Protein 3LPM (pdb70)

Structure (mmCIF, N/CA/C/O backbone):
data_3LPM
#
_entry.id   3LPM
#
_cell.length_a   71.250
_cell.length_b   76.277
_cell.length_c   143.409
_cell.angle_alpha   90.000
_cell.angle_beta   90.000
_cell.angle_gamma   90.000
#
_symmetry.space_group_name_H-M   'P 21 21 21'
#
loop_
_entity.id
_entity.type
_entity.pdbx_description
1 polymer 'Putative methyltransferase'
2 water water
#
loop_
_atom_site.group_PDB
_atom_site.id
_atom_site.type_symbol
_atom_site.label_atom_id
_atom_site.label_alt_id
_atom_site.label_comp_id
_atom_site.label_asym_id
_atom_site.label_entity_id
_atom_site.label_seq_id
_atom_site.pdbx_PDB_ins_code
_atom_site.Cartn_x
_atom_site.Cartn_y
_atom_site.Cartn_z
_atom_site.occupancy
_atom_site.B_iso_or_equiv
_atom_site.auth_seq_id
_atom_site.auth_comp_id
_atom_site.auth_asym_id
_atom_site.auth_atom_id
_atom_site.pdbx_PDB_model_num
ATOM 1 N N . LYS A 1 5 ? 52.237 16.003 117.851 1.00 72.12 5 LYS A N 1
ATOM 2 C CA . LYS A 1 5 ? 53.269 17.072 117.687 1.00 72.31 5 LYS A CA 1
ATOM 3 C C . LYS A 1 5 ? 52.877 18.073 116.570 1.00 71.81 5 LYS A C 1
ATOM 4 O O . LYS A 1 5 ? 53.057 19.287 116.723 1.00 71.73 5 LYS A O 1
ATOM 10 N N . LEU A 1 6 ? 52.341 17.553 115.464 1.00 71.23 6 LEU A N 1
ATOM 11 C CA . LEU A 1 6 ? 51.697 18.370 114.423 1.00 70.25 6 LEU A CA 1
ATOM 12 C C . LEU A 1 6 ? 50.175 18.307 114.582 1.00 69.55 6 LEU A C 1
ATOM 13 O O . LEU A 1 6 ? 49.614 17.238 114.843 1.00 69.56 6 LEU A O 1
ATOM 18 N N . LYS A 1 7 ? 49.498 19.418 114.363 1.00 68.73 7 LYS A N 1
ATOM 19 C CA . LYS A 1 7 ? 48.059 19.416 114.488 1.00 67.87 7 LYS A CA 1
ATOM 20 C C . LYS A 1 7 ? 47.354 19.734 113.202 1.00 66.30 7 LYS A C 1
ATOM 21 O O . LYS A 1 7 ? 47.316 20.872 112.788 1.00 66.49 7 LYS A O 1
ATOM 27 N N . LEU A 1 8 ? 46.772 18.725 112.580 1.00 64.43 8 LEU A N 1
ATOM 28 C CA . LEU A 1 8 ? 45.931 18.966 111.435 1.00 62.53 8 LEU A CA 1
ATOM 29 C C . LEU A 1 8 ? 44.643 19.529 111.952 1.00 61.30 8 LEU A C 1
ATOM 30 O O . LEU A 1 8 ? 44.323 19.352 113.108 1.00 61.35 8 LEU A O 1
ATOM 35 N N . ILE A 1 9 ? 43.903 20.227 111.112 1.00 59.89 9 ILE A N 1
ATOM 36 C CA . ILE A 1 9 ? 42.677 20.843 111.568 1.00 58.39 9 ILE A CA 1
ATOM 37 C C . ILE A 1 9 ? 41.543 20.711 110.589 1.00 56.73 9 ILE A C 1
ATOM 38 O O . ILE A 1 9 ? 41.602 21.216 109.497 1.00 56.55 9 ILE A O 1
ATOM 43 N N . GLY A 1 10 ? 40.482 20.054 111.014 1.00 55.23 10 GLY A N 1
ATOM 44 C CA . GLY A 1 10 ? 39.285 19.996 110.224 1.00 53.65 10 GLY A CA 1
ATOM 45 C C . GLY A 1 10 ? 39.383 18.969 109.150 1.00 52.14 10 GLY A C 1
ATOM 46 O O . GLY A 1 10 ? 39.859 17.885 109.353 1.00 51.67 10 GLY A O 1
ATOM 47 N N . ASP A 1 11 ? 38.913 19.353 107.993 1.00 51.45 11 ASP A N 1
ATOM 48 C CA . ASP A 1 11 ? 38.979 18.553 106.774 1.00 51.29 11 ASP A CA 1
ATOM 49 C C . ASP A 1 11 ? 40.412 18.144 106.426 1.00 50.41 11 ASP A C 1
ATOM 50 O O . ASP A 1 11 ? 40.663 17.004 106.037 1.00 50.63 11 ASP A O 1
ATOM 55 N N . GLU A 1 12 ? 41.351 19.072 106.558 1.00 49.01 12 GLU A N 1
ATOM 56 C CA . GLU A 1 12 ? 42.772 18.858 106.227 1.00 47.60 12 GLU A CA 1
ATOM 57 C C . GLU A 1 12 ? 43.312 17.442 106.247 1.00 46.80 12 GLU A C 1
ATOM 58 O O . GLU A 1 12 ? 42.913 16.645 107.057 1.00 47.28 12 GLU A O 1
ATOM 64 N N . ARG A 1 13 ? 44.258 17.156 105.362 1.00 45.58 13 ARG A N 1
ATOM 65 C CA . ARG A 1 13 ? 44.933 15.866 105.333 1.00 44.62 13 ARG A CA 1
ATOM 66 C C . ARG A 1 13 ? 46.408 15.991 104.941 1.00 42.77 13 ARG A C 1
ATOM 67 O O . ARG A 1 13 ? 46.772 16.889 104.225 1.00 42.87 13 ARG A O 1
ATOM 75 N N . LEU A 1 14 ? 47.251 15.094 105.427 1.00 40.64 14 LEU A N 1
ATOM 76 C CA . LEU A 1 14 ? 48.677 15.174 105.180 1.00 38.42 14 LEU A CA 1
ATOM 77 C C . LEU A 1 14 ? 49.135 14.289 104.046 1.00 37.76 14 LEU A C 1
ATOM 78 O O . LEU A 1 14 ? 49.264 13.100 104.193 1.00 37.29 14 LEU A O 1
ATOM 83 N N . ASP A 1 15 ? 49.415 14.913 102.920 1.00 37.69 15 ASP A N 1
ATOM 84 C CA . ASP A 1 15 ? 49.701 14.231 101.672 1.00 38.07 15 ASP A CA 1
ATOM 85 C C . ASP A 1 15 ? 51.185 13.957 101.429 1.00 37.74 15 ASP A C 1
ATOM 86 O O . ASP A 1 15 ? 52.059 14.591 102.040 1.00 37.83 15 ASP A O 1
ATOM 91 N N . TYR A 1 16 ? 51.447 13.009 100.526 1.00 36.83 16 TYR A N 1
ATOM 92 C CA . TYR A 1 16 ? 52.800 12.644 100.125 1.00 35.92 16 TYR A CA 1
ATOM 93 C C . TYR A 1 16 ? 53.201 13.331 98.822 1.00 35.82 16 TYR A C 1
ATOM 94 O O . TYR A 1 16 ? 52.454 13.311 97.834 1.00 35.41 16 TYR A O 1
ATOM 103 N N . LEU A 1 17 ? 54.366 13.975 98.848 1.00 35.78 17 LEU A N 1
ATOM 104 C CA . LEU A 1 17 ? 55.066 14.344 97.638 1.00 35.58 17 LEU A CA 1
ATOM 105 C C . LEU A 1 17 ? 56.087 13.231 97.394 1.00 36.03 17 LEU A C 1
ATOM 106 O O . LEU A 1 17 ? 57.180 13.244 97.967 1.00 36.36 17 LEU A O 1
ATOM 111 N N . LEU A 1 18 ? 55.720 12.248 96.573 1.00 35.89 18 LEU A N 1
ATOM 112 C CA . LEU A 1 18 ? 56.498 11.006 96.501 1.00 35.95 18 LEU A CA 1
ATOM 113 C C . LEU A 1 18 ? 57.929 11.152 95.961 1.00 35.90 18 LEU A C 1
ATOM 114 O O . LEU A 1 18 ? 58.866 10.620 96.567 1.00 36.16 18 LEU A O 1
ATOM 119 N N . ALA A 1 19 ? 58.109 11.856 94.839 1.00 35.38 19 ALA A N 1
ATOM 120 C CA . ALA A 1 19 ? 59.449 12.017 94.255 1.00 34.74 19 ALA A CA 1
ATOM 121 C C . ALA A 1 19 ? 60.376 12.747 95.220 1.00 35.12 19 ALA A C 1
ATOM 122 O O . ALA A 1 19 ? 61.571 12.431 95.309 1.00 35.63 19 ALA A O 1
ATOM 124 N N . GLU A 1 20 ? 59.816 13.684 95.978 1.00 34.67 20 GLU A N 1
ATOM 125 C CA . GLU A 1 20 ? 60.636 14.559 96.799 1.00 35.08 20 GLU A CA 1
ATOM 126 C C . GLU A 1 20 ? 60.782 14.123 98.238 1.00 35.20 20 GLU A C 1
ATOM 127 O O . GLU A 1 20 ? 61.453 14.794 99.037 1.00 35.47 20 GLU A O 1
ATOM 133 N N . ASN A 1 21 ? 60.171 12.994 98.574 1.00 34.72 21 ASN A N 1
ATOM 134 C CA . ASN A 1 21 ? 60.187 12.533 99.953 1.00 34.47 21 ASN A CA 1
ATOM 135 C C . ASN A 1 21 ? 59.772 13.547 101.007 1.00 33.91 21 ASN A C 1
ATOM 136 O O . ASN A 1 21 ? 60.452 13.725 102.029 1.00 34.53 21 ASN A O 1
ATOM 141 N N . LEU A 1 22 ? 58.658 14.215 100.750 1.00 32.54 22 LEU A N 1
ATOM 142 C CA . LEU A 1 22 ? 58.177 15.222 101.657 1.00 32.02 22 LEU A CA 1
ATOM 143 C C . LEU A 1 22 ? 56.707 15.020 101.882 1.00 31.44 22 LEU A C 1
ATOM 144 O O . LEU A 1 22 ? 56.059 14.216 101.201 1.00 31.73 22 LEU A O 1
ATOM 149 N N . ARG A 1 23 ? 56.184 15.791 102.821 1.00 30.47 23 ARG A N 1
ATOM 150 C CA . ARG A 1 23 ? 54.779 15.782 103.123 1.00 30.69 23 ARG A CA 1
ATOM 151 C C . ARG A 1 23 ? 54.224 17.165 102.864 1.00 32.07 23 ARG A C 1
ATOM 152 O O . ARG A 1 23 ? 54.961 18.171 102.944 1.00 32.45 23 ARG A O 1
ATOM 160 N N . ILE A 1 24 ? 52.943 17.225 102.517 1.00 32.18 24 ILE A N 1
ATOM 161 C CA . ILE A 1 24 ? 52.281 18.511 102.351 1.00 32.61 24 ILE A CA 1
ATOM 162 C C . ILE A 1 24 ? 50.871 18.474 102.933 1.00 33.72 24 ILE A C 1
ATOM 163 O O . ILE A 1 24 ? 50.098 17.554 102.649 1.00 33.90 24 ILE A O 1
ATOM 168 N N . ILE A 1 25 ? 50.568 19.454 103.791 1.00 34.50 25 ILE A N 1
ATOM 169 C CA . ILE A 1 25 ? 49.231 19.608 104.400 1.00 34.37 25 ILE A CA 1
ATOM 170 C C . ILE A 1 25 ? 48.262 20.080 103.318 1.00 34.89 25 ILE A C 1
ATOM 171 O O . ILE A 1 25 ? 48.586 20.962 102.513 1.00 35.07 25 ILE A O 1
ATOM 176 N N . GLN A 1 26 ? 47.108 19.459 103.227 1.00 35.32 26 GLN A N 1
ATOM 177 C CA . GLN A 1 26 ? 46.229 19.783 102.144 1.00 35.87 26 GLN A CA 1
ATOM 178 C C . GLN A 1 26 ? 44.769 19.631 102.493 1.00 37.25 26 GLN A C 1
ATOM 179 O O . GLN A 1 26 ? 44.442 18.907 103.391 1.00 37.87 26 GLN A O 1
ATOM 185 N N . SER A 1 27 ? 43.895 20.329 101.787 1.00 37.87 27 SER A N 1
ATOM 186 C CA . SER A 1 27 ? 42.456 20.190 101.967 1.00 38.02 27 SER A CA 1
ATOM 187 C C . SER A 1 27 ? 41.667 20.082 100.674 1.00 38.20 27 SER A C 1
ATOM 188 O O . SER A 1 27 ? 41.700 20.974 99.856 1.00 38.06 27 SER A O 1
ATOM 191 N N . PRO A 1 28 ? 40.878 19.035 100.541 1.00 38.38 28 PRO A N 1
ATOM 192 C CA . PRO A 1 28 ? 40.032 18.831 99.375 1.00 38.52 28 PRO A CA 1
ATOM 193 C C . PRO A 1 28 ? 39.086 19.966 99.291 1.00 38.90 28 PRO A C 1
ATOM 194 O O . PRO A 1 28 ? 38.688 20.398 98.242 1.00 38.89 28 PRO A O 1
ATOM 198 N N . SER A 1 29 ? 38.656 20.407 100.443 1.00 39.34 29 SER A N 1
ATOM 199 C CA . SER A 1 29 ? 37.826 21.556 100.491 1.00 40.28 29 SER A CA 1
ATOM 200 C C . SER A 1 29 ? 38.474 22.884 100.084 1.00 41.03 29 SER A C 1
ATOM 201 O O . SER A 1 29 ? 37.953 23.575 99.243 1.00 41.05 29 SER A O 1
ATOM 204 N N . VAL A 1 30 ? 39.644 23.202 100.627 1.00 41.72 30 VAL A N 1
ATOM 205 C CA . VAL A 1 30 ? 40.253 24.531 100.449 1.00 42.06 30 VAL A CA 1
ATOM 206 C C . VAL A 1 30 ? 41.340 24.703 99.407 1.00 41.91 30 VAL A C 1
ATOM 207 O O . VAL A 1 30 ? 41.295 25.580 98.576 1.00 42.18 30 VAL A O 1
ATOM 211 N N . PHE A 1 31 ? 42.328 23.849 99.474 1.00 41.20 31 PHE A N 1
ATOM 212 C CA . PHE A 1 31 ? 43.406 23.842 98.494 1.00 40.63 31 PHE A CA 1
ATOM 213 C C . PHE A 1 31 ? 44.055 22.474 98.344 1.00 40.47 31 PHE A C 1
ATOM 214 O O . PHE A 1 31 ? 44.433 21.850 99.337 1.00 40.03 31 PHE A O 1
ATOM 222 N N . SER A 1 32 ? 44.151 22.023 97.092 1.00 40.51 32 SER A N 1
ATOM 223 C CA . SER A 1 32 ? 45.002 20.900 96.697 1.00 40.33 32 SER A CA 1
ATOM 224 C C . SER A 1 32 ? 45.831 21.331 95.506 1.00 40.22 32 SER A C 1
ATOM 225 O O . SER A 1 32 ? 45.331 22.023 94.605 1.00 40.58 32 SER A O 1
ATOM 228 N N . PHE A 1 33 ? 47.097 20.930 95.497 1.00 39.25 33 PHE A N 1
ATOM 229 C CA . PHE A 1 33 ? 47.940 21.217 94.353 1.00 38.25 33 PHE A CA 1
ATOM 230 C C . PHE A 1 33 ? 47.512 20.421 93.105 1.00 38.49 33 PHE A C 1
ATOM 231 O O . PHE A 1 33 ? 47.025 19.278 93.194 1.00 38.36 33 PHE A O 1
ATOM 239 N N . SER A 1 34 ? 47.708 21.062 91.956 1.00 38.69 34 SER A N 1
ATOM 240 C CA . SER A 1 34 ? 47.419 20.526 90.643 1.00 39.05 34 SER A C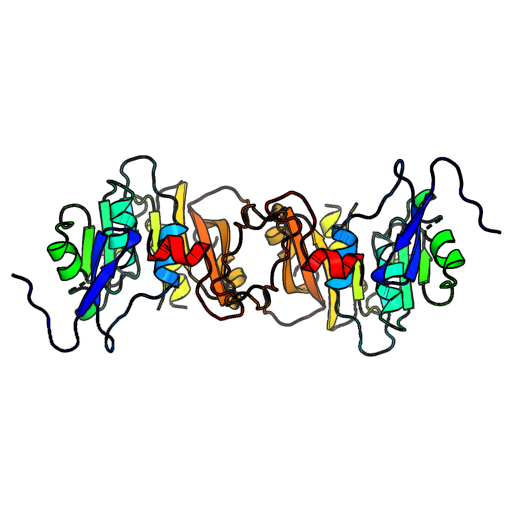A 1
ATOM 241 C C . SER A 1 34 ? 48.695 20.076 89.920 1.00 39.53 34 SER A C 1
ATOM 242 O O . SER A 1 34 ? 49.813 20.451 90.310 1.00 39.57 34 SER A O 1
ATOM 245 N N . ILE A 1 35 ? 48.519 19.292 88.853 1.00 39.77 35 ILE A N 1
ATOM 246 C CA . ILE A 1 35 ? 49.615 18.905 87.957 1.00 39.93 35 ILE A CA 1
ATOM 247 C C . ILE A 1 35 ? 50.340 20.145 87.409 1.00 39.02 35 ILE A C 1
ATOM 248 O O . ILE A 1 35 ? 51.553 20.144 87.247 1.00 38.68 35 ILE A O 1
ATOM 253 N N . ASP A 1 36 ? 49.595 21.210 87.145 1.00 38.89 36 ASP A N 1
ATOM 254 C CA . ASP A 1 36 ? 50.187 22.472 86.701 1.00 38.73 36 ASP A CA 1
ATOM 255 C C . ASP A 1 36 ? 51.367 22.917 87.576 1.00 36.79 36 ASP A C 1
ATOM 256 O O . ASP A 1 36 ? 52.437 23.245 87.059 1.00 37.03 36 ASP A O 1
ATOM 261 N N . ALA A 1 37 ? 51.161 22.912 88.892 1.00 34.64 37 ALA A N 1
ATOM 262 C CA . ALA A 1 37 ? 52.196 23.241 89.875 1.00 32.88 37 ALA A CA 1
ATOM 263 C C . ALA A 1 37 ? 53.429 22.350 89.762 1.00 31.41 37 ALA A C 1
ATOM 264 O O . ALA A 1 37 ? 54.568 22.839 89.719 1.00 30.95 37 ALA A O 1
ATOM 266 N N . VAL A 1 38 ? 53.194 21.038 89.721 1.00 30.55 38 VAL A N 1
ATOM 267 C CA . VAL A 1 38 ? 54.261 20.066 89.630 1.00 29.23 38 VAL A CA 1
ATOM 268 C C . VAL A 1 38 ? 55.027 20.263 88.335 1.00 29.41 38 VAL A C 1
ATOM 269 O O . VAL A 1 38 ? 56.260 20.154 88.321 1.00 29.98 38 VAL A O 1
ATOM 273 N N . LEU A 1 39 ? 54.311 20.576 87.257 1.00 29.16 39 LEU A N 1
ATOM 274 C CA . LEU A 1 39 ? 54.953 20.759 85.966 1.00 29.37 39 LEU A CA 1
ATOM 275 C C . LEU A 1 39 ? 55.740 22.041 85.949 1.00 31.11 39 LEU A C 1
ATOM 276 O O . LEU A 1 39 ? 56.833 22.069 85.392 1.00 31.74 39 LEU A O 1
ATOM 281 N N . LEU A 1 40 ? 55.201 23.096 86.558 1.00 31.88 40 LEU A N 1
ATOM 282 C CA . LEU A 1 40 ? 55.908 24.370 86.603 1.00 33.61 40 LEU A CA 1
ATOM 283 C C . LEU A 1 40 ? 57.225 24.169 87.341 1.00 36.03 40 LEU A C 1
ATOM 284 O O . LEU A 1 40 ? 58.270 24.637 86.884 1.00 37.10 40 LEU A O 1
ATOM 289 N N . ALA A 1 41 ? 57.195 23.413 88.440 1.00 36.56 41 ALA A N 1
ATOM 290 C CA . ALA A 1 41 ? 58.406 23.221 89.226 1.00 37.03 41 ALA A CA 1
ATOM 291 C C . ALA A 1 41 ? 59.449 22.554 88.358 1.00 36.92 41 ALA A C 1
ATOM 292 O O . ALA A 1 41 ? 60.573 23.062 88.218 1.00 36.76 41 ALA A O 1
ATOM 294 N N . LYS A 1 42 ? 59.048 21.432 87.763 1.00 36.95 42 LYS A N 1
ATOM 295 C CA . LYS A 1 42 ? 59.900 20.623 86.894 1.00 37.19 42 LYS A CA 1
ATOM 296 C C . LYS A 1 42 ? 60.446 21.448 85.733 1.00 36.34 42 LYS A C 1
ATOM 297 O O . LYS A 1 42 ? 61.624 21.401 85.446 1.00 36.90 42 LYS A O 1
ATOM 303 N N . PHE A 1 43 ? 59.576 22.195 85.076 1.00 35.72 43 PHE A N 1
ATOM 304 C CA . PHE A 1 43 ? 59.945 23.137 84.018 1.00 35.49 43 PHE A CA 1
ATOM 305 C C . PHE A 1 43 ? 61.099 24.072 84.374 1.00 35.84 43 PHE A C 1
ATOM 306 O O . PHE A 1 43 ? 61.907 24.408 83.512 1.00 36.14 43 PHE A O 1
ATOM 314 N N . SER A 1 44 ? 61.167 24.503 85.628 1.00 35.98 44 SER A N 1
ATOM 315 C CA . SER A 1 44 ? 62.052 25.603 86.007 1.00 36.43 44 SER A CA 1
ATOM 316 C C . SER A 1 44 ? 63.499 25.156 86.180 1.00 38.61 44 SER A C 1
ATOM 317 O O . SER A 1 44 ? 63.784 24.230 86.962 1.00 38.81 44 SER A O 1
ATOM 320 N N . TYR A 1 45 ? 64.396 25.805 85.430 1.00 40.61 45 TYR A N 1
ATOM 321 C CA . TYR A 1 45 ? 65.850 25.647 85.569 1.00 43.14 45 TYR A CA 1
ATOM 322 C C . TYR A 1 45 ? 66.319 26.495 86.741 1.00 43.05 45 TYR A C 1
ATOM 323 O O . TYR A 1 45 ? 66.015 27.681 86.799 1.00 44.86 45 TYR A O 1
ATOM 332 N N . LEU A 1 46 ? 67.052 25.896 87.668 1.00 41.24 46 LEU A N 1
ATOM 333 C CA . LEU A 1 46 ? 67.482 26.589 88.891 1.00 39.89 46 LEU A CA 1
ATOM 334 C C . LEU A 1 46 ? 68.983 26.889 88.864 1.00 39.43 46 LEU A C 1
ATOM 335 O O . LEU A 1 46 ? 69.752 26.146 88.237 1.00 39.13 46 LEU A O 1
ATOM 340 N N . PRO A 1 47 ? 69.411 27.963 89.562 1.00 39.47 47 PRO A N 1
ATOM 341 C CA . PRO A 1 47 ? 70.820 28.356 89.564 1.00 39.58 47 PRO A CA 1
ATOM 342 C C . PRO A 1 47 ? 71.742 27.212 90.005 1.00 39.97 47 PRO A C 1
ATOM 343 O O . PRO A 1 47 ? 71.346 26.410 90.861 1.00 39.40 47 PRO A O 1
ATOM 347 N N . ILE A 1 48 ? 72.950 27.159 89.429 1.00 40.63 48 ILE A N 1
ATOM 348 C CA . ILE A 1 48 ? 73.931 26.090 89.718 1.00 41.31 48 ILE A CA 1
ATOM 349 C C . ILE A 1 48 ? 74.228 25.919 91.220 1.00 41.37 48 ILE A C 1
ATOM 350 O O . ILE A 1 48 ? 74.415 24.798 91.716 1.00 41.32 48 ILE A O 1
ATOM 355 N N . ARG A 1 49 ? 74.249 27.031 91.939 1.00 41.38 49 ARG A N 1
ATOM 356 C CA . ARG A 1 49 ? 74.409 26.994 93.376 1.00 42.03 49 ARG A CA 1
ATOM 357 C C . ARG A 1 49 ? 73.814 28.254 93.931 1.00 43.92 49 ARG A C 1
ATOM 358 O O . ARG A 1 49 ? 73.907 29.310 93.292 1.00 44.34 49 ARG A O 1
ATOM 366 N N . LYS A 1 50 ? 73.197 28.152 95.110 1.00 45.09 50 LYS A N 1
ATOM 367 C CA . LYS A 1 50 ? 72.803 29.352 95.864 1.00 46.13 50 LYS A CA 1
ATOM 368 C C . LYS A 1 50 ? 71.658 30.011 95.087 1.00 45.56 50 LYS A C 1
ATOM 369 O O . LYS A 1 50 ? 70.940 29.317 94.355 1.00 46.27 50 LYS A O 1
ATOM 375 N N . GLY A 1 51 ? 71.508 31.330 95.213 1.00 43.40 51 GLY A N 1
ATOM 376 C CA . GLY A 1 51 ? 70.463 32.050 94.508 1.00 41.44 51 GLY A CA 1
ATOM 377 C C . GLY A 1 51 ? 69.198 32.240 95.332 1.00 40.06 51 GLY A C 1
ATOM 378 O O . GLY A 1 51 ? 69.050 31.666 96.410 1.00 39.99 51 GLY A O 1
ATOM 379 N N . LYS A 1 52 ? 68.289 33.049 94.793 1.00 38.67 52 LYS A N 1
ATOM 380 C CA . LYS A 1 52 ? 67.105 33.521 95.468 1.00 37.57 52 LYS A CA 1
ATOM 381 C C . LYS A 1 52 ? 65.909 33.233 94.586 1.00 36.85 52 LYS A C 1
ATOM 382 O O . LYS A 1 52 ? 65.851 33.729 93.453 1.00 36.93 52 LYS A O 1
ATOM 388 N N . ILE A 1 53 ? 64.969 32.434 95.096 1.00 35.71 53 ILE A N 1
ATOM 389 C CA . ILE A 1 53 ? 63.762 32.042 94.380 1.00 34.25 53 ILE A CA 1
ATOM 390 C C . ILE A 1 53 ? 62.551 32.659 95.051 1.00 34.42 53 ILE A C 1
ATOM 391 O O . ILE A 1 53 ? 62.438 32.599 96.282 1.00 35.56 53 ILE A O 1
ATOM 396 N N . ILE A 1 54 ? 61.664 33.274 94.261 1.00 33.18 54 ILE A N 1
ATOM 397 C CA . ILE A 1 54 ? 60.402 33.805 94.780 1.00 32.43 54 ILE A CA 1
ATOM 398 C C . ILE A 1 54 ? 59.234 33.137 94.064 1.00 32.83 54 ILE A C 1
ATOM 399 O O . ILE A 1 54 ? 59.147 33.158 92.837 1.00 31.81 54 ILE A O 1
ATOM 404 N N . ASP A 1 55 ? 58.375 32.493 94.849 1.00 34.55 55 ASP A N 1
ATOM 405 C CA . ASP A 1 55 ? 57.108 31.935 94.365 1.00 35.39 55 ASP A CA 1
ATOM 406 C C . ASP A 1 55 ? 55.996 32.915 94.688 1.00 35.97 55 ASP A C 1
ATOM 407 O O . ASP A 1 55 ? 55.594 33.057 95.848 1.00 35.73 55 ASP A O 1
ATOM 412 N N . LEU A 1 56 ? 55.520 33.584 93.641 1.00 37.03 56 LEU A N 1
ATOM 413 C CA . LEU A 1 56 ? 54.596 34.704 93.744 1.00 37.94 56 LEU A CA 1
ATOM 414 C C . LEU A 1 56 ? 53.172 34.395 94.188 1.00 38.48 56 LEU A C 1
ATOM 415 O O . LEU A 1 56 ? 52.566 35.208 94.889 1.00 39.18 56 LEU A O 1
ATOM 420 N N . CYS A 1 57 ? 52.607 33.258 93.796 1.00 37.97 57 CYS A N 1
ATOM 421 C CA . CYS A 1 57 ? 51.259 32.965 94.284 1.00 37.91 57 CYS A CA 1
ATOM 422 C C . CYS A 1 57 ? 51.293 31.611 94.915 1.00 37.02 57 CYS A C 1
ATOM 423 O O . CYS A 1 57 ? 50.864 30.622 94.311 1.00 37.46 57 CYS A O 1
ATOM 426 N N . SER A 1 58 ? 51.795 31.566 96.139 1.00 35.52 58 SER A N 1
ATOM 427 C CA . SER A 1 58 ? 52.335 30.322 96.674 1.00 34.27 58 SER A CA 1
ATOM 428 C C . SER A 1 58 ? 51.324 29.252 97.071 1.00 32.79 58 SER A C 1
ATOM 429 O O . SER A 1 58 ? 51.640 28.064 97.058 1.00 33.03 58 SER A O 1
ATOM 432 N N . GLY A 1 59 ? 50.119 29.674 97.427 1.00 31.68 59 GLY A N 1
ATOM 433 C CA . GLY A 1 59 ? 49.094 28.746 97.857 1.00 31.57 59 GLY A CA 1
ATOM 434 C C . GLY A 1 59 ? 49.514 28.008 99.111 1.00 31.40 59 GLY A C 1
ATOM 435 O O . GLY A 1 59 ? 49.905 28.637 100.092 1.00 31.53 59 GLY A O 1
ATOM 436 N N . ASN A 1 60 ? 49.428 26.680 99.086 1.00 30.72 60 ASN A N 1
ATOM 437 C CA . ASN A 1 60 ? 49.773 25.872 100.243 1.00 30.51 60 ASN A CA 1
ATOM 438 C C . ASN A 1 60 ? 51.245 25.444 100.211 1.00 31.48 60 ASN A C 1
ATOM 439 O O . ASN A 1 60 ? 51.630 24.422 100.808 1.00 31.89 60 ASN A O 1
ATOM 444 N N . GLY A 1 61 ? 52.052 26.206 99.475 1.00 31.40 61 GLY A N 1
ATOM 445 C CA . GLY A 1 61 ? 53.501 26.061 99.503 1.00 31.37 61 GLY A CA 1
ATOM 446 C C . GLY A 1 61 ? 54.039 24.966 98.610 1.00 31.61 61 GLY A C 1
ATOM 447 O O . GLY A 1 61 ? 55.185 24.571 98.751 1.00 32.61 61 GLY A O 1
ATOM 448 N N . ILE A 1 62 ? 53.234 24.485 97.672 1.00 30.99 62 ILE A N 1
ATOM 449 C CA . ILE A 1 62 ? 53.635 23.344 96.859 1.00 30.08 62 ILE A CA 1
ATOM 450 C C . ILE A 1 62 ? 54.936 23.565 96.068 1.00 29.96 62 ILE A C 1
ATOM 451 O O . ILE A 1 62 ? 55.855 22.757 96.145 1.00 29.85 62 ILE A O 1
ATOM 456 N N . ILE A 1 63 ? 55.024 24.639 95.301 1.00 30.46 63 ILE A N 1
ATOM 457 C CA . ILE A 1 63 ? 56.213 24.833 94.476 1.00 31.55 63 ILE A CA 1
ATOM 458 C C . ILE A 1 63 ? 57.497 24.964 95.328 1.00 31.85 63 ILE A C 1
ATOM 459 O O . ILE A 1 63 ? 58.477 24.254 95.069 1.00 32.71 63 ILE A O 1
ATOM 464 N N . PRO A 1 64 ? 57.478 25.822 96.368 1.00 31.30 64 PRO A N 1
ATOM 465 C CA . PRO A 1 64 ? 58.634 25.975 97.244 1.00 31.32 64 PRO A CA 1
ATOM 466 C C . PRO A 1 64 ? 59.067 24.653 97.842 1.00 30.66 64 PRO A C 1
ATOM 467 O O . PRO A 1 64 ? 60.261 24.350 97.899 1.00 29.98 64 PRO A O 1
ATOM 471 N N . LEU A 1 65 ? 58.111 23.841 98.260 1.00 30.48 65 LEU A N 1
ATOM 472 C CA . LEU A 1 65 ? 58.482 22.517 98.740 1.00 29.18 65 LEU A CA 1
ATOM 473 C C . LEU A 1 65 ? 59.163 21.694 97.645 1.00 29.35 65 LEU A C 1
ATOM 474 O O . LEU A 1 65 ? 60.179 21.043 97.908 1.00 29.85 65 LEU A O 1
ATOM 479 N N . LEU A 1 66 ? 58.654 21.766 96.413 1.00 29.09 66 LEU A N 1
ATOM 480 C CA . LEU A 1 66 ? 59.195 20.944 95.311 1.00 28.71 66 LEU A CA 1
ATOM 481 C C . LEU A 1 66 ? 60.594 21.410 94.900 1.00 28.68 66 LEU A C 1
ATOM 482 O O . LEU A 1 66 ? 61.492 20.594 94.680 1.00 28.79 66 LEU A O 1
ATOM 487 N N . LEU A 1 67 ? 60.775 22.727 94.816 1.00 27.67 67 LEU A N 1
ATOM 488 C CA . LEU A 1 67 ? 62.028 23.293 94.352 1.00 26.27 67 LEU A CA 1
ATOM 489 C C . LEU A 1 67 ? 63.116 23.036 95.394 1.00 25.62 67 LEU A C 1
ATOM 490 O O . LEU A 1 67 ? 64.291 22.824 95.055 1.00 25.03 67 LEU A O 1
ATOM 495 N N . SER A 1 68 ? 62.708 22.993 96.663 1.00 25.53 68 SER A N 1
ATOM 496 C CA . SER A 1 68 ? 63.656 22.901 97.767 1.00 25.81 68 SER A CA 1
ATOM 497 C C . SER A 1 68 ? 64.543 21.663 97.703 1.00 27.40 68 SER A C 1
ATOM 498 O O . SER A 1 68 ? 65.688 21.693 98.185 1.00 27.93 68 SER A O 1
ATOM 501 N N . THR A 1 69 ? 64.041 20.582 97.111 1.00 27.88 69 THR A N 1
ATOM 502 C CA . THR A 1 69 ? 64.748 19.315 97.213 1.00 29.17 69 THR A CA 1
ATOM 503 C C . THR A 1 69 ? 65.884 19.283 96.202 1.00 31.59 69 THR A C 1
ATOM 504 O O . THR A 1 69 ? 66.798 18.429 96.280 1.00 31.88 69 THR A O 1
ATOM 508 N N . ARG A 1 70 ? 65.826 20.226 95.258 1.00 33.01 70 ARG A N 1
ATOM 509 C CA . ARG A 1 70 ? 66.707 20.229 94.087 1.00 33.82 70 ARG A CA 1
ATOM 510 C C . ARG A 1 70 ? 67.873 21.206 94.170 1.00 34.93 70 ARG A C 1
ATOM 511 O O . ARG A 1 70 ? 68.914 20.994 93.527 1.00 35.75 70 ARG A O 1
ATOM 519 N N . THR A 1 71 ? 67.693 22.261 94.967 1.00 34.32 71 THR A N 1
ATOM 520 C CA . THR A 1 71 ? 68.644 23.345 95.095 1.00 33.38 71 THR A CA 1
ATOM 521 C C . THR A 1 71 ? 68.961 23.612 96.560 1.00 33.42 71 THR A C 1
ATOM 522 O O . THR A 1 71 ? 68.225 23.219 97.468 1.00 33.97 71 THR A O 1
ATOM 526 N N . LYS A 1 72 ? 70.052 24.313 96.801 1.00 32.71 72 LYS A N 1
ATOM 527 C CA . LYS A 1 72 ? 70.324 24.780 98.136 1.00 31.60 72 LYS A CA 1
ATOM 528 C C . LYS A 1 72 ? 69.870 26.228 98.239 1.00 30.26 72 LYS A C 1
ATOM 529 O O . LYS A 1 72 ? 70.001 26.819 99.294 1.00 30.65 72 LYS A O 1
ATOM 535 N N . ALA A 1 73 ? 69.339 26.791 97.151 1.00 29.02 73 ALA A N 1
ATOM 536 C CA . ALA A 1 73 ? 68.848 28.198 97.136 1.00 29.14 73 ALA A CA 1
ATOM 537 C C . ALA A 1 73 ? 67.706 28.546 98.106 1.00 28.82 73 ALA A C 1
ATOM 538 O O . ALA A 1 73 ? 66.871 27.706 98.428 1.00 28.74 73 ALA A O 1
ATOM 540 N N . LYS A 1 74 ? 67.661 29.813 98.516 1.00 29.01 74 LYS A N 1
ATOM 541 C CA . LYS A 1 74 ? 66.656 30.333 99.455 1.00 29.10 74 LYS A CA 1
ATOM 542 C C . LYS A 1 74 ? 65.391 30.681 98.713 1.00 28.94 74 LYS A C 1
ATOM 543 O O . LYS A 1 74 ? 65.439 31.171 97.578 1.00 29.00 74 LYS A O 1
ATOM 549 N N . ILE A 1 75 ? 64.259 30.423 99.350 1.00 28.89 75 ILE A N 1
ATOM 550 C CA . ILE A 1 75 ? 62.962 30.488 98.678 1.00 29.01 75 ILE A CA 1
ATOM 551 C C . ILE A 1 75 ? 61.966 31.313 99.492 1.00 30.18 75 ILE A C 1
ATOM 552 O O . ILE A 1 75 ? 61.777 31.058 100.673 1.00 30.74 75 ILE A O 1
ATOM 557 N N . VAL A 1 76 ? 61.346 32.307 98.863 1.00 30.84 76 VAL A N 1
ATOM 558 C CA . VAL A 1 76 ? 60.295 33.096 99.498 1.00 30.95 76 VAL A CA 1
ATOM 559 C C . VAL A 1 76 ? 58.968 32.770 98.871 1.00 31.39 76 VAL A C 1
ATOM 560 O O . VAL A 1 76 ? 58.800 32.873 97.654 1.00 32.39 76 VAL A O 1
ATOM 564 N N . GLY A 1 77 ? 58.023 32.347 99.696 1.00 31.23 77 GLY A N 1
ATOM 565 C CA . GLY A 1 77 ? 56.707 31.963 99.203 1.00 31.33 77 GLY A CA 1
ATOM 566 C C . GLY A 1 77 ? 55.729 33.020 99.626 1.00 30.96 77 GLY A C 1
ATOM 567 O O . GLY A 1 77 ? 55.526 33.212 100.826 1.00 31.85 77 GLY A O 1
ATOM 568 N N . VAL A 1 78 ? 55.136 33.716 98.662 1.00 30.20 78 VAL A N 1
ATOM 569 C CA . VAL A 1 78 ? 54.190 34.799 98.972 1.00 30.01 78 VAL A CA 1
ATOM 570 C C . VAL A 1 78 ? 52.751 34.329 98.841 1.00 30.46 78 VAL A C 1
ATOM 571 O O . VAL A 1 78 ? 52.320 33.959 97.753 1.00 30.43 78 VAL A O 1
ATOM 575 N N . GLU A 1 79 ? 51.993 34.385 99.928 1.00 31.01 79 GLU A N 1
ATOM 576 C CA . GLU A 1 79 ? 50.583 34.008 99.866 1.00 32.26 79 GLU A CA 1
ATOM 577 C C . GLU A 1 79 ? 49.755 34.838 100.839 1.00 33.08 79 GLU A C 1
ATOM 578 O O . GLU A 1 79 ? 49.895 34.685 102.060 1.00 33.43 79 GLU A O 1
ATOM 584 N N . ILE A 1 80 ? 48.900 35.715 100.310 1.00 33.93 80 ILE A N 1
ATOM 585 C CA . ILE A 1 80 ? 48.146 36.639 101.170 1.00 34.83 80 ILE A CA 1
ATOM 586 C C . ILE A 1 80 ? 46.913 36.036 101.824 1.00 36.00 80 ILE A C 1
ATOM 587 O O . ILE A 1 80 ? 46.428 36.568 102.829 1.00 36.29 80 ILE A O 1
ATOM 592 N N . GLN A 1 81 ? 46.400 34.938 101.265 1.00 37.07 81 GLN A N 1
ATOM 593 C CA . GLN A 1 81 ? 45.254 34.258 101.871 1.00 37.95 81 GLN A CA 1
ATOM 594 C C . GLN A 1 81 ? 45.693 33.521 103.124 1.00 38.17 81 GLN A C 1
ATOM 595 O O . GLN A 1 81 ? 46.460 32.558 103.057 1.00 38.46 81 GLN A O 1
ATOM 601 N N . GLU A 1 82 ? 45.191 34.007 104.257 1.00 38.18 82 GLU A N 1
ATOM 602 C CA . GLU A 1 82 ? 45.579 33.584 105.596 1.00 38.65 82 GLU A CA 1
ATOM 603 C C . GLU A 1 82 ? 45.652 32.059 105.796 1.00 39.05 82 GLU A C 1
ATOM 604 O O . GLU A 1 82 ? 46.592 31.553 106.412 1.00 38.91 82 GLU A O 1
ATOM 610 N N . ARG A 1 83 ? 44.661 31.336 105.278 1.00 39.72 83 ARG A N 1
ATOM 611 C CA . ARG A 1 83 ? 44.530 29.913 105.550 1.00 40.03 83 ARG A CA 1
ATOM 612 C C . ARG A 1 83 ? 45.510 29.094 104.736 1.00 39.11 83 ARG A C 1
ATOM 613 O O . ARG A 1 83 ? 46.001 28.071 105.204 1.00 39.40 83 ARG A O 1
ATOM 621 N N . LEU A 1 84 ? 45.793 29.542 103.521 1.00 37.92 84 LEU A N 1
ATOM 622 C CA . LEU A 1 84 ? 46.712 28.826 102.659 1.00 37.48 84 LEU A CA 1
ATOM 623 C C . LEU A 1 84 ? 48.149 28.983 103.181 1.00 37.44 84 LEU A C 1
ATOM 624 O O . LEU A 1 84 ? 48.892 28.001 103.297 1.00 37.15 84 LEU A O 1
ATOM 629 N N . ALA A 1 85 ? 48.511 30.215 103.541 1.00 37.08 85 ALA A N 1
ATOM 630 C CA . ALA A 1 85 ? 49.832 30.518 104.086 1.00 35.91 85 ALA A CA 1
ATOM 631 C C . ALA A 1 85 ? 50.075 29.687 105.332 1.00 35.83 85 ALA A C 1
ATOM 632 O O . ALA A 1 85 ? 51.161 29.114 105.502 1.00 36.30 85 ALA A O 1
ATOM 634 N N . ASP A 1 86 ? 49.054 29.523 106.152 1.00 34.96 86 ASP A N 1
ATOM 635 C CA . ASP A 1 86 ? 49.174 28.728 107.352 1.00 34.30 86 ASP A CA 1
ATOM 636 C C . ASP A 1 86 ? 49.485 27.304 107.042 1.00 33.06 86 ASP A C 1
ATOM 637 O O . ASP A 1 86 ? 50.262 26.702 107.702 1.00 32.93 86 ASP A O 1
ATOM 650 N N . ALA A 1 88 ? 50.973 26.254 104.388 1.00 32.81 88 ALA A N 1
ATOM 651 C CA . ALA A 1 88 ? 52.328 26.243 103.905 1.00 33.07 88 ALA A CA 1
ATOM 652 C C . ALA A 1 88 ? 53.287 26.295 105.053 1.00 33.36 88 ALA A C 1
ATOM 653 O O . ALA A 1 88 ? 54.147 25.469 105.178 1.00 33.13 88 ALA A O 1
ATOM 655 N N . LYS A 1 89 ? 53.116 27.287 105.899 1.00 33.49 89 LYS A N 1
ATOM 656 C CA . LYS A 1 89 ? 54.020 27.463 107.039 1.00 33.09 89 LYS A CA 1
ATOM 657 C C . LYS A 1 89 ? 54.158 26.203 107.843 1.00 34.44 89 LYS A C 1
ATOM 658 O O . LYS A 1 89 ? 55.273 25.869 108.282 1.00 36.05 89 LYS A O 1
ATOM 664 N N . ARG A 1 90 ? 53.042 25.500 108.035 1.00 33.56 90 ARG A N 1
ATOM 665 C CA . ARG A 1 90 ? 53.047 24.293 108.859 1.00 32.85 90 ARG A CA 1
ATOM 666 C C . ARG A 1 90 ? 53.660 23.145 108.099 1.00 31.92 90 ARG A C 1
ATOM 667 O O . ARG A 1 90 ? 54.361 22.338 108.682 1.00 32.42 90 ARG A O 1
ATOM 675 N N . SER A 1 91 ? 53.409 23.083 106.794 1.00 31.18 91 SER A N 1
ATOM 676 C CA . SER A 1 91 ? 54.059 22.094 105.926 1.00 30.46 91 SER A CA 1
ATOM 677 C C . SER A 1 91 ? 55.588 22.268 105.857 1.00 30.02 91 SER A C 1
ATOM 678 O O . SER A 1 91 ? 56.324 21.265 105.816 1.00 29.70 91 SER A O 1
ATOM 681 N N . VAL A 1 92 ? 56.047 23.528 105.809 1.00 29.75 92 VAL A N 1
ATOM 682 C CA . VAL A 1 92 ? 57.476 23.853 105.847 1.00 30.51 92 VAL A CA 1
ATOM 683 C C . VAL A 1 92 ? 58.095 23.400 107.188 1.00 31.63 92 VAL A C 1
ATOM 684 O O . VAL A 1 92 ? 59.213 22.871 107.224 1.00 32.14 92 VAL A O 1
ATOM 688 N N . ALA A 1 93 ? 57.360 23.593 108.286 1.00 31.66 93 ALA A N 1
ATOM 689 C CA . ALA A 1 93 ? 57.855 23.209 109.596 1.00 31.70 93 ALA A CA 1
ATOM 690 C C . ALA A 1 93 ? 57.867 21.707 109.771 1.00 32.88 93 ALA A C 1
ATOM 691 O O . ALA A 1 93 ? 58.812 21.177 110.326 1.00 33.50 93 ALA A O 1
ATOM 693 N N . TYR A 1 94 ? 56.881 21.022 109.257 1.00 33.69 94 TYR A N 1
ATOM 694 C CA . TYR A 1 94 ? 56.857 19.600 109.394 1.00 35.25 94 TYR A CA 1
ATOM 695 C C . TYR A 1 94 ? 58.036 18.984 108.701 1.00 36.30 94 TYR A C 1
ATOM 696 O O . TYR A 1 94 ? 58.620 18.050 109.183 1.00 36.32 94 TYR A O 1
ATOM 705 N N . ASN A 1 95 ? 58.379 19.532 107.555 1.00 36.93 95 ASN A N 1
ATOM 706 C CA . ASN A 1 95 ? 59.440 19.026 106.739 1.00 36.95 95 ASN A CA 1
ATOM 707 C C . ASN A 1 95 ? 60.769 19.564 107.161 1.00 36.88 95 ASN A C 1
ATOM 708 O O . ASN A 1 95 ? 61.761 19.214 106.609 1.00 36.86 95 ASN A O 1
ATOM 713 N N . GLN A 1 96 ? 60.769 20.407 108.168 1.00 36.45 96 GLN A N 1
ATOM 714 C CA . GLN A 1 96 ? 61.983 20.974 108.694 1.00 35.57 96 GLN A CA 1
ATOM 715 C C . GLN A 1 96 ? 62.770 21.783 107.727 1.00 33.72 96 GLN A C 1
ATOM 716 O O . GLN A 1 96 ? 63.961 21.654 107.629 1.00 32.85 96 GLN A O 1
ATOM 722 N N . LEU A 1 97 ? 62.062 22.601 106.988 1.00 33.00 97 LEU A N 1
ATOM 723 C CA . LEU A 1 97 ? 62.647 23.442 105.986 1.00 32.62 97 LEU A CA 1
ATOM 724 C C . LEU A 1 97 ? 62.628 24.926 106.273 1.00 34.13 97 LEU A C 1
ATOM 725 O O . LEU A 1 97 ? 62.872 25.682 105.393 1.00 34.91 97 LEU A O 1
ATOM 730 N N . GLU A 1 98 ? 62.342 25.338 107.495 1.00 35.18 98 GLU A N 1
ATOM 731 C CA . GLU A 1 98 ? 62.217 26.763 107.838 1.00 36.53 98 GLU A CA 1
ATOM 732 C C . GLU A 1 98 ? 63.463 27.586 107.517 1.00 35.86 98 GLU A C 1
ATOM 733 O O . GLU A 1 98 ? 63.354 28.771 107.229 1.00 34.72 98 GLU A O 1
ATOM 739 N N . ASP A 1 99 ? 64.641 26.966 107.562 1.00 36.82 99 ASP A N 1
ATOM 740 C CA . ASP A 1 99 ? 65.874 27.703 107.255 1.00 37.87 99 ASP A CA 1
ATOM 741 C C . ASP A 1 99 ? 66.094 27.954 105.757 1.00 36.19 99 ASP A C 1
ATOM 742 O O . ASP A 1 99 ? 67.024 28.674 105.375 1.00 35.54 99 ASP A O 1
ATOM 747 N N . GLN A 1 100 ? 65.237 27.364 104.920 1.00 34.87 100 GLN A N 1
ATOM 748 C CA . GLN A 1 100 ? 65.335 27.540 103.476 1.00 33.68 100 GLN A CA 1
ATOM 749 C C . GLN A 1 100 ? 64.134 28.242 102.837 1.00 33.05 100 GLN A C 1
ATOM 750 O O . GLN A 1 100 ? 64.284 28.938 101.821 1.00 33.05 100 GLN A O 1
ATOM 756 N N . ILE A 1 101 ? 62.944 28.032 103.402 1.00 32.15 101 ILE A N 1
ATOM 757 C CA . ILE A 1 101 ? 61.702 28.531 102.797 1.00 30.60 101 ILE A CA 1
ATOM 758 C C . ILE A 1 101 ? 61.001 29.496 103.729 1.00 30.88 101 ILE A C 1
ATOM 759 O O . ILE A 1 101 ? 60.619 29.130 104.841 1.00 31.29 101 ILE A O 1
ATOM 764 N N . GLU A 1 102 ? 60.814 30.724 103.270 1.00 30.66 102 GLU A N 1
ATOM 765 C CA . GLU A 1 102 ? 60.081 31.720 104.040 1.00 30.22 102 GLU A CA 1
ATOM 766 C C . GLU A 1 102 ? 58.700 31.968 103.415 1.00 29.92 102 GLU A C 1
ATOM 767 O O . GLU A 1 102 ? 58.618 32.410 102.269 1.00 30.51 102 GLU A O 1
ATOM 773 N N . ILE A 1 103 ? 57.623 31.692 104.152 1.00 28.92 103 ILE A N 1
ATOM 774 C CA . ILE A 1 103 ? 56.291 32.038 103.682 1.00 28.55 103 ILE A CA 1
ATOM 775 C C . ILE A 1 103 ? 55.922 33.419 104.206 1.00 29.21 103 ILE A C 1
ATOM 776 O O . ILE A 1 103 ? 56.169 33.733 105.359 1.00 28.56 103 ILE A O 1
ATOM 781 N N . ILE A 1 104 ? 55.318 34.232 103.342 1.00 30.19 104 ILE A N 1
ATOM 782 C CA . ILE A 1 104 ? 55.088 35.639 103.597 1.00 30.69 104 ILE A CA 1
ATOM 783 C C . ILE A 1 104 ? 53.685 36.006 103.099 1.00 31.14 104 ILE A C 1
ATOM 784 O O . ILE A 1 104 ? 53.272 35.572 102.024 1.00 32.07 104 ILE A O 1
ATOM 789 N N . GLU A 1 105 ? 52.957 36.797 103.890 1.00 30.55 105 GLU A N 1
ATOM 790 C CA . GLU A 1 105 ? 51.563 37.141 103.626 1.00 29.91 105 GLU A CA 1
ATOM 791 C C . GLU A 1 105 ? 51.463 38.626 103.324 1.00 29.09 105 GLU A C 1
ATOM 792 O O . GLU A 1 105 ? 51.378 39.459 104.224 1.00 27.58 105 GLU A O 1
ATOM 798 N N . TYR A 1 106 ? 51.458 38.953 102.046 1.00 30.03 106 TYR A N 1
ATOM 799 C CA . TYR A 1 106 ? 51.446 40.332 101.643 1.00 31.78 106 TYR A CA 1
ATOM 800 C C . TYR A 1 106 ? 50.848 40.411 100.263 1.00 34.29 106 TYR A C 1
ATOM 801 O O . TYR A 1 106 ? 50.926 39.449 99.514 1.00 34.30 106 TYR A O 1
ATOM 810 N N . ASP A 1 107 ? 50.231 41.545 99.939 1.00 36.80 107 ASP A N 1
ATOM 811 C CA . ASP A 1 107 ? 49.747 41.827 98.580 1.00 39.56 107 ASP A CA 1
ATOM 812 C C . ASP A 1 107 ? 50.930 41.823 97.606 1.00 41.10 107 ASP A C 1
ATOM 813 O O . ASP A 1 107 ? 51.891 42.565 97.802 1.00 40.76 107 ASP A O 1
ATOM 818 N N . LEU A 1 108 ? 50.874 40.983 96.568 1.00 43.05 108 LEU A N 1
ATOM 819 C CA . LEU A 1 108 ? 51.978 40.929 95.590 1.00 44.55 108 LEU A CA 1
ATOM 820 C C . LEU A 1 108 ? 52.136 42.234 94.784 1.00 45.24 108 LEU A C 1
ATOM 821 O O . LEU A 1 108 ? 53.239 42.564 94.339 1.00 45.90 108 LEU A O 1
ATOM 826 N N . LYS A 1 109 ? 51.051 42.976 94.601 1.00 44.96 109 LYS A N 1
ATOM 827 C CA . LYS A 1 109 ? 51.153 44.250 93.902 1.00 45.46 109 LYS A CA 1
ATOM 828 C C . LYS A 1 109 ? 52.102 45.188 94.646 1.00 45.13 109 LYS A C 1
ATOM 829 O O . LYS A 1 109 ? 52.683 46.103 94.044 1.00 45.52 109 LYS A O 1
ATOM 835 N N . LYS A 1 110 ? 52.262 44.934 95.944 1.00 43.83 110 LYS A N 1
ATOM 836 C CA . LYS A 1 110 ? 53.037 45.796 96.828 1.00 42.54 110 LYS A CA 1
ATOM 837 C C . LYS A 1 110 ? 54.217 45.075 97.476 1.00 40.53 110 LYS A C 1
ATOM 838 O O . LYS A 1 110 ? 54.775 45.559 98.445 1.00 40.35 110 LYS A O 1
ATOM 844 N N . ILE A 1 111 ? 54.612 43.935 96.918 1.00 39.23 111 ILE A N 1
ATOM 845 C CA . ILE A 1 111 ? 55.609 43.068 97.544 1.00 38.13 111 ILE A CA 1
ATOM 846 C C . ILE A 1 111 ? 56.984 43.727 97.672 1.00 37.64 111 ILE A C 1
ATOM 847 O O . ILE A 1 111 ? 57.772 43.351 98.538 1.00 37.65 111 ILE A O 1
ATOM 852 N N . THR A 1 112 ? 57.267 44.726 96.842 1.00 37.01 112 THR A N 1
ATOM 853 C CA . THR A 1 112 ? 58.540 45.447 96.968 1.00 36.75 112 THR A CA 1
ATOM 854 C C . THR A 1 112 ? 58.608 46.295 98.239 1.00 36.21 112 THR A C 1
ATOM 855 O O . THR A 1 112 ? 59.607 46.972 98.499 1.00 35.84 112 THR A O 1
ATOM 859 N N . ASP A 1 113 ? 57.544 46.255 99.035 1.00 36.08 113 ASP A N 1
ATOM 860 C CA . ASP A 1 113 ? 57.570 46.889 100.350 1.00 35.74 113 ASP A CA 1
ATOM 861 C C . ASP A 1 113 ? 58.454 46.067 101.269 1.00 35.71 113 ASP A C 1
ATOM 862 O O . ASP A 1 113 ? 58.978 46.583 102.258 1.00 35.51 113 ASP A O 1
ATOM 867 N N . LEU A 1 114 ? 58.640 44.794 100.900 1.00 36.02 114 LEU A N 1
ATOM 868 C CA . LEU A 1 114 ? 59.246 43.779 101.758 1.00 35.47 114 LEU A CA 1
ATOM 869 C C . LEU A 1 114 ? 60.452 43.143 101.113 1.00 36.32 114 LEU A C 1
ATOM 870 O O . LEU A 1 114 ? 61.390 42.740 101.792 1.00 36.18 114 LEU A O 1
ATOM 875 N N . ILE A 1 115 ? 60.417 43.038 99.794 1.00 37.74 115 ILE A N 1
ATOM 876 C CA . ILE A 1 115 ? 61.521 42.469 99.031 1.00 38.72 115 ILE A CA 1
ATOM 877 C C . ILE A 1 115 ? 62.040 43.524 98.051 1.00 40.15 115 ILE A C 1
ATOM 878 O O . ILE A 1 115 ? 61.252 44.166 97.346 1.00 40.34 115 ILE A O 1
ATOM 883 N N . PRO A 1 116 ? 63.367 43.735 98.032 1.00 41.08 116 PRO A N 1
ATOM 884 C CA . PRO A 1 116 ? 63.942 44.742 97.139 1.00 40.92 116 PRO A CA 1
ATOM 885 C C . PRO A 1 116 ? 63.831 44.347 95.664 1.00 40.73 116 PRO A C 1
ATOM 886 O O . PRO A 1 116 ? 63.998 43.174 95.307 1.00 39.63 116 PRO A O 1
ATOM 890 N N . LYS A 1 117 ? 63.546 45.342 94.827 1.00 41.23 117 LYS A N 1
ATOM 891 C CA . LYS A 1 117 ? 63.459 45.149 93.389 1.00 41.87 117 LYS A CA 1
ATOM 892 C C . LYS A 1 117 ? 64.751 44.586 92.798 1.00 41.51 117 LYS A C 1
ATOM 893 O O . LYS A 1 117 ? 65.848 44.948 93.217 1.00 41.09 117 LYS A O 1
ATOM 899 N N . GLU A 1 118 ? 64.603 43.676 91.838 1.00 41.60 118 GLU A N 1
ATOM 900 C CA . GLU A 1 118 ? 65.696 43.305 90.940 1.00 41.45 118 GLU A CA 1
ATOM 901 C C . GLU A 1 118 ? 66.859 42.572 91.614 1.00 41.03 118 GLU A C 1
ATOM 902 O O . GLU A 1 118 ? 67.998 42.694 91.167 1.00 40.69 118 GLU A O 1
ATOM 908 N N . ARG A 1 119 ? 66.589 41.814 92.677 1.00 41.07 119 ARG A N 1
ATOM 909 C CA . ARG A 1 119 ? 67.648 41.005 93.300 1.00 41.22 119 ARG A CA 1
ATOM 910 C C . ARG A 1 119 ? 67.430 39.483 93.209 1.00 40.02 119 ARG A C 1
ATOM 911 O O . ARG A 1 119 ? 68.280 38.719 93.653 1.00 40.78 119 ARG A O 1
ATOM 919 N N . ALA A 1 120 ? 66.325 39.026 92.635 1.00 37.91 120 ALA A N 1
ATOM 920 C CA . ALA A 1 120 ? 66.059 37.590 92.616 1.00 36.53 120 ALA A CA 1
ATOM 921 C C . ALA A 1 120 ? 66.570 36.887 91.373 1.00 36.10 120 ALA A C 1
ATOM 922 O O . ALA A 1 120 ? 66.717 37.478 90.318 1.00 35.69 120 ALA A O 1
ATOM 924 N N . ASP A 1 121 ? 66.820 35.600 91.497 1.00 37.15 121 ASP A N 1
ATOM 925 C CA . ASP A 1 121 ? 67.278 34.823 90.367 1.00 38.57 121 ASP A CA 1
ATOM 926 C C . ASP A 1 121 ? 66.114 34.250 89.600 1.00 38.96 121 ASP A C 1
ATOM 927 O O . ASP A 1 121 ? 66.130 34.201 88.360 1.00 40.15 121 ASP A O 1
ATOM 932 N N . ILE A 1 122 ? 65.093 33.823 90.337 1.00 38.05 122 ILE A N 1
ATOM 933 C CA . ILE A 1 122 ? 64.006 33.053 89.764 1.00 37.00 122 ILE A CA 1
ATOM 934 C C . ILE A 1 122 ? 62.717 33.439 90.390 1.00 36.15 122 ILE A C 1
ATOM 935 O O . ILE A 1 122 ? 62.577 33.369 91.611 1.00 35.69 122 ILE A O 1
ATOM 940 N N . VAL A 1 123 ? 61.759 33.794 89.560 1.00 35.85 123 VAL A N 1
ATOM 941 C CA . VAL A 1 123 ? 60.407 34.064 89.979 1.00 35.96 123 VAL A CA 1
ATOM 942 C C . VAL A 1 123 ? 59.481 33.017 89.398 1.00 37.32 123 VAL A C 1
ATOM 943 O O . VAL A 1 123 ? 59.627 32.595 88.299 1.00 38.39 123 VAL A O 1
ATOM 947 N N . THR A 1 124 ? 58.553 32.573 90.205 1.00 36.88 124 THR A N 1
ATOM 948 C CA . THR A 1 124 ? 57.688 31.485 89.874 1.00 36.43 124 THR A CA 1
ATOM 949 C C . THR A 1 124 ? 56.251 31.862 90.096 1.00 35.98 124 THR A C 1
ATOM 950 O O . THR A 1 124 ? 55.927 32.462 91.067 1.00 35.48 124 THR A O 1
ATOM 954 N N . CYS A 1 125 ? 55.380 31.568 89.160 1.00 35.90 125 CYS A N 1
ATOM 955 C CA . CYS A 1 125 ? 53.991 31.826 89.413 1.00 36.09 125 CYS A CA 1
ATOM 956 C C . CYS A 1 125 ? 52.990 30.941 88.738 1.00 36.68 125 CYS A C 1
ATOM 957 O O . CYS A 1 125 ? 52.928 30.879 87.552 1.00 36.24 125 CYS A O 1
ATOM 960 N N . ASN A 1 126 ? 52.148 30.319 89.526 1.00 38.28 126 ASN A N 1
ATOM 961 C CA . ASN A 1 126 ? 51.052 29.544 89.011 1.00 40.38 126 ASN A CA 1
ATOM 962 C C . ASN A 1 126 ? 49.765 30.105 89.554 1.00 41.48 126 ASN A C 1
ATOM 963 O O . ASN A 1 126 ? 49.351 29.748 90.614 1.00 41.11 126 ASN A O 1
ATOM 968 N N . PRO A 1 127 ? 49.123 30.960 88.791 1.00 43.48 127 PRO A N 1
ATOM 969 C CA . PRO A 1 127 ? 47.932 31.674 89.248 1.00 46.05 127 PRO A CA 1
ATOM 970 C C . PRO A 1 127 ? 46.765 30.726 89.608 1.00 49.06 127 PRO A C 1
ATOM 971 O O . PRO A 1 127 ? 46.651 29.648 89.017 1.00 49.47 127 PRO A O 1
ATOM 975 N N . PRO A 1 128 ? 45.901 31.130 90.567 1.00 51.47 128 PRO A N 1
ATOM 976 C CA . PRO A 1 128 ? 44.978 30.171 91.215 1.00 52.60 128 PRO A CA 1
ATOM 977 C C . PRO A 1 128 ? 43.711 29.808 90.412 1.00 53.15 128 PRO A C 1
ATOM 978 O O . PRO A 1 128 ? 43.212 30.611 89.613 1.00 53.58 128 PRO A O 1
ATOM 990 N N . CYS A 1 153 ? 43.325 42.120 84.203 1.00 90.00 153 CYS A N 1
ATOM 991 C CA . CYS A 1 153 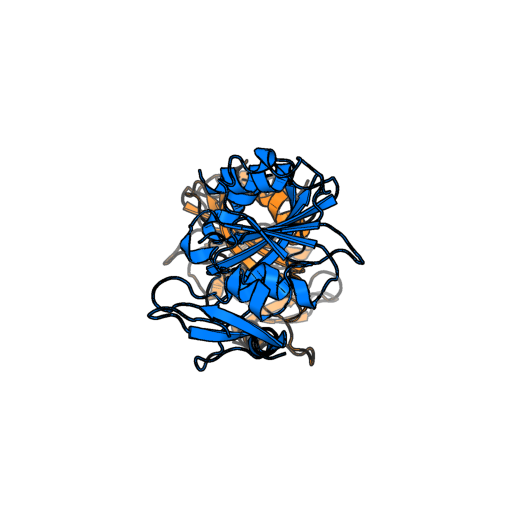? 44.451 43.023 84.518 1.00 85.92 153 CYS A CA 1
ATOM 992 C C . CYS A 1 153 ? 45.430 42.367 85.493 1.00 81.47 153 CYS A C 1
ATOM 993 O O . CYS A 1 153 ? 46.639 42.608 85.430 1.00 81.31 153 CYS A O 1
ATOM 996 N N . THR A 1 154 ? 44.892 41.544 86.392 1.00 77.09 154 THR A N 1
ATOM 997 C CA . THR A 1 154 ? 45.675 40.906 87.437 1.00 72.95 154 THR A CA 1
ATOM 998 C C . THR A 1 154 ? 46.864 40.118 86.869 1.00 69.01 154 THR A C 1
ATOM 999 O O . THR A 1 154 ? 47.897 40.003 87.524 1.00 69.11 154 THR A O 1
ATOM 1003 N N . LEU A 1 155 ? 46.733 39.612 85.645 1.00 65.02 155 LEU A N 1
ATOM 1004 C CA . LEU A 1 155 ? 47.850 38.934 84.996 1.00 61.40 155 LEU A CA 1
ATOM 1005 C C . LEU A 1 155 ? 48.989 39.903 84.663 1.00 57.91 155 LEU A C 1
ATOM 1006 O O . LEU A 1 155 ? 50.134 39.640 84.996 1.00 57.78 155 LEU A O 1
ATOM 1011 N N . GLU A 1 156 ? 48.678 41.032 84.035 1.00 55.03 156 GLU A N 1
ATOM 1012 C CA . GLU A 1 156 ? 49.692 42.065 83.800 1.00 52.07 156 GLU A CA 1
ATOM 1013 C C . GLU A 1 156 ? 50.370 42.470 85.110 1.00 49.24 156 GLU A C 1
ATOM 1014 O O . GLU A 1 156 ? 51.588 42.631 85.159 1.00 48.93 156 GLU A O 1
ATOM 1020 N N . ASP A 1 157 ? 49.572 42.614 86.163 1.00 46.93 157 ASP A N 1
ATOM 1021 C CA . ASP A 1 157 ? 50.085 42.902 87.488 1.00 45.23 157 ASP A CA 1
ATOM 1022 C C . ASP A 1 157 ? 51.192 41.940 87.871 1.00 43.81 157 ASP A C 1
ATOM 1023 O O . ASP A 1 157 ? 52.296 42.372 88.212 1.00 43.57 157 ASP A O 1
ATOM 1028 N N . THR A 1 158 ? 50.899 40.640 87.802 1.00 42.63 158 THR A N 1
ATOM 1029 C CA . THR A 1 158 ? 51.832 39.652 88.301 1.00 41.89 158 THR A CA 1
ATOM 1030 C C . THR A 1 158 ? 53.075 39.592 87.427 1.00 41.16 158 THR A C 1
ATOM 1031 O O . THR A 1 158 ? 54.151 39.266 87.924 1.00 41.59 158 THR A O 1
ATOM 1035 N N . ILE A 1 159 ? 52.933 39.914 86.139 1.00 40.21 159 ILE A N 1
ATOM 1036 C CA . ILE A 1 159 ? 54.062 39.800 85.209 1.00 39.72 159 ILE A CA 1
ATOM 1037 C C . ILE A 1 159 ? 54.994 40.990 85.391 1.00 39.30 159 ILE A C 1
ATOM 1038 O O . ILE A 1 159 ? 56.222 40.838 85.388 1.00 38.67 159 ILE A O 1
ATOM 1043 N N . ARG A 1 160 ? 54.391 42.159 85.588 1.00 39.23 160 ARG A N 1
ATOM 1044 C CA . ARG A 1 160 ? 55.128 43.355 85.963 1.00 39.19 160 ARG A CA 1
ATOM 1045 C C . ARG A 1 160 ? 55.907 43.134 87.278 1.00 38.76 160 ARG A C 1
ATOM 1046 O O . ARG A 1 160 ? 57.099 43.434 87.355 1.00 38.55 160 ARG A O 1
ATOM 1054 N N . VAL A 1 161 ? 55.244 42.568 88.281 1.00 38.16 161 VAL A N 1
ATOM 1055 C CA . VAL A 1 161 ? 55.859 42.403 89.584 1.00 37.51 161 VAL A CA 1
ATOM 1056 C C . VAL A 1 161 ? 56.983 41.389 89.483 1.00 37.46 161 VAL A C 1
ATOM 1057 O O . VAL A 1 161 ? 58.086 41.629 89.970 1.00 38.12 161 VAL A O 1
ATOM 1061 N N . ALA A 1 162 ? 56.709 40.267 88.833 1.00 36.54 162 ALA A N 1
ATOM 1062 C CA . ALA A 1 162 ? 57.719 39.260 88.623 1.00 35.94 162 ALA A CA 1
ATOM 1063 C C . ALA A 1 162 ? 58.931 39.893 87.959 1.00 36.27 162 ALA A C 1
ATOM 1064 O O . ALA A 1 162 ? 60.034 39.799 88.476 1.00 36.85 162 ALA A O 1
ATOM 1066 N N . ALA A 1 163 ? 58.727 40.558 86.828 1.00 36.67 163 ALA A N 1
ATOM 1067 C CA . ALA A 1 163 ? 59.821 41.269 86.148 1.00 37.04 163 ALA A CA 1
ATOM 1068 C C . ALA A 1 163 ? 60.618 42.187 87.088 1.00 36.90 163 ALA A C 1
ATOM 1069 O O . ALA A 1 163 ? 61.851 42.211 87.036 1.00 37.29 163 ALA A O 1
ATOM 1071 N N . SER A 1 164 ? 59.916 42.925 87.944 1.00 36.06 164 SER A N 1
ATOM 1072 C CA . SER A 1 164 ? 60.548 43.948 88.769 1.00 35.84 164 SER A CA 1
ATOM 1073 C C . SER A 1 164 ? 61.348 43.340 89.905 1.00 36.27 164 SER A C 1
ATOM 1074 O O . SER A 1 164 ? 62.108 44.055 90.569 1.00 36.82 164 SER A O 1
ATOM 1077 N N . LEU A 1 165 ? 61.180 42.038 90.138 1.00 35.52 165 LEU A N 1
ATOM 1078 C CA . LEU A 1 165 ? 61.896 41.369 91.228 1.00 34.69 165 LEU A CA 1
ATOM 1079 C C . LEU A 1 165 ? 63.137 40.666 90.719 1.00 34.97 165 LEU A C 1
ATOM 1080 O O . LEU A 1 165 ? 63.997 40.278 91.503 1.00 35.67 165 LEU A O 1
ATOM 1085 N N . LEU A 1 166 ? 63.220 40.475 89.409 1.00 34.44 166 LEU A N 1
ATOM 1086 C CA . LEU A 1 166 ? 64.311 39.708 88.836 1.00 34.25 166 LEU A CA 1
ATOM 1087 C C . LEU A 1 166 ? 65.506 40.616 88.495 1.00 35.53 166 LEU A C 1
ATOM 1088 O O . LEU A 1 166 ? 65.322 41.739 88.018 1.00 36.04 166 LEU A O 1
ATOM 1093 N N . LYS A 1 167 ? 66.722 40.136 88.740 1.00 35.80 167 LYS A N 1
ATOM 1094 C CA . LYS A 1 167 ? 67.911 40.818 88.218 1.00 36.30 167 LYS A CA 1
ATOM 1095 C C . LYS A 1 167 ? 68.165 40.469 86.743 1.00 36.23 167 LYS A C 1
ATOM 1096 O O . LYS A 1 167 ? 67.533 39.551 86.182 1.00 36.53 167 LYS A O 1
ATOM 1102 N N . GLN A 1 168 ? 69.089 41.194 86.119 1.00 35.23 168 GLN A N 1
ATOM 1103 C CA . GLN A 1 168 ? 69.468 40.925 84.741 1.00 34.60 168 GLN A CA 1
ATOM 1104 C C . GLN A 1 168 ? 69.766 39.438 84.593 1.00 33.47 168 GLN A C 1
ATOM 1105 O O . GLN A 1 168 ? 70.557 38.882 85.351 1.00 33.05 168 GLN A O 1
ATOM 1111 N N . GLY A 1 169 ? 69.114 38.791 83.632 1.00 33.10 169 GLY A N 1
ATOM 1112 C CA . GLY A 1 169 ? 69.349 37.369 83.375 1.00 33.12 169 GLY A CA 1
ATOM 1113 C C . GLY A 1 169 ? 68.571 36.434 84.282 1.00 32.78 169 GLY A C 1
ATOM 1114 O O . GLY A 1 169 ? 68.718 35.212 84.199 1.00 33.35 169 GLY A O 1
ATOM 1115 N N . GLY A 1 170 ? 67.734 37.011 85.140 1.00 31.91 170 GLY A N 1
ATOM 1116 C CA . GLY A 1 170 ? 66.871 36.231 86.011 1.00 32.19 170 GLY A CA 1
ATOM 1117 C C . GLY A 1 170 ? 65.725 35.637 85.215 1.00 32.35 170 GLY A C 1
ATOM 1118 O O . GLY A 1 170 ? 65.361 36.184 84.167 1.00 31.89 170 GLY A O 1
ATOM 1119 N N . LYS A 1 171 ? 65.176 34.516 85.697 1.00 32.11 171 LYS A N 1
ATOM 1120 C CA . LYS A 1 171 ? 64.107 33.808 84.987 1.00 32.04 171 LYS A CA 1
ATOM 1121 C C . LYS A 1 171 ? 62.733 33.931 85.668 1.00 30.35 171 LYS A C 1
ATOM 1122 O O . LYS A 1 171 ? 62.620 33.842 86.900 1.00 29.95 171 LYS A O 1
ATOM 1128 N N . ALA A 1 172 ? 61.701 34.167 84.866 1.00 29.52 172 ALA A N 1
ATOM 1129 C CA . ALA A 1 172 ? 60.304 34.121 85.331 1.00 29.37 172 ALA A CA 1
ATOM 1130 C C . ALA A 1 172 ? 59.619 32.870 84.762 1.00 30.58 172 ALA A C 1
ATOM 1131 O O . ALA A 1 172 ? 59.736 32.566 83.582 1.00 30.17 172 ALA A O 1
ATOM 1133 N N . ASN A 1 173 ? 58.929 32.129 85.605 1.00 32.22 173 ASN A N 1
ATOM 1134 C CA . ASN A 1 173 ? 58.259 30.930 85.128 1.00 34.47 173 ASN A CA 1
ATOM 1135 C C . ASN A 1 173 ? 56.777 30.991 85.416 1.00 37.11 173 ASN A C 1
ATOM 1136 O O . ASN A 1 173 ? 56.374 31.076 86.582 1.00 37.46 173 ASN A O 1
ATOM 1141 N N . PHE A 1 174 ? 55.981 30.958 84.344 1.00 38.24 174 PHE A N 1
ATOM 1142 C CA . PHE A 1 174 ? 54.528 31.060 84.447 1.00 38.99 174 PHE A CA 1
ATOM 1143 C C . PHE A 1 174 ? 53.825 29.858 83.852 1.00 40.12 174 PHE A C 1
ATOM 1144 O O . PHE A 1 174 ? 54.283 29.271 82.875 1.00 40.26 174 PHE A O 1
ATOM 1152 N N . VAL A 1 175 ? 52.678 29.576 84.428 1.00 41.29 175 VAL A N 1
ATOM 1153 C CA . VAL A 1 175 ? 51.751 28.611 83.943 1.00 42.50 175 VAL A CA 1
ATOM 1154 C C . VAL A 1 175 ? 50.561 29.404 83.514 1.00 43.23 175 VAL A C 1
ATOM 1155 O O . VAL A 1 175 ? 50.122 30.246 84.234 1.00 42.54 175 VAL A O 1
ATOM 1159 N N . HIS A 1 176 ? 50.048 29.148 82.330 1.00 44.90 176 HIS A N 1
ATOM 1160 C CA . HIS A 1 176 ? 48.804 29.761 81.901 1.00 46.52 176 HIS A CA 1
ATOM 1161 C C . HIS A 1 176 ? 48.043 29.062 80.812 1.00 45.22 176 HIS A C 1
ATOM 1162 O O . HIS A 1 176 ? 48.399 28.003 80.384 1.00 44.69 176 HIS A O 1
ATOM 1169 N N . ARG A 1 177 ? 46.932 29.662 80.439 1.00 45.15 177 ARG A N 1
ATOM 1170 C CA . ARG A 1 177 ? 46.115 29.173 79.363 1.00 45.16 177 ARG A CA 1
ATOM 1171 C C . ARG A 1 177 ? 46.632 29.652 78.046 1.00 43.42 177 ARG A C 1
ATOM 1172 O O . ARG A 1 177 ? 46.854 30.812 77.851 1.00 43.23 177 ARG A O 1
ATOM 1180 N N . PRO A 1 178 ? 46.773 28.717 77.140 1.00 42.36 178 PRO A N 1
ATOM 1181 C CA . PRO A 1 178 ? 47.261 28.891 75.767 1.00 42.20 178 PRO A CA 1
ATOM 1182 C C . PRO A 1 178 ? 46.586 29.985 74.961 1.00 42.70 178 PRO A C 1
ATOM 1183 O O . PRO A 1 178 ? 47.216 30.580 74.089 1.00 42.10 178 PRO A O 1
ATOM 1187 N N . GLU A 1 179 ? 45.313 30.223 75.253 1.00 44.58 179 GLU A N 1
ATOM 1188 C CA . GLU A 1 179 ? 44.499 31.219 74.567 1.00 46.81 179 GLU A CA 1
ATOM 1189 C C . GLU A 1 179 ? 45.061 32.600 74.886 1.00 47.56 179 GLU A C 1
ATOM 1190 O O . GLU A 1 179 ? 44.890 33.541 74.109 1.00 47.66 179 GLU A O 1
ATOM 1196 N N . ARG A 1 180 ? 45.719 32.702 76.041 1.00 47.95 180 ARG A N 1
ATOM 1197 C CA . ARG A 1 180 ? 46.285 33.969 76.520 1.00 48.89 180 ARG A CA 1
ATOM 1198 C C . ARG A 1 180 ? 47.724 34.202 76.037 1.00 47.89 180 ARG A C 1
ATOM 1199 O O . ARG A 1 180 ? 48.200 35.346 76.039 1.00 48.09 180 ARG A O 1
ATOM 1207 N N . LEU A 1 181 ? 48.389 33.127 75.607 1.00 46.28 181 LEU A N 1
ATOM 1208 C CA . LEU A 1 181 ? 49.828 33.137 75.338 1.00 45.23 181 LEU A CA 1
ATOM 1209 C C . LEU A 1 181 ? 50.333 34.364 74.573 1.00 45.56 181 LEU A C 1
ATOM 1210 O O . LEU A 1 181 ? 51.252 35.033 75.029 1.00 45.66 181 LEU A O 1
ATOM 1215 N N . LEU A 1 182 ? 49.732 34.675 73.433 1.00 45.74 182 LEU A N 1
ATOM 1216 C CA . LEU A 1 182 ? 50.264 35.744 72.597 1.00 46.42 182 LEU A CA 1
ATOM 1217 C C . LEU A 1 182 ? 50.191 37.096 73.283 1.00 47.65 182 LEU A C 1
ATOM 1218 O O . LEU A 1 182 ? 51.092 37.918 73.128 1.00 47.71 182 LEU A O 1
ATOM 1223 N N . ASP A 1 183 ? 49.107 37.306 74.030 1.00 48.59 183 ASP A N 1
ATOM 1224 C CA . ASP A 1 183 ? 48.887 38.522 74.803 1.00 49.16 183 ASP A CA 1
ATOM 1225 C C . ASP A 1 183 ? 49.873 38.579 75.971 1.00 48.71 183 ASP A C 1
ATOM 1226 O O . ASP A 1 183 ? 50.417 39.642 76.273 1.00 49.50 183 ASP A O 1
ATOM 1231 N N . ILE A 1 184 ? 50.104 37.436 76.612 1.00 47.21 184 ILE A N 1
ATOM 1232 C CA . ILE A 1 184 ? 51.132 37.310 77.639 1.00 46.12 184 ILE A CA 1
ATOM 1233 C C . ILE A 1 184 ? 52.498 37.795 77.143 1.00 45.41 184 ILE A C 1
ATOM 1234 O O . ILE A 1 184 ? 53.203 38.499 77.858 1.00 46.24 184 ILE A O 1
ATOM 1239 N N . ILE A 1 185 ? 52.877 37.405 75.930 1.00 44.04 185 ILE A N 1
ATOM 1240 C CA . ILE A 1 185 ? 54.197 37.733 75.406 1.00 42.77 185 ILE A CA 1
ATOM 1241 C C . ILE A 1 185 ? 54.327 39.248 75.231 1.00 42.72 185 ILE A C 1
ATOM 1242 O O . ILE A 1 185 ? 55.328 39.848 75.637 1.00 42.80 185 ILE A O 1
ATOM 1247 N N . ASP A 1 186 ? 53.300 39.871 74.670 1.00 42.56 186 ASP A N 1
ATOM 1248 C CA . ASP A 1 186 ? 53.293 41.311 74.548 1.00 43.21 186 ASP A CA 1
ATOM 1249 C C . ASP A 1 186 ? 53.609 41.914 75.921 1.00 43.17 186 ASP A C 1
ATOM 1250 O O . ASP A 1 186 ? 54.443 42.826 76.041 1.00 43.32 186 ASP A O 1
ATOM 1255 N N . ILE A 1 187 ? 52.989 41.356 76.943 1.00 42.25 187 ILE A N 1
ATOM 1256 C CA . ILE A 1 187 ? 53.126 41.838 78.290 1.00 40.88 187 ILE A CA 1
ATOM 1257 C C . ILE A 1 187 ? 54.503 41.640 78.858 1.00 39.52 187 ILE A C 1
ATOM 1258 O O . ILE A 1 187 ? 55.060 42.545 79.412 1.00 39.48 187 ILE A O 1
ATOM 1271 N N . ARG A 1 189 ? 57.194 41.537 77.426 1.00 37.70 189 ARG A N 1
ATOM 1272 C CA . ARG A 1 189 ? 58.129 42.360 76.719 1.00 37.46 189 ARG A CA 1
ATOM 1273 C C . ARG A 1 189 ? 57.955 43.789 77.135 1.00 38.15 189 ARG A C 1
ATOM 1274 O O . ARG A 1 189 ? 58.881 44.542 77.185 1.00 38.52 189 ARG A O 1
ATOM 1282 N N . LYS A 1 190 ? 56.736 44.155 77.426 1.00 38.17 190 LYS A N 1
ATOM 1283 C CA . LYS A 1 190 ? 56.444 45.492 77.933 1.00 38.32 190 LYS A CA 1
ATOM 1284 C C . LYS A 1 190 ? 57.222 45.722 79.234 1.00 38.60 190 LYS A C 1
ATOM 1285 O O . LYS A 1 190 ? 57.628 46.845 79.520 1.00 38.97 190 LYS A O 1
ATOM 1291 N N . TYR A 1 191 ? 57.463 44.653 79.996 1.00 38.19 191 TYR A N 1
ATOM 1292 C CA . TYR A 1 191 ? 58.220 44.760 81.243 1.00 37.98 191 TYR A CA 1
ATOM 1293 C C . TYR A 1 191 ? 59.595 44.087 81.172 1.00 38.68 191 TYR A C 1
ATOM 1294 O O . TYR A 1 191 ? 60.143 43.647 82.177 1.00 39.27 191 TYR A O 1
ATOM 1303 N N . ARG A 1 192 ? 60.161 44.037 79.973 1.00 38.64 192 ARG A N 1
ATOM 1304 C CA . ARG A 1 192 ? 61.549 43.606 79.770 1.00 38.09 192 ARG A CA 1
ATOM 1305 C C . ARG A 1 192 ? 61.803 42.156 80.163 1.00 37.16 192 ARG A C 1
ATOM 1306 O O . ARG A 1 192 ? 62.892 41.792 80.627 1.00 37.18 192 ARG A O 1
ATOM 1314 N N . LEU A 1 193 ? 60.787 41.324 79.942 1.00 36.80 193 LEU A N 1
ATOM 1315 C CA . LEU A 1 193 ? 60.925 39.867 80.054 1.00 36.14 193 LEU A CA 1
ATOM 1316 C C . LEU A 1 193 ? 60.779 39.199 78.688 1.00 35.65 193 LEU A C 1
ATOM 1317 O O . LEU A 1 193 ? 59.691 39.161 78.124 1.00 36.31 193 LEU A O 1
ATOM 1322 N N . GLU A 1 194 ? 61.875 38.680 78.153 1.00 34.81 194 GLU A N 1
ATOM 1323 C CA . GLU A 1 194 ? 61.847 38.035 76.851 1.00 34.60 194 GLU A CA 1
ATOM 1324 C C . GLU A 1 194 ? 61.590 36.521 76.964 1.00 34.47 194 GLU A C 1
ATOM 1325 O O . GLU A 1 194 ? 62.287 35.827 77.709 1.00 35.39 194 GLU A O 1
ATOM 1331 N N . PRO A 1 195 ? 60.642 35.978 76.244 1.00 33.10 195 PRO A N 1
ATOM 1332 C CA . PRO A 1 195 ? 60.384 34.552 76.345 1.00 32.48 195 PRO A CA 1
ATOM 1333 C C . PRO A 1 195 ? 61.454 33.739 75.712 1.00 32.73 195 PRO A C 1
ATOM 1334 O O . PRO A 1 195 ? 61.857 34.109 74.662 1.00 33.50 195 PRO A O 1
ATOM 1338 N N . LYS A 1 196 ? 61.909 32.672 76.348 1.00 31.90 196 LYS A N 1
ATOM 1339 C CA . LYS A 1 196 ? 62.920 31.822 75.778 1.00 31.23 196 LYS A CA 1
ATOM 1340 C C . LYS A 1 196 ? 62.568 30.358 75.728 1.00 31.52 196 LYS A C 1
ATOM 1341 O O . LYS A 1 196 ? 63.110 29.632 74.944 1.00 31.15 196 LYS A O 1
ATOM 1347 N N . ARG A 1 197 ? 61.697 29.917 76.608 1.00 31.54 197 ARG A N 1
ATOM 1348 C CA . ARG A 1 197 ? 61.276 28.542 76.612 1.00 31.54 197 ARG A CA 1
ATOM 1349 C C . ARG A 1 197 ? 59.785 28.409 76.764 1.00 32.34 197 ARG A C 1
ATOM 1350 O O . ARG A 1 197 ? 59.211 28.992 77.613 1.00 33.49 197 ARG A O 1
ATOM 1358 N N . ILE A 1 198 ? 59.171 27.595 75.941 1.00 31.68 198 ILE A N 1
ATOM 1359 C CA . ILE A 1 198 ? 57.738 27.435 75.961 1.00 30.90 198 ILE A CA 1
ATOM 1360 C C . ILE A 1 198 ? 57.446 25.957 75.888 1.00 31.35 198 ILE A C 1
ATOM 1361 O O . ILE A 1 198 ? 58.032 25.230 75.079 1.00 31.31 198 ILE A O 1
ATOM 1366 N N . GLN A 1 199 ? 56.581 25.496 76.785 1.00 31.94 199 GLN A N 1
ATOM 1367 C CA . GLN A 1 199 ? 56.198 24.103 76.811 1.00 32.17 199 GLN A CA 1
ATOM 1368 C C . GLN A 1 199 ? 54.692 24.022 76.822 1.00 33.30 199 GLN A C 1
ATOM 1369 O O . GLN A 1 199 ? 54.040 24.684 77.632 1.00 34.43 199 GLN A O 1
ATOM 1375 N N . PHE A 1 200 ? 54.149 23.187 75.940 1.00 32.51 200 PHE A N 1
ATOM 1376 C CA . PHE A 1 200 ? 52.720 22.977 75.866 1.00 31.16 200 PHE A CA 1
ATOM 1377 C C . PHE A 1 200 ? 52.368 21.705 76.591 1.00 31.77 200 PHE A C 1
ATOM 1378 O O . PHE A 1 200 ? 53.115 20.716 76.547 1.00 32.05 200 PHE A O 1
ATOM 1386 N N . VAL A 1 201 ? 51.233 21.756 77.278 1.00 31.85 201 VAL A N 1
ATOM 1387 C CA . VAL A 1 201 ? 50.672 20.598 77.936 1.00 32.29 201 VAL A CA 1
ATOM 1388 C C . VAL A 1 201 ? 49.365 20.234 77.246 1.00 32.60 201 VAL A C 1
ATOM 1389 O O . VAL A 1 201 ? 48.457 21.062 77.134 1.00 32.57 201 VAL A O 1
ATOM 1393 N N . HIS A 1 202 ? 49.301 18.989 76.788 1.00 32.82 202 HIS A N 1
ATOM 1394 C CA . HIS A 1 202 ? 48.130 18.420 76.143 1.00 33.64 202 HIS A CA 1
ATOM 1395 C C . HIS A 1 202 ? 47.648 17.251 76.996 1.00 34.20 202 HIS A C 1
ATOM 1396 O O . HIS A 1 202 ? 48.470 16.404 77.368 1.00 33.98 202 HIS A O 1
ATOM 1403 N N . PRO A 1 203 ? 46.336 17.230 77.346 1.00 34.67 203 PRO A N 1
ATOM 1404 C CA . PRO A 1 203 ? 45.727 16.159 78.139 1.00 35.13 203 PRO A CA 1
ATOM 1405 C C . PRO A 1 203 ? 45.974 14.767 77.562 1.00 36.17 203 PRO A C 1
ATOM 1406 O O . PRO A 1 203 ? 46.453 13.882 78.264 1.00 35.67 203 PRO A O 1
ATOM 1410 N N . ARG A 1 204 ? 45.648 14.585 76.289 1.00 37.51 204 ARG A N 1
ATOM 1411 C CA . ARG A 1 204 ? 46.016 13.383 75.567 1.00 38.58 204 ARG A CA 1
ATOM 1412 C C . ARG A 1 204 ? 46.707 13.832 74.290 1.00 38.72 204 ARG A C 1
ATOM 1413 O O . ARG A 1 204 ? 46.715 15.026 73.970 1.00 38.06 204 ARG A O 1
ATOM 1421 N N . SER A 1 205 ? 47.295 12.877 73.571 1.00 39.38 205 SER A N 1
ATOM 1422 C CA . SER A 1 205 ? 48.078 13.182 72.373 1.00 39.58 205 SER A CA 1
ATOM 1423 C C . SER A 1 205 ? 47.209 13.616 71.188 1.00 39.86 205 SER A C 1
ATOM 1424 O O . SER A 1 205 ? 47.708 14.215 70.235 1.00 39.93 205 SER A O 1
ATOM 1427 N N . ASP A 1 206 ? 45.914 13.313 71.259 1.00 39.97 206 ASP A N 1
ATOM 1428 C CA . ASP A 1 206 ? 44.972 13.713 70.214 1.00 39.65 206 ASP A CA 1
ATOM 1429 C C . ASP A 1 206 ? 44.101 14.926 70.586 1.00 39.13 206 ASP A C 1
ATOM 1430 O O . ASP A 1 206 ? 43.112 15.205 69.914 1.00 39.21 206 ASP A O 1
ATOM 1435 N N . ARG A 1 207 ? 44.468 15.641 71.643 1.00 38.91 207 ARG A N 1
ATOM 1436 C CA . ARG A 1 207 ? 43.689 16.800 72.093 1.00 39.36 207 ARG A CA 1
ATOM 1437 C C . ARG A 1 207 ? 44.508 18.090 72.065 1.00 39.07 207 ARG A C 1
ATOM 1438 O O . ARG A 1 207 ? 45.735 18.044 72.102 1.00 38.99 207 ARG A O 1
ATOM 1446 N N . GLU A 1 208 ? 43.836 19.237 71.975 1.00 38.89 208 GLU A N 1
ATOM 1447 C CA . GLU A 1 208 ? 44.531 20.521 71.919 1.00 39.16 208 GLU A CA 1
ATOM 1448 C C . GLU A 1 208 ? 45.118 20.866 73.291 1.00 39.39 208 GLU A C 1
ATOM 1449 O O . GLU A 1 208 ? 44.749 20.254 74.292 1.00 39.48 208 GLU A O 1
ATOM 1455 N N . ALA A 1 209 ? 46.019 21.847 73.343 1.00 39.28 209 ALA A N 1
ATOM 1456 C CA . ALA A 1 209 ? 46.660 22.222 74.601 1.00 39.29 209 ALA A CA 1
ATOM 1457 C C . ALA A 1 209 ? 45.741 23.037 75.517 1.00 39.90 209 ALA A C 1
ATOM 1458 O O . ALA A 1 209 ? 45.020 23.934 75.062 1.00 39.43 209 ALA A O 1
ATOM 1460 N N . ASN A 1 210 ? 45.772 22.712 76.810 1.00 40.62 210 ASN A N 1
ATOM 1461 C CA . ASN A 1 210 ? 44.999 23.450 77.815 1.00 41.12 210 ASN A CA 1
ATOM 1462 C C . ASN A 1 210 ? 45.867 24.228 78.805 1.00 39.94 210 ASN A C 1
ATOM 1463 O O . ASN A 1 210 ? 45.371 25.114 79.509 1.00 40.07 210 ASN A O 1
ATOM 1468 N N . THR A 1 211 ? 47.161 23.913 78.823 1.00 38.80 211 THR A N 1
ATOM 1469 C CA . THR A 1 211 ? 48.143 24.616 79.650 1.00 38.21 211 THR A CA 1
ATOM 1470 C C . THR A 1 211 ? 49.422 24.883 78.843 1.00 37.43 211 THR A C 1
ATOM 1471 O O . THR A 1 211 ? 49.854 24.012 78.069 1.00 37.64 211 THR A O 1
ATOM 1475 N N . VAL A 1 212 ? 50.024 26.063 79.030 1.00 35.81 212 VAL A N 1
ATOM 1476 C CA . VAL A 1 212 ? 51.383 26.338 78.528 1.00 34.92 212 VAL A CA 1
ATOM 1477 C C . VAL A 1 212 ? 52.346 26.869 79.625 1.00 35.43 212 VAL A C 1
ATOM 1478 O O . VAL A 1 212 ? 51.971 27.729 80.448 1.00 35.39 212 VAL A O 1
ATOM 1482 N N . LEU A 1 213 ? 53.575 26.344 79.651 1.00 35.30 213 LEU A N 1
ATOM 1483 C CA . LEU A 1 213 ? 54.618 26.862 80.555 1.00 34.93 213 LEU A CA 1
ATOM 1484 C C . LEU A 1 213 ? 55.537 27.763 79.768 1.00 35.44 213 LEU A C 1
ATOM 1485 O O . LEU A 1 213 ? 55.946 27.419 78.647 1.00 35.56 213 LEU A O 1
ATOM 1490 N N . VAL A 1 214 ? 55.835 28.931 80.336 1.00 35.15 214 VAL A N 1
ATOM 1491 C CA . VAL A 1 214 ? 56.668 29.944 79.671 1.00 33.98 214 VAL A CA 1
ATOM 1492 C C . VAL A 1 214 ? 57.840 30.364 80.565 1.00 33.57 214 VAL A C 1
ATOM 1493 O O . VAL A 1 214 ? 57.657 30.554 81.761 1.00 34.04 214 VAL A O 1
ATOM 1497 N N . GLU A 1 215 ? 59.029 30.540 79.980 1.00 32.39 215 GLU A N 1
ATOM 1498 C CA . GLU A 1 215 ? 60.167 31.139 80.680 1.00 30.73 215 GLU A CA 1
ATOM 1499 C C . GLU A 1 215 ? 60.535 32.500 80.048 1.00 31.70 215 GLU A C 1
ATOM 1500 O O . GLU A 1 215 ? 60.604 32.631 78.830 1.00 32.69 215 GLU A O 1
ATOM 1506 N N . GLY A 1 216 ? 60.750 33.520 80.864 1.00 31.93 216 GLY A N 1
ATOM 1507 C CA . GLY A 1 216 ? 61.241 34.813 80.368 1.00 32.36 216 GLY A CA 1
ATOM 1508 C C . GLY A 1 216 ? 62.549 35.163 81.057 1.00 33.01 216 GLY A C 1
ATOM 1509 O O . GLY A 1 216 ? 62.639 35.060 82.276 1.00 32.97 216 GLY A O 1
ATOM 1510 N N . ILE A 1 217 ? 63.580 35.522 80.296 1.00 33.27 217 ILE A N 1
ATOM 1511 C CA . ILE A 1 217 ? 64.811 36.005 80.910 1.00 33.92 217 ILE A CA 1
ATOM 1512 C C . ILE A 1 217 ? 64.669 37.541 81.007 1.00 34.83 217 ILE A C 1
ATOM 1513 O O . ILE A 1 217 ? 64.225 38.179 80.038 1.00 35.18 217 ILE A O 1
ATOM 1518 N N . LYS A 1 218 ? 64.998 38.130 82.164 1.00 34.99 218 LYS A N 1
ATOM 1519 C CA . LYS A 1 218 ? 64.929 39.587 82.318 1.00 35.73 218 LYS A CA 1
ATOM 1520 C C . LYS A 1 218 ? 66.035 40.192 81.475 1.00 37.26 218 LYS A C 1
ATOM 1521 O O . LYS A 1 218 ? 67.193 39.817 81.610 1.00 36.93 218 LYS A O 1
ATOM 1527 N N . ASP A 1 219 ? 65.652 41.100 80.579 1.00 39.15 219 ASP A N 1
ATOM 1528 C CA . ASP A 1 219 ? 66.558 41.682 79.581 1.00 40.26 219 ASP A CA 1
ATOM 1529 C C . ASP A 1 219 ? 67.226 40.646 78.686 1.00 40.80 219 ASP A C 1
ATOM 1530 O O . ASP A 1 219 ? 68.294 40.909 78.129 1.00 41.08 219 ASP A O 1
ATOM 1535 N N . GLY A 1 220 ? 66.589 39.483 78.530 1.00 40.84 220 GLY A N 1
ATOM 1536 C CA . GLY A 1 220 ? 67.124 38.411 77.680 1.00 41.30 220 GLY A CA 1
ATOM 1537 C C . GLY A 1 220 ? 67.150 38.750 76.200 1.00 42.13 220 GLY A C 1
ATOM 1538 O O . GLY A 1 220 ? 66.441 39.664 75.748 1.00 41.77 220 GLY A O 1
ATOM 1539 N N . LYS A 1 221 ? 67.922 37.993 75.443 1.00 43.21 221 LYS A N 1
ATOM 1540 C CA . LYS A 1 221 ? 67.986 38.158 74.003 1.00 44.02 221 LYS A CA 1
ATOM 1541 C C . LYS A 1 221 ? 67.022 37.222 73.322 1.00 43.70 221 LYS A C 1
ATOM 1542 O O . LYS A 1 221 ? 66.833 36.107 73.748 1.00 44.32 221 LYS A O 1
ATOM 1548 N N . PRO A 1 222 ? 66.425 37.695 72.249 1.00 42.33 222 PRO A N 1
ATOM 1549 C CA . PRO A 1 222 ? 65.306 37.031 71.617 1.00 41.61 222 PRO A CA 1
ATOM 1550 C C . PRO A 1 222 ? 65.645 35.687 71.081 1.00 41.20 222 PRO A C 1
ATOM 1551 O O . PRO A 1 222 ? 66.743 35.468 70.650 1.00 42.13 222 PRO A O 1
ATOM 1555 N N . GLY A 1 223 ? 64.673 34.799 71.114 1.00 39.91 223 GLY A N 1
ATOM 1556 C CA . GLY A 1 223 ? 64.845 33.459 70.635 1.00 38.89 223 GLY A CA 1
ATOM 1557 C C . GLY A 1 223 ? 64.166 32.448 71.505 1.00 38.21 223 GLY A C 1
ATOM 1558 O O . GLY A 1 223 ? 64.572 32.245 72.610 1.00 38.19 223 GLY A O 1
ATOM 1559 N N . VAL A 1 224 ? 63.148 31.795 70.982 1.00 37.63 224 VAL A N 1
ATOM 1560 C CA . VAL A 1 224 ? 62.417 30.815 71.738 1.00 36.83 224 VAL A CA 1
ATOM 1561 C C . VAL A 1 224 ? 62.716 29.405 71.312 1.00 37.42 224 VAL A C 1
ATOM 1562 O O . VAL A 1 224 ? 62.838 29.112 70.160 1.00 38.40 224 VAL A O 1
ATOM 1566 N N . LYS A 1 225 ? 62.832 28.528 72.279 1.00 37.20 225 LYS A N 1
ATOM 1567 C CA . LYS A 1 225 ? 62.884 27.095 72.037 1.00 37.42 225 LYS A CA 1
ATOM 1568 C C . LYS A 1 225 ? 61.548 26.491 72.458 1.00 36.58 225 LYS A C 1
ATOM 1569 O O . LYS A 1 225 ? 61.094 26.694 73.583 1.00 36.13 225 LYS A O 1
ATOM 1575 N N . TYR A 1 226 ? 60.913 25.748 71.560 1.00 35.71 226 TYR A N 1
ATOM 1576 C CA . TYR A 1 226 ? 59.656 25.114 71.919 1.00 35.21 226 TYR A CA 1
ATOM 1577 C C . TYR A 1 226 ? 59.931 23.714 72.407 1.00 35.56 226 TYR A C 1
ATOM 1578 O O . TYR A 1 226 ? 60.139 22.773 71.641 1.00 35.26 226 TYR A O 1
ATOM 1587 N N . VAL A 1 227 ? 59.928 23.610 73.707 1.00 36.06 227 VAL A N 1
ATOM 1588 C CA . VAL A 1 227 ? 60.289 22.431 74.408 1.00 37.32 227 VAL A CA 1
ATOM 1589 C C . VAL A 1 227 ? 59.306 21.327 74.166 1.00 37.36 227 VAL A C 1
ATOM 1590 O O . VAL A 1 227 ? 58.169 21.579 73.913 1.00 37.73 227 VAL A O 1
ATOM 1594 N N . PRO A 1 228 ? 59.753 20.095 74.272 1.00 37.01 228 PRO A N 1
ATOM 1595 C CA . PRO A 1 228 ? 58.888 18.968 74.029 1.00 36.52 228 PRO A CA 1
ATOM 1596 C C . PRO A 1 228 ? 57.697 19.071 74.892 1.00 36.27 228 PRO A C 1
ATOM 1597 O O . PRO A 1 228 ? 57.821 19.189 76.066 1.00 37.44 228 PRO A O 1
ATOM 1601 N N . PRO A 1 229 ? 56.539 18.947 74.300 1.00 35.07 229 PRO A N 1
ATOM 1602 C CA . PRO A 1 229 ? 55.294 19.081 75.009 1.00 34.36 229 PRO A CA 1
ATOM 1603 C C . PRO A 1 229 ? 55.047 17.915 75.898 1.00 34.93 229 PRO A C 1
ATOM 1604 O O . PRO A 1 229 ? 55.614 16.866 75.741 1.00 34.37 229 PRO A O 1
ATOM 1608 N N . VAL A 1 230 ? 54.181 18.132 76.852 1.00 35.42 230 VAL A N 1
ATOM 1609 C CA . VAL A 1 230 ? 53.848 17.127 77.795 1.00 35.96 230 VAL A CA 1
ATOM 1610 C C . VAL A 1 230 ? 52.494 16.586 77.486 1.00 36.96 230 VAL A C 1
ATOM 1611 O O . VAL A 1 230 ? 51.545 17.313 77.343 1.00 37.05 230 VAL A O 1
ATOM 1615 N N . ILE A 1 231 ? 52.431 15.279 77.396 1.00 37.93 231 ILE A N 1
ATOM 1616 C CA . ILE A 1 231 ? 51.179 14.559 77.238 1.00 39.49 231 ILE A CA 1
ATOM 1617 C C . ILE A 1 231 ? 50.849 13.895 78.580 1.00 40.96 231 ILE A C 1
ATOM 1618 O O . ILE A 1 231 ? 51.607 13.047 79.064 1.00 41.38 231 ILE A O 1
ATOM 1623 N N . VAL A 1 232 ? 49.717 14.275 79.168 1.00 42.06 232 VAL A N 1
ATOM 1624 C CA . VAL A 1 232 ? 49.363 13.911 80.550 1.00 43.29 232 VAL A CA 1
ATOM 1625 C C . VAL A 1 232 ? 48.777 12.489 80.735 1.00 45.63 232 VAL A C 1
ATOM 1626 O O . VAL A 1 232 ? 49.338 11.678 81.478 1.00 45.58 232 VAL A O 1
ATOM 1630 N N . TYR A 1 233 ? 47.661 12.200 80.056 1.00 47.94 233 TYR A N 1
ATOM 1631 C CA . TYR A 1 233 ? 46.955 10.904 80.133 1.00 49.62 233 TYR A CA 1
ATOM 1632 C C . TYR A 1 233 ? 47.090 10.152 78.814 1.00 51.37 233 TYR A C 1
ATOM 1633 O O . TYR A 1 233 ? 47.173 10.778 77.750 1.00 50.90 233 TYR A O 1
ATOM 1642 N N . ASP A 1 234 ? 47.122 8.818 78.890 1.00 53.57 234 ASP A N 1
ATOM 1643 C CA . ASP A 1 234 ? 47.122 7.964 77.690 1.00 55.96 234 ASP A CA 1
ATOM 1644 C C . ASP A 1 234 ? 45.703 7.563 77.250 1.00 58.51 234 ASP A C 1
ATOM 1645 O O . ASP A 1 234 ? 44.722 7.835 77.956 1.00 58.54 234 ASP A O 1
ATOM 1650 N N . GLU A 1 235 ? 45.619 6.908 76.088 1.00 61.04 235 GLU A N 1
ATOM 1651 C CA . GLU A 1 235 ? 44.355 6.457 75.474 1.00 63.65 235 GLU A CA 1
ATOM 1652 C C . GLU A 1 235 ? 43.372 5.739 76.423 1.00 64.89 235 GLU A C 1
ATOM 1653 O O . GLU A 1 235 ? 42.161 5.723 76.172 1.00 64.90 235 GLU A O 1
ATOM 1659 N N . LEU A 1 236 ? 43.903 5.157 77.502 1.00 65.95 236 LEU A N 1
ATOM 1660 C CA . LEU A 1 236 ? 43.111 4.369 78.466 1.00 66.86 236 LEU A CA 1
ATOM 1661 C C . LEU A 1 236 ? 42.472 5.186 79.605 1.00 67.32 236 LEU A C 1
ATOM 1662 O O . LEU A 1 236 ? 41.420 4.801 80.126 1.00 67.47 236 LEU A O 1
ATOM 1667 N N . GLY A 1 237 ? 43.102 6.301 79.983 1.00 67.30 237 GLY A N 1
ATOM 1668 C CA . GLY A 1 237 ? 42.574 7.172 81.033 1.00 67.19 237 GLY A CA 1
ATOM 1669 C C . GLY A 1 237 ? 43.596 7.535 82.096 1.00 67.29 237 GLY A C 1
ATOM 1670 O O . GLY A 1 237 ? 43.466 8.574 82.761 1.00 67.05 237 GLY A O 1
ATOM 1671 N N . GLU A 1 238 ? 44.642 6.736 82.250 1.00 67.42 238 GLU A N 1
ATOM 1672 C CA . GLU A 1 238 ? 45.643 7.015 83.279 1.00 67.45 238 GLU A CA 1
ATOM 1673 C C . GLU A 1 238 ? 46.949 7.719 82.859 1.00 66.22 238 GLU A C 1
ATOM 1674 O O . GLU A 1 238 ? 47.238 7.870 81.692 1.00 66.79 238 GLU A O 1
ATOM 1680 N N . TYR A 1 239 ? 47.737 8.135 83.837 1.00 64.10 239 TYR A N 1
ATOM 1681 C CA . TYR A 1 239 ? 48.912 8.951 83.606 1.00 62.07 239 TYR A CA 1
ATOM 1682 C C . TYR A 1 239 ? 49.936 8.324 82.686 1.00 61.16 239 TYR A C 1
ATOM 1683 O O . TYR A 1 239 ? 50.117 7.127 82.630 1.00 61.07 239 TYR A O 1
ATOM 1692 N N . THR A 1 240 ? 50.582 9.181 81.931 1.00 60.41 240 THR A N 1
ATOM 1693 C CA . THR A 1 240 ? 51.636 8.811 81.044 1.00 59.95 240 THR A CA 1
ATOM 1694 C C . THR A 1 240 ? 52.836 8.510 81.854 1.00 59.62 240 THR A C 1
ATOM 1695 O O . THR A 1 240 ? 52.909 8.868 82.990 1.00 59.53 240 THR A O 1
ATOM 1699 N N . PRO A 1 241 ? 53.780 7.816 81.268 1.00 59.70 241 PRO A N 1
ATOM 1700 C CA . PRO A 1 241 ? 54.999 7.479 81.966 1.00 59.22 241 PRO A CA 1
ATOM 1701 C C . PRO A 1 241 ? 55.776 8.699 82.332 1.00 58.21 241 PRO A C 1
ATOM 1702 O O . PRO A 1 241 ? 56.355 8.772 83.385 1.00 58.57 241 PRO A O 1
ATOM 1706 N N . VAL A 1 242 ? 55.818 9.658 81.448 1.00 56.92 242 VAL A N 1
ATOM 1707 C CA . VAL A 1 242 ? 56.517 10.904 81.774 1.00 55.71 242 VAL A CA 1
ATOM 1708 C C . VAL A 1 242 ? 55.994 11.520 83.079 1.00 54.96 242 VAL A C 1
ATOM 1709 O O . VAL A 1 242 ? 56.777 11.988 83.917 1.00 54.73 242 VAL A O 1
ATOM 1713 N N . ILE A 1 243 ? 54.670 11.512 83.243 1.00 54.39 243 ILE A N 1
ATOM 1714 C CA . ILE A 1 243 ? 54.014 12.153 84.386 1.00 54.03 243 ILE A CA 1
ATOM 1715 C C . ILE A 1 243 ? 54.208 11.353 85.662 1.00 54.44 243 ILE A C 1
ATOM 1716 O O . ILE A 1 243 ? 54.390 11.929 86.738 1.00 54.57 243 ILE A O 1
ATOM 1721 N N . LYS A 1 244 ? 54.171 10.030 85.524 1.00 54.64 244 LYS A N 1
ATOM 1722 C CA . LYS A 1 244 ? 54.447 9.109 86.613 1.00 55.46 244 LYS A CA 1
ATOM 1723 C C . LYS A 1 244 ? 55.807 9.382 87.261 1.00 56.23 244 LYS A C 1
ATOM 1724 O O . LYS A 1 244 ? 55.899 9.446 88.478 1.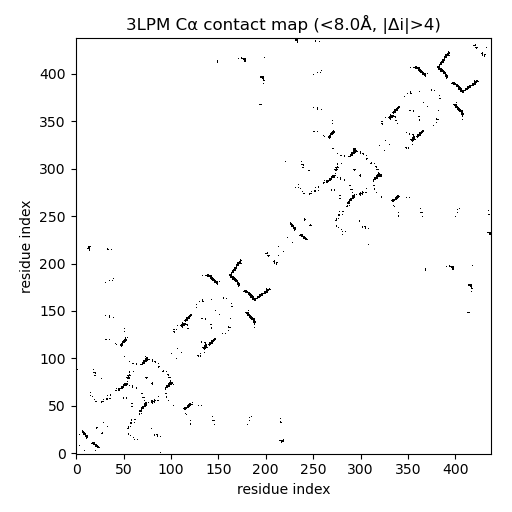00 56.35 244 LYS A O 1
ATOM 1730 N N . GLU A 1 245 ? 56.850 9.578 86.460 1.00 57.10 245 GLU A N 1
ATOM 1731 C CA . GLU A 1 245 ? 58.175 9.902 87.001 1.00 58.39 245 GLU A CA 1
ATOM 1732 C C . GLU A 1 245 ? 58.203 11.237 87.777 1.00 58.52 245 GLU A C 1
ATOM 1733 O O . GLU A 1 245 ? 58.794 11.327 88.857 1.00 58.99 245 GLU A O 1
ATOM 1739 N N . ILE A 1 246 ? 57.556 12.262 87.232 1.00 57.93 246 ILE A N 1
ATOM 1740 C CA . ILE A 1 246 ? 57.427 13.549 87.907 1.00 57.21 246 ILE A CA 1
ATOM 1741 C C . ILE A 1 246 ? 56.670 13.404 89.229 1.00 56.58 246 ILE A C 1
ATOM 1742 O O . ILE A 1 246 ? 56.941 14.122 90.190 1.00 57.01 246 ILE A O 1
ATOM 1747 N N . LEU A 1 247 ? 55.703 12.495 89.276 1.00 55.76 247 LEU A N 1
ATOM 1748 C CA . LEU A 1 247 ? 54.898 12.336 90.481 1.00 55.43 247 LEU A CA 1
ATOM 1749 C C . LEU A 1 247 ? 55.448 11.281 91.439 1.00 56.35 247 LEU A C 1
ATOM 1750 O O . LEU A 1 247 ? 55.165 11.332 92.638 1.00 56.30 247 LEU A O 1
ATOM 1755 N N . TYR A 1 248 ? 56.225 10.331 90.914 1.00 57.18 248 TYR A N 1
ATOM 1756 C CA . TYR A 1 248 ? 56.640 9.151 91.692 1.00 58.05 248 TYR A CA 1
ATOM 1757 C C . TYR A 1 248 ? 58.161 8.955 91.805 1.00 59.28 248 TYR A C 1
ATOM 1758 O O . TYR A 1 248 ? 58.617 8.097 92.561 1.00 59.76 248 TYR A O 1
ATOM 1767 N N . GLY A 1 249 ? 58.938 9.757 91.078 1.00 59.89 249 GLY A N 1
ATOM 1768 C CA . GLY A 1 249 ? 60.402 9.695 91.148 1.00 60.47 249 GLY A CA 1
ATOM 1769 C C . GLY A 1 249 ? 60.998 8.556 90.342 1.00 61.03 249 GLY A C 1
ATOM 1770 O O . GLY A 1 249 ? 60.895 7.389 90.727 1.00 61.43 249 GLY A O 1
ATOM 1771 N N . LYS B 1 5 ? 53.567 6.778 26.471 1.00 79.30 5 LYS B N 1
ATOM 1772 C CA . LYS B 1 5 ? 52.389 7.618 26.833 1.00 79.48 5 LYS B CA 1
ATOM 1773 C C . LYS B 1 5 ? 52.797 8.752 27.796 1.00 78.58 5 LYS B C 1
ATOM 1774 O O . LYS B 1 5 ? 52.277 9.874 27.709 1.00 78.41 5 LYS B O 1
ATOM 1780 N N . LEU B 1 6 ? 53.730 8.447 28.703 1.00 77.62 6 LEU B N 1
ATOM 1781 C CA . LEU B 1 6 ? 54.388 9.463 29.542 1.00 76.29 6 LEU B CA 1
ATOM 1782 C C . LEU B 1 6 ? 55.866 9.630 29.157 1.00 75.11 6 LEU B C 1
ATOM 1783 O O . LEU B 1 6 ? 56.562 8.644 28.882 1.00 74.95 6 LEU B O 1
ATOM 1788 N N . LYS B 1 7 ? 56.327 10.883 29.163 1.00 73.85 7 LYS B N 1
ATOM 1789 C CA . LYS B 1 7 ? 57.676 11.250 28.721 1.00 72.47 7 LYS B CA 1
ATOM 1790 C C . LYS B 1 7 ? 58.539 11.725 29.901 1.00 70.21 7 LYS B C 1
ATOM 1791 O O . LYS B 1 7 ? 58.475 12.900 30.280 1.00 70.33 7 LYS B O 1
ATOM 1797 N N . LEU B 1 8 ? 59.332 10.819 30.479 1.00 67.82 8 LEU B N 1
ATOM 1798 C CA . LEU B 1 8 ? 60.243 11.156 31.590 1.00 65.72 8 LEU B CA 1
ATOM 1799 C C . LEU B 1 8 ? 61.592 11.685 31.089 1.00 64.75 8 LEU B C 1
ATOM 1800 O O . LEU B 1 8 ? 62.093 11.220 30.063 1.00 64.97 8 LEU B O 1
ATOM 1805 N N . ILE B 1 9 ? 62.183 12.644 31.808 1.00 63.59 9 ILE B N 1
ATOM 1806 C CA . ILE B 1 9 ? 63.413 13.319 31.335 1.00 62.45 9 ILE B CA 1
ATOM 1807 C C . ILE B 1 9 ? 64.613 13.232 32.294 1.00 60.84 9 ILE B C 1
ATOM 1808 O O . ILE B 1 9 ? 64.615 13.859 33.363 1.00 61.04 9 ILE B O 1
ATOM 1813 N N . GLY B 1 10 ? 65.627 12.463 31.887 1.00 58.82 10 GLY B N 1
ATOM 1814 C CA . GLY B 1 10 ? 66.898 12.361 32.604 1.00 56.88 10 GLY B CA 1
ATOM 1815 C C . GLY B 1 10 ? 66.830 11.734 33.986 1.00 55.22 10 GLY B C 1
ATOM 1816 O O . GLY B 1 10 ? 66.604 10.532 34.134 1.00 55.14 10 GLY B O 1
ATOM 1817 N N . ASP B 1 11 ? 67.030 12.573 34.995 1.00 53.69 11 ASP B N 1
ATOM 1818 C CA . ASP B 1 11 ? 67.082 12.181 36.405 1.00 52.25 11 ASP B CA 1
ATOM 1819 C C . ASP B 1 11 ? 65.726 11.697 37.009 1.00 50.55 11 ASP B C 1
ATOM 1820 O O . ASP B 1 11 ? 65.689 11.124 38.110 1.00 50.35 11 ASP B O 1
ATOM 1825 N N . GLU B 1 12 ? 64.634 11.903 36.265 1.00 48.71 12 GLU B N 1
ATOM 1826 C CA . GLU B 1 12 ? 63.245 11.828 36.777 1.00 46.54 12 GLU B CA 1
ATOM 1827 C C . GLU B 1 12 ? 62.648 10.446 37.024 1.00 44.89 12 GLU B C 1
ATOM 1828 O O . GLU B 1 12 ? 62.862 9.521 36.244 1.00 45.26 12 GLU B O 1
ATOM 1834 N N . ARG B 1 13 ? 61.842 10.334 38.062 1.00 43.14 13 ARG B N 1
ATOM 1835 C CA . ARG B 1 13 ? 61.115 9.112 38.333 1.00 41.90 13 ARG B CA 1
ATOM 1836 C C . ARG B 1 13 ? 59.647 9.367 38.702 1.00 39.69 13 ARG B C 1
ATOM 1837 O O . ARG B 1 13 ? 59.298 10.440 39.126 1.00 39.55 13 ARG B O 1
ATOM 1845 N N . LEU B 1 14 ? 58.784 8.384 38.514 1.00 37.06 14 LEU B N 1
ATOM 1846 C CA . LEU B 1 14 ? 57.397 8.556 38.859 1.00 34.39 14 LEU B CA 1
ATOM 1847 C C . LEU B 1 14 ? 57.104 7.899 40.169 1.00 33.22 14 LEU B C 1
ATOM 1848 O O . LEU B 1 14 ? 56.944 6.698 40.243 1.00 33.18 14 LEU B O 1
ATOM 1853 N N . ASP B 1 15 ? 56.988 8.721 41.196 1.00 31.64 15 ASP B N 1
ATOM 1854 C CA . ASP B 1 15 ? 56.766 8.291 42.550 1.00 30.70 15 ASP B CA 1
ATOM 1855 C C . ASP B 1 15 ? 55.311 8.066 42.819 1.00 30.15 15 ASP B C 1
ATOM 1856 O O . ASP B 1 15 ? 54.501 8.206 41.960 1.00 30.00 15 ASP B O 1
ATOM 1861 N N . TYR B 1 16 ? 54.994 7.692 44.031 1.00 30.11 16 TYR B N 1
ATOM 1862 C CA . TYR B 1 16 ? 53.627 7.476 44.421 1.00 30.50 16 TYR B CA 1
ATOM 1863 C C . TYR B 1 16 ? 53.183 8.371 45.565 1.00 30.51 16 TYR B C 1
ATOM 1864 O O . TYR B 1 16 ? 53.867 8.509 46.544 1.00 30.81 16 TYR B O 1
ATOM 1873 N N . LEU B 1 17 ? 52.015 8.969 45.433 1.00 30.13 17 LEU B N 1
ATOM 1874 C CA . LEU B 1 17 ? 51.326 9.561 46.566 1.00 29.91 17 LEU B CA 1
ATOM 1875 C C . LEU B 1 17 ? 50.359 8.487 47.050 1.00 29.83 17 LEU B C 1
ATOM 1876 O O . LEU B 1 17 ? 49.254 8.377 46.519 1.00 29.88 17 LEU B O 1
ATOM 1881 N N . LEU B 1 18 ? 50.792 7.683 48.028 1.00 29.72 18 LEU B N 1
ATOM 1882 C CA . LEU B 1 18 ? 50.157 6.392 48.326 1.00 29.46 18 LEU B CA 1
ATOM 1883 C C . LEU B 1 18 ? 48.787 6.512 48.950 1.00 30.83 18 LEU B C 1
ATOM 1884 O O . LEU B 1 18 ? 47.865 5.799 48.565 1.00 31.60 18 LEU B O 1
ATOM 1889 N N . ALA B 1 19 ? 48.651 7.420 49.905 1.00 31.84 19 ALA B N 1
ATOM 1890 C CA . ALA B 1 19 ? 47.353 7.709 50.524 1.00 32.49 19 ALA B CA 1
ATOM 1891 C C . ALA B 1 19 ? 46.362 8.229 49.488 1.00 33.69 19 ALA B C 1
ATOM 1892 O O . ALA B 1 19 ? 45.151 8.073 49.655 1.00 34.43 19 ALA B O 1
ATOM 1894 N N . GLU B 1 20 ? 46.851 8.884 48.466 1.00 33.67 20 GLU B N 1
ATOM 1895 C CA . GLU B 1 20 ? 45.947 9.485 47.530 1.00 34.19 20 GLU B CA 1
ATOM 1896 C C . GLU B 1 20 ? 45.807 8.814 46.206 1.00 33.94 20 GLU B C 1
ATOM 1897 O O . GLU B 1 20 ? 45.119 9.316 45.361 1.00 33.87 20 GLU B O 1
ATOM 1903 N N . ASN B 1 21 ? 46.470 7.692 46.020 1.00 33.50 21 ASN B N 1
ATOM 1904 C CA . ASN B 1 21 ? 46.418 6.980 44.766 1.00 33.05 21 ASN B CA 1
ATOM 1905 C C . ASN B 1 21 ? 46.757 7.822 43.566 1.00 32.00 21 ASN B C 1
ATOM 1906 O O . ASN B 1 21 ? 46.072 7.813 42.587 1.00 32.13 21 ASN B O 1
ATOM 1911 N N . LEU B 1 22 ? 47.830 8.566 43.674 1.00 31.00 22 LEU B N 1
ATOM 1912 C CA . LEU B 1 22 ? 48.263 9.451 42.635 1.00 31.26 22 LEU B CA 1
ATOM 1913 C C . LEU B 1 22 ? 49.722 9.260 42.418 1.00 32.16 22 LEU B C 1
ATOM 1914 O O . LEU B 1 22 ? 50.370 8.616 43.183 1.00 32.93 22 LEU B O 1
ATOM 1919 N N . ARG B 1 23 ? 50.238 9.800 41.342 1.00 31.93 23 ARG B N 1
ATOM 1920 C CA . ARG B 1 23 ? 51.637 9.680 41.054 1.00 31.62 23 ARG B CA 1
ATOM 1921 C C . ARG B 1 23 ? 52.225 11.034 40.878 1.00 31.00 23 ARG B C 1
ATOM 1922 O O . ARG B 1 23 ? 51.561 11.915 40.455 1.00 31.15 23 ARG B O 1
ATOM 1930 N N . ILE B 1 24 ? 53.481 11.205 41.226 1.00 30.91 24 ILE B N 1
ATOM 1931 C CA . ILE B 1 24 ? 54.124 12.519 41.074 1.00 30.68 24 ILE B CA 1
ATOM 1932 C C . ILE B 1 24 ? 55.514 12.374 40.439 1.00 31.46 24 ILE B C 1
ATOM 1933 O O . ILE B 1 24 ? 56.300 11.511 40.835 1.00 31.57 24 ILE B O 1
ATOM 1938 N N . ILE B 1 25 ? 55.787 13.189 39.424 1.00 31.86 25 ILE B N 1
ATOM 1939 C CA . ILE B 1 25 ? 57.114 13.228 38.816 1.00 32.16 25 ILE B CA 1
ATOM 1940 C C . ILE B 1 25 ? 58.080 13.953 39.754 1.00 33.40 25 ILE B C 1
ATOM 1941 O O . ILE B 1 25 ? 57.809 15.053 40.263 1.00 33.32 25 ILE B O 1
ATOM 1946 N N . GLN B 1 26 ? 59.208 13.301 39.989 1.00 34.60 26 GLN B N 1
ATOM 1947 C CA . GLN B 1 26 ? 60.124 13.730 41.017 1.00 35.52 26 GLN B CA 1
ATOM 1948 C C . GLN B 1 26 ? 61.581 13.491 40.572 1.00 36.97 26 GLN B C 1
ATOM 1949 O O . GLN B 1 26 ? 61.852 12.645 39.707 1.00 36.70 26 GLN B O 1
ATOM 1955 N N . SER B 1 27 ? 62.507 14.263 41.138 1.00 38.35 27 SER B N 1
ATOM 1956 C CA . SER B 1 27 ? 63.931 14.145 40.805 1.00 39.45 27 SER B CA 1
ATOM 1957 C C . SER B 1 27 ? 64.844 14.313 42.026 1.00 40.09 27 SER B C 1
ATOM 1958 O O . SER B 1 27 ? 64.778 15.328 42.723 1.00 39.78 27 SER B O 1
ATOM 1961 N N . PRO B 1 28 ? 65.716 13.320 42.272 1.00 41.15 28 PRO B N 1
ATOM 1962 C CA . PRO B 1 28 ? 66.696 13.359 43.366 1.00 41.90 28 PRO B CA 1
ATOM 1963 C C . PRO B 1 28 ? 67.673 14.542 43.303 1.00 42.77 28 PRO B C 1
ATOM 1964 O O . PRO B 1 28 ? 68.171 14.958 44.349 1.00 43.19 28 PRO B O 1
ATOM 1968 N N . SER B 1 29 ? 67.951 15.064 42.105 1.00 43.12 29 SER B N 1
ATOM 1969 C CA . SER B 1 29 ? 68.747 16.287 41.975 1.00 43.99 29 SER B CA 1
ATOM 1970 C C . SER B 1 29 ? 67.890 17.543 42.072 1.00 45.56 29 SER B C 1
ATOM 1971 O O . SER B 1 29 ? 68.118 18.385 42.950 1.00 46.25 29 SER B O 1
ATOM 1974 N N . VAL B 1 30 ? 66.881 17.648 41.203 1.00 45.85 30 VAL B N 1
ATOM 1975 C CA . VAL B 1 30 ? 66.101 18.890 41.070 1.00 45.73 30 VAL B CA 1
ATOM 1976 C C . VAL B 1 30 ? 65.094 19.162 42.207 1.00 45.00 30 VAL B C 1
ATOM 1977 O O . VAL B 1 30 ? 65.167 20.222 42.840 1.00 45.48 30 VAL B O 1
ATOM 1981 N N . PHE B 1 31 ? 64.159 18.236 42.451 1.00 43.63 31 PHE B N 1
ATOM 1982 C CA . PHE B 1 31 ? 63.119 18.428 43.478 1.00 42.05 31 PHE B CA 1
ATOM 1983 C C . PHE B 1 31 ? 62.497 17.130 43.997 1.00 41.60 31 PHE B C 1
ATOM 1984 O O . PHE B 1 31 ? 62.146 16.250 43.216 1.00 41.54 31 PHE B O 1
ATOM 1992 N N . SER B 1 32 ? 62.358 17.033 45.319 1.00 41.19 32 SER B N 1
ATOM 1993 C CA . SER B 1 32 ? 61.631 15.942 45.971 1.00 41.07 32 SER B CA 1
ATOM 1994 C C . SER B 1 32 ? 60.776 16.489 47.107 1.00 40.98 32 SER B C 1
ATOM 1995 O O . SER B 1 32 ? 61.255 17.278 47.929 1.00 41.74 32 SER B O 1
ATOM 1998 N N . PHE B 1 33 ? 59.512 16.086 47.165 1.00 39.90 33 PHE B N 1
ATOM 1999 C CA . PHE B 1 33 ? 58.653 16.562 48.251 1.00 38.87 33 PHE B CA 1
ATOM 2000 C C . PHE B 1 33 ? 59.122 16.071 49.630 1.00 38.73 33 PHE B C 1
ATOM 2001 O O . PHE B 1 33 ? 59.563 14.920 49.805 1.00 38.36 33 PHE B O 1
ATOM 2009 N N . SER B 1 34 ? 59.017 16.977 50.589 1.00 39.05 34 SER B N 1
ATOM 2010 C CA . SER B 1 34 ? 59.397 16.741 51.963 1.00 39.39 34 SER B CA 1
ATOM 2011 C C . SER B 1 34 ? 58.174 16.439 52.825 1.00 39.11 34 SER B C 1
ATOM 2012 O O . SER B 1 34 ? 57.040 16.736 52.434 1.00 39.04 34 SER B O 1
ATOM 2015 N N . ILE B 1 35 ? 58.428 15.896 54.014 1.00 38.90 35 ILE B N 1
ATOM 2016 C CA . ILE B 1 35 ? 57.407 15.684 55.044 1.00 39.08 35 ILE B CA 1
ATOM 2017 C C . ILE B 1 35 ? 56.589 16.953 55.337 1.00 39.09 35 ILE B C 1
ATOM 2018 O O . ILE B 1 35 ? 55.367 16.908 55.435 1.00 38.86 35 ILE B O 1
ATOM 2023 N N . ASP B 1 36 ? 57.275 18.088 55.440 1.00 39.49 36 ASP B N 1
ATOM 2024 C CA . ASP B 1 36 ? 56.627 19.365 55.667 1.00 39.89 36 ASP B CA 1
ATOM 2025 C C . ASP B 1 36 ? 55.419 19.609 54.757 1.00 39.17 36 ASP B C 1
ATOM 2026 O O . ASP B 1 36 ? 54.364 20.049 55.222 1.00 39.43 36 ASP B O 1
ATOM 2031 N N . ALA B 1 37 ? 55.579 19.328 53.469 1.00 38.18 37 ALA B N 1
ATOM 2032 C CA . ALA B 1 37 ? 54.516 19.571 52.496 1.00 37.17 37 ALA B CA 1
ATOM 2033 C C . ALA B 1 37 ? 53.303 18.664 52.731 1.00 35.48 37 ALA B C 1
ATOM 2034 O O . ALA B 1 37 ? 52.161 19.102 52.629 1.00 35.58 37 ALA B O 1
ATOM 2036 N N . VAL B 1 38 ? 53.552 17.410 53.059 1.00 33.77 38 VAL B N 1
ATOM 2037 C CA . VAL B 1 38 ? 52.468 16.502 53.366 1.00 33.14 38 VAL B CA 1
ATOM 2038 C C . VAL B 1 38 ? 51.732 16.943 54.628 1.00 33.23 38 VAL B C 1
ATOM 2039 O O . VAL B 1 38 ? 50.509 16.950 54.668 1.00 33.24 38 VAL B O 1
ATOM 2043 N N . LEU B 1 39 ? 52.492 17.320 55.651 1.00 33.46 39 LEU B N 1
ATOM 2044 C CA . LEU B 1 39 ? 51.935 17.814 56.911 1.00 33.02 39 LEU B CA 1
ATOM 2045 C C . LEU B 1 39 ? 51.155 19.088 56.736 1.00 33.69 39 LEU B C 1
ATOM 2046 O O . LEU B 1 39 ? 50.145 19.274 57.388 1.00 34.45 39 LEU B O 1
ATOM 2051 N N . LEU B 1 40 ? 51.615 19.969 55.862 1.00 34.41 40 LEU B N 1
ATOM 2052 C CA . LEU B 1 40 ? 50.904 21.208 55.622 1.00 35.89 40 LEU B CA 1
ATOM 2053 C C . LEU B 1 40 ? 49.592 20.943 54.880 1.00 37.63 40 LEU B C 1
ATOM 2054 O O . LEU B 1 40 ? 48.547 21.497 55.239 1.00 38.45 40 LEU B O 1
ATOM 2059 N N . ALA B 1 41 ? 49.634 20.075 53.864 1.00 37.45 41 ALA B N 1
ATOM 2060 C CA . ALA B 1 41 ? 48.411 19.661 53.195 1.00 37.07 41 ALA B CA 1
ATOM 2061 C C . ALA B 1 41 ? 47.388 19.136 54.215 1.00 37.06 41 ALA B C 1
ATOM 2062 O O . ALA B 1 41 ? 46.244 19.581 54.207 1.00 37.58 41 ALA B O 1
ATOM 2064 N N . LYS B 1 42 ? 47.804 18.230 55.105 1.00 36.32 42 LYS B N 1
ATOM 2065 C CA . LYS B 1 42 ? 46.895 17.648 56.089 1.00 36.30 42 LYS B CA 1
ATOM 2066 C C . LYS B 1 42 ? 46.356 18.670 57.106 1.00 34.49 42 LYS B C 1
ATOM 2067 O O . LYS B 1 42 ? 45.197 18.631 57.489 1.00 33.85 42 LYS B O 1
ATOM 2073 N N . PHE B 1 43 ? 47.218 19.571 57.542 1.00 34.08 43 PHE B N 1
ATOM 2074 C CA . PHE B 1 43 ? 46.859 20.677 58.425 1.00 33.09 43 PHE B CA 1
ATOM 2075 C C . PHE B 1 43 ? 45.743 21.537 57.840 1.00 33.20 43 PHE B C 1
ATOM 2076 O O . PHE B 1 43 ? 44.882 22.002 58.578 1.00 33.85 43 PHE B O 1
ATOM 2084 N N . SER B 1 44 ? 45.754 21.744 56.527 1.00 33.22 44 SER B N 1
ATOM 2085 C CA . SER B 1 44 ? 44.805 22.666 55.881 1.00 34.37 44 SER B CA 1
ATOM 2086 C C . SER B 1 44 ? 43.345 22.210 55.893 1.00 36.43 44 SER B C 1
ATOM 2087 O O . SER B 1 44 ? 43.028 21.098 55.460 1.00 36.21 44 SER B O 1
ATOM 2090 N N . TYR B 1 45 ? 42.474 23.081 56.399 1.00 38.86 45 TYR B N 1
ATOM 2091 C CA . TYR B 1 45 ? 41.031 22.835 56.442 1.00 41.89 45 TYR B CA 1
ATOM 2092 C C . TYR B 1 45 ? 40.449 23.387 55.166 1.00 41.67 45 TYR B C 1
ATOM 2093 O O . TYR B 1 45 ? 40.506 24.586 54.947 1.00 43.29 45 TYR B O 1
ATOM 2102 N N . LEU B 1 46 ? 39.885 22.528 54.328 1.00 40.09 46 LEU B N 1
ATOM 2103 C CA . LEU B 1 46 ? 39.311 22.962 53.056 1.00 38.49 46 LEU B CA 1
ATOM 2104 C C . LEU B 1 46 ? 37.846 23.422 53.200 1.00 37.89 46 LEU B C 1
ATOM 2105 O O . LEU B 1 46 ? 37.176 23.047 54.164 1.00 37.57 46 LEU B O 1
ATOM 2110 N N . PRO B 1 47 ? 37.348 24.235 52.246 1.00 37.81 47 PRO B N 1
ATOM 2111 C CA . PRO B 1 47 ? 35.942 24.649 52.265 1.00 37.70 47 PRO B CA 1
ATOM 2112 C C . PRO B 1 47 ? 35.003 23.446 52.098 1.00 37.85 47 PRO B C 1
ATOM 2113 O O . PRO B 1 47 ? 35.353 22.460 51.428 1.00 37.13 47 PRO B O 1
ATOM 2117 N N . ILE B 1 48 ? 33.824 23.532 52.718 1.00 38.62 48 ILE B N 1
ATOM 2118 C CA . ILE B 1 48 ? 32.889 22.411 52.723 1.00 39.57 48 ILE B CA 1
ATOM 2119 C C . ILE B 1 48 ? 32.557 21.944 51.288 1.00 39.77 48 ILE B C 1
ATOM 2120 O O . ILE B 1 48 ? 32.533 20.751 51.003 1.00 40.55 48 ILE B O 1
ATOM 2125 N N . ARG B 1 49 ? 32.334 22.885 50.391 1.00 39.75 49 ARG B N 1
ATOM 2126 C CA . ARG B 1 49 ? 32.206 22.574 48.982 1.00 41.00 49 ARG B CA 1
ATOM 2127 C C . ARG B 1 49 ? 32.912 23.681 48.221 1.00 42.81 49 ARG B C 1
ATOM 2128 O O . ARG B 1 49 ? 32.911 24.833 48.678 1.00 43.87 49 ARG B O 1
ATOM 2136 N N . LYS B 1 50 ? 33.553 23.343 47.104 1.00 43.12 50 LYS B N 1
ATOM 2137 C CA . LYS B 1 50 ? 33.873 24.367 46.122 1.00 44.87 50 LYS B CA 1
ATOM 2138 C C . LYS B 1 50 ? 35.041 25.204 46.648 1.00 44.34 50 LYS B C 1
ATOM 2139 O O . LYS B 1 50 ? 35.798 24.733 47.505 1.00 45.38 50 LYS B O 1
ATOM 2145 N N . GLY B 1 51 ? 35.182 26.434 46.155 1.00 42.10 51 GLY B N 1
ATOM 2146 C CA . GLY B 1 51 ? 36.181 27.353 46.677 1.00 40.07 51 GLY B CA 1
ATOM 2147 C C . GLY B 1 51 ? 37.395 27.530 45.789 1.00 38.84 51 GLY B C 1
ATOM 2148 O O . GLY B 1 51 ? 37.545 26.855 44.772 1.00 38.85 51 GLY B O 1
ATOM 2149 N N . LYS B 1 52 ? 38.267 28.454 46.177 1.00 37.83 52 LYS B N 1
ATOM 2150 C CA . LYS B 1 52 ? 39.473 28.718 45.429 1.00 36.76 52 LYS B CA 1
ATOM 2151 C C . LYS B 1 52 ? 40.648 28.532 46.337 1.00 34.83 52 LYS B C 1
ATOM 2152 O O . LYS B 1 52 ? 40.685 29.095 47.424 1.00 33.92 52 LYS B O 1
ATOM 2158 N N . ILE B 1 53 ? 41.576 27.687 45.891 1.00 34.50 53 ILE B N 1
ATOM 2159 C CA . ILE B 1 53 ? 42.811 27.354 46.617 1.00 33.12 53 ILE B CA 1
ATOM 2160 C C . ILE B 1 53 ? 44.044 27.720 45.779 1.00 32.08 53 ILE B C 1
ATOM 2161 O O . ILE B 1 53 ? 44.176 27.282 44.612 1.00 32.32 53 ILE B O 1
ATOM 2166 N N . ILE B 1 54 ? 44.940 28.505 46.381 1.00 30.51 54 ILE B N 1
ATOM 2167 C CA . ILE B 1 54 ? 46.197 28.853 45.751 1.00 29.96 54 ILE B CA 1
ATOM 2168 C C . ILE B 1 54 ? 47.365 28.353 46.578 1.00 30.87 54 ILE B C 1
ATOM 2169 O O . ILE B 1 54 ? 47.455 28.654 47.776 1.00 31.23 54 ILE B O 1
ATOM 2174 N N . ASP B 1 55 ? 48.239 27.571 45.941 1.00 31.33 55 ASP B N 1
ATOM 2175 C CA . ASP B 1 55 ? 49.537 27.183 46.498 1.00 32.20 55 ASP B CA 1
ATOM 2176 C C . ASP B 1 55 ? 50.610 28.110 45.943 1.00 32.37 55 ASP B C 1
ATOM 2177 O O . ASP B 1 55 ? 50.913 28.091 44.750 1.00 31.91 55 ASP B O 1
ATOM 2182 N N . LEU B 1 56 ? 51.130 28.955 46.800 1.00 33.35 56 LEU B N 1
ATOM 2183 C CA . LEU B 1 56 ? 52.113 29.951 46.453 1.00 33.90 56 LEU B CA 1
ATOM 2184 C C . LEU B 1 56 ? 53.491 29.500 46.031 1.00 35.91 56 LEU B C 1
ATOM 2185 O O . LEU B 1 56 ? 54.096 30.120 45.204 1.00 37.53 56 LEU B O 1
ATOM 2190 N N . CYS B 1 57 ? 54.014 28.448 46.621 1.00 35.71 57 CYS B N 1
ATOM 2191 C CA . CYS B 1 57 ? 55.351 28.026 46.294 1.00 35.36 57 CYS B CA 1
ATOM 2192 C C . CYS B 1 57 ? 55.262 26.599 45.925 1.00 34.62 57 CYS B C 1
ATOM 2193 O O . CYS B 1 57 ? 55.672 25.739 46.641 1.00 34.36 57 CYS B O 1
ATOM 2196 N N . SER B 1 58 ? 54.723 26.373 44.758 1.00 33.88 58 SER B N 1
ATOM 2197 C CA . SER B 1 58 ? 54.315 25.067 44.328 1.00 34.04 58 SER B CA 1
ATOM 2198 C C . SER B 1 58 ? 55.339 23.970 44.163 1.00 33.31 58 SER B C 1
ATOM 2199 O O . SER B 1 58 ? 55.052 22.857 44.453 1.00 33.22 58 SER B O 1
ATOM 2202 N N . GLY B 1 59 ? 56.520 24.298 43.694 1.00 32.76 59 GLY B N 1
ATOM 2203 C CA . GLY B 1 59 ? 57.531 23.315 43.464 1.00 32.74 59 GLY B CA 1
ATOM 2204 C C . GLY B 1 59 ? 57.056 22.378 42.413 1.00 33.30 59 GLY B C 1
ATOM 2205 O O . GLY B 1 59 ? 56.651 22.819 41.383 1.00 33.82 59 GLY B O 1
ATOM 2206 N N . ASN B 1 60 ? 57.111 21.088 42.665 1.00 32.87 60 ASN B N 1
ATOM 2207 C CA . ASN B 1 60 ? 56.647 20.135 41.670 1.00 32.64 60 ASN B CA 1
ATOM 2208 C C . ASN B 1 60 ? 55.159 19.784 41.813 1.00 32.05 60 ASN B C 1
ATOM 2209 O O . ASN B 1 60 ? 54.685 18.776 41.264 1.00 31.16 60 ASN B O 1
ATOM 2214 N N . GLY B 1 61 ? 54.447 20.625 42.558 1.00 32.14 61 GLY B N 1
ATOM 2215 C CA . GLY B 1 61 ? 52.995 20.532 42.697 1.00 32.71 61 GLY B CA 1
ATOM 2216 C C . GLY B 1 61 ? 52.504 19.498 43.693 1.00 33.48 61 GLY B C 1
ATOM 2217 O O . GLY B 1 61 ? 51.367 19.012 43.582 1.00 34.28 61 GLY B O 1
ATOM 2218 N N . ILE B 1 62 ? 53.346 19.169 44.675 1.00 32.67 62 ILE B N 1
ATOM 2219 C CA . ILE B 1 62 ? 52.975 18.226 45.727 1.00 31.66 62 ILE B CA 1
ATOM 2220 C C . ILE B 1 62 ? 51.661 18.586 46.450 1.00 31.58 62 ILE B C 1
ATOM 2221 O O . ILE B 1 62 ? 50.761 17.747 46.559 1.00 31.30 62 ILE B O 1
ATOM 2226 N N . ILE B 1 63 ? 51.544 19.822 46.926 1.00 31.33 63 ILE B N 1
ATOM 2227 C CA . ILE B 1 63 ? 50.361 20.219 47.685 1.00 31.90 63 ILE B CA 1
ATOM 2228 C C . ILE B 1 63 ? 49.037 20.242 46.854 1.00 32.72 63 ILE B C 1
ATOM 2229 O O . ILE B 1 63 ? 48.040 19.636 47.281 1.00 3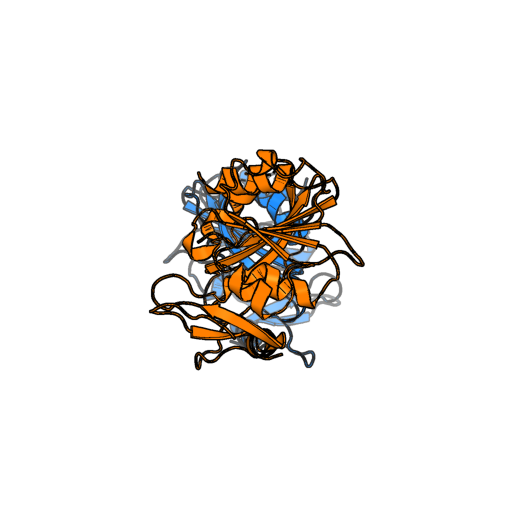4.21 63 ILE B O 1
ATOM 2234 N N . PRO B 1 64 ? 49.015 20.906 45.673 1.00 31.72 64 PRO B N 1
ATOM 2235 C CA . PRO B 1 64 ? 47.821 20.786 44.833 1.00 30.73 64 PRO B CA 1
ATOM 2236 C C . PRO B 1 64 ? 47.420 19.340 44.590 1.00 30.40 64 PRO B C 1
ATOM 2237 O O . PRO B 1 64 ? 46.229 19.024 44.593 1.00 30.43 64 PRO B O 1
ATOM 2241 N N . LEU B 1 65 ? 48.393 18.460 44.383 1.00 29.44 65 LEU B N 1
ATOM 2242 C CA . LEU B 1 65 ? 48.043 17.075 44.134 1.00 28.00 65 LEU B CA 1
ATOM 2243 C C . LEU B 1 65 ? 47.357 16.475 45.356 1.00 28.62 65 LEU B C 1
ATOM 2244 O O . LEU B 1 65 ? 46.324 15.811 45.229 1.00 28.55 65 LEU B O 1
ATOM 2249 N N . LEU B 1 66 ? 47.894 16.773 46.535 1.00 29.15 66 LEU B N 1
ATOM 2250 C CA . LEU B 1 66 ? 47.364 16.231 47.788 1.00 29.36 66 LEU B CA 1
ATOM 2251 C C . LEU B 1 66 ? 45.988 16.787 48.128 1.00 30.12 66 LEU B C 1
ATOM 2252 O O . LEU B 1 66 ? 45.100 16.052 48.512 1.00 30.53 66 LEU B O 1
ATOM 2257 N N . LEU B 1 67 ? 45.820 18.093 47.981 1.00 30.53 67 LEU B N 1
ATOM 2258 C CA . LEU B 1 67 ? 44.567 18.739 48.323 1.00 30.08 67 LEU B CA 1
ATOM 2259 C C . LEU B 1 67 ? 43.472 18.342 47.355 1.00 30.57 67 LEU B C 1
ATOM 2260 O O . LEU B 1 67 ? 42.296 18.201 47.756 1.00 31.26 67 LEU B O 1
ATOM 2265 N N . SER B 1 68 ? 43.847 18.132 46.091 1.00 30.28 68 SER B N 1
ATOM 2266 C CA . SER B 1 68 ? 42.865 17.773 45.055 1.00 29.72 68 SER B CA 1
ATOM 2267 C C . SER B 1 68 ? 42.022 16.549 45.393 1.00 29.14 68 SER B C 1
ATOM 2268 O O . SER B 1 68 ? 40.884 16.437 44.948 1.00 29.28 68 SER B O 1
ATOM 2271 N N . THR B 1 69 ? 42.562 15.619 46.169 1.00 28.89 69 THR B N 1
ATOM 2272 C CA . THR B 1 69 ? 41.805 14.367 46.432 1.00 28.97 69 THR B CA 1
ATOM 2273 C C . THR B 1 69 ? 40.700 14.601 47.431 1.00 29.05 69 THR B C 1
ATOM 2274 O O . THR B 1 69 ? 39.839 13.749 47.624 1.00 28.13 69 THR B O 1
ATOM 2278 N N . ARG B 1 70 ? 40.746 15.771 48.064 1.00 29.97 70 ARG B N 1
ATOM 2279 C CA . ARG B 1 70 ? 39.933 16.037 49.233 1.00 30.73 70 ARG B CA 1
ATOM 2280 C C . ARG B 1 70 ? 38.761 16.950 48.966 1.00 31.59 70 ARG B C 1
ATOM 2281 O O . ARG B 1 70 ? 37.771 16.893 49.696 1.00 32.91 70 ARG B O 1
ATOM 2289 N N . THR B 1 71 ? 38.868 17.766 47.918 1.00 30.97 71 THR B N 1
ATOM 2290 C CA . THR B 1 71 ? 37.877 18.791 47.591 1.00 30.29 71 THR B CA 1
ATOM 2291 C C . THR B 1 71 ? 37.590 18.822 46.092 1.00 30.50 71 THR B C 1
ATOM 2292 O O . THR B 1 71 ? 38.388 18.325 45.296 1.00 31.69 71 THR B O 1
ATOM 2296 N N . LYS B 1 72 ? 36.454 19.397 45.699 1.00 29.39 72 LYS B N 1
ATOM 2297 C CA . LYS B 1 72 ? 36.201 19.719 44.286 1.00 28.03 72 LYS B CA 1
ATOM 2298 C C . LYS B 1 72 ? 36.677 21.154 43.977 1.00 28.62 72 LYS B C 1
ATOM 2299 O O . LYS B 1 72 ? 36.584 21.617 42.838 1.00 28.61 72 LYS B O 1
ATOM 2305 N N . ALA B 1 73 ? 37.168 21.867 44.987 1.00 28.98 73 ALA B N 1
ATOM 2306 C CA . ALA B 1 73 ? 37.660 23.240 44.754 1.00 30.41 73 ALA B CA 1
ATOM 2307 C C . ALA B 1 73 ? 38.711 23.307 43.649 1.00 31.61 73 ALA B C 1
ATOM 2308 O O . ALA B 1 73 ? 39.464 22.338 43.396 1.00 31.77 73 ALA B O 1
ATOM 2310 N N . LYS B 1 74 ? 38.745 24.456 42.986 1.00 32.33 74 LYS B N 1
ATOM 2311 C CA . LYS B 1 74 ? 39.744 24.727 41.948 1.00 32.39 74 LYS B CA 1
ATOM 2312 C C . LYS B 1 74 ? 41.020 25.078 42.650 1.00 31.19 74 LYS B C 1
ATOM 2313 O O . LYS B 1 74 ? 40.994 25.781 43.691 1.00 31.65 74 LYS B O 1
ATOM 2319 N N . ILE B 1 75 ? 42.130 24.602 42.094 1.00 29.48 75 ILE B N 1
ATOM 2320 C CA . ILE B 1 75 ? 43.434 24.874 42.689 1.00 28.84 75 ILE B CA 1
ATOM 2321 C C . ILE B 1 75 ? 44.409 25.509 41.690 1.00 30.74 75 ILE B C 1
ATOM 2322 O O . ILE B 1 75 ? 44.586 25.008 40.573 1.00 31.64 75 ILE B O 1
ATOM 2327 N N . VAL B 1 76 ? 45.038 26.607 42.103 1.00 30.36 76 VAL B N 1
ATOM 2328 C CA . VAL B 1 76 ? 46.136 27.180 41.358 1.00 29.75 76 VAL B CA 1
ATOM 2329 C C . VAL B 1 76 ? 47.402 26.871 42.139 1.00 30.49 76 VAL B C 1
ATOM 2330 O O . VAL B 1 76 ? 47.436 27.063 43.361 1.00 31.48 76 VAL B O 1
ATOM 2334 N N . GLY B 1 77 ? 48.446 26.407 41.450 1.00 29.77 77 GLY B N 1
ATOM 2335 C CA . GLY B 1 77 ? 49.762 26.240 42.064 1.00 28.79 77 GLY B CA 1
ATOM 2336 C C . GLY B 1 77 ? 50.741 27.129 41.344 1.00 28.90 77 GLY B C 1
ATOM 2337 O O . GLY B 1 77 ? 50.948 26.959 40.139 1.00 29.05 77 GLY B O 1
ATOM 2338 N N . VAL B 1 78 ? 51.318 28.095 42.063 1.00 29.38 78 VAL B N 1
ATOM 2339 C CA . VAL B 1 78 ? 52.238 29.083 41.480 1.00 30.24 78 VAL B CA 1
ATOM 2340 C C . VAL B 1 78 ? 53.714 28.695 41.683 1.00 31.37 78 VAL B C 1
ATOM 2341 O O . VAL B 1 78 ? 54.151 28.508 42.811 1.00 32.09 78 VAL B O 1
ATOM 2345 N N . GLU B 1 79 ? 54.483 28.573 40.607 1.00 31.78 79 GLU B N 1
ATOM 2346 C CA . GLU B 1 79 ? 55.907 28.209 40.728 1.00 32.34 79 GLU B CA 1
ATOM 2347 C C . GLU B 1 79 ? 56.784 28.965 39.747 1.00 32.59 79 GLU B C 1
ATOM 2348 O O . GLU B 1 79 ? 56.680 28.756 38.548 1.00 32.18 79 GLU B O 1
ATOM 2354 N N . ILE B 1 80 ? 57.671 29.815 40.263 1.00 33.75 80 ILE B N 1
ATOM 2355 C CA . ILE B 1 80 ? 58.515 30.678 39.417 1.00 34.27 80 ILE B CA 1
ATOM 2356 C C . ILE B 1 80 ? 59.544 29.966 38.515 1.00 35.52 80 ILE B C 1
ATOM 2357 O O . ILE B 1 80 ? 59.834 30.444 37.415 1.00 36.10 80 ILE B O 1
ATOM 2362 N N . GLN B 1 81 ? 60.079 28.833 38.960 1.00 36.73 81 GLN B N 1
ATOM 2363 C CA . GLN B 1 81 ? 61.106 28.109 38.195 1.00 38.09 81 GLN B CA 1
ATOM 2364 C C . GLN B 1 81 ? 60.533 27.195 37.142 1.00 39.33 81 GLN B C 1
ATOM 2365 O O . GLN B 1 81 ? 59.796 26.259 37.460 1.00 39.63 81 GLN B O 1
ATOM 2371 N N . GLU B 1 82 ? 60.894 27.449 35.887 1.00 40.79 82 GLU B N 1
ATOM 2372 C CA . GLU B 1 82 ? 60.373 26.675 34.750 1.00 42.27 82 GLU B CA 1
ATOM 2373 C C . GLU B 1 82 ? 60.471 25.165 34.937 1.00 42.72 82 GLU B C 1
ATOM 2374 O O . GLU B 1 82 ? 59.548 24.440 34.597 1.00 43.12 82 GLU B O 1
ATOM 2380 N N . ARG B 1 83 ? 61.588 24.702 35.477 1.00 43.04 83 ARG B N 1
ATOM 2381 C CA . ARG B 1 83 ? 61.848 23.279 35.575 1.00 44.10 83 ARG B CA 1
ATOM 2382 C C . ARG B 1 83 ? 60.864 22.599 36.533 1.00 42.08 83 ARG B C 1
ATOM 2383 O O . ARG B 1 83 ? 60.382 21.494 36.277 1.00 41.59 83 ARG B O 1
ATOM 2391 N N . LEU B 1 84 ? 60.569 23.276 37.632 1.00 40.99 84 LEU B N 1
ATOM 2392 C CA . LEU B 1 84 ? 59.681 22.736 38.660 1.00 40.43 84 LEU B CA 1
ATOM 2393 C C . LEU B 1 84 ? 58.223 22.809 38.193 1.00 39.72 84 LEU B C 1
ATOM 2394 O O . LEU B 1 84 ? 57.478 21.832 38.298 1.00 39.74 84 LEU B O 1
ATOM 2399 N N . ALA B 1 85 ? 57.847 23.949 37.622 1.00 38.59 85 ALA B N 1
ATOM 2400 C CA . ALA B 1 85 ? 56.522 24.115 37.055 1.00 37.51 85 ALA B CA 1
ATOM 2401 C C . ALA B 1 85 ? 56.236 23.104 35.949 1.00 37.35 85 ALA B C 1
ATOM 2402 O O . ALA B 1 85 ? 55.107 22.629 35.819 1.00 38.00 85 ALA B O 1
ATOM 2404 N N . ASP B 1 86 ? 57.238 22.753 35.180 1.00 36.65 86 ASP B N 1
ATOM 2405 C CA . ASP B 1 86 ? 57.026 21.822 34.113 1.00 36.40 86 ASP B CA 1
ATOM 2406 C C . ASP B 1 86 ? 56.880 20.433 34.632 1.00 34.72 86 ASP B C 1
ATOM 2407 O O . ASP B 1 86 ? 56.256 19.629 34.029 1.00 35.43 86 ASP B O 1
ATOM 2420 N N . ALA B 1 88 ? 55.424 19.849 37.575 1.00 31.03 88 ALA B N 1
ATOM 2421 C CA . ALA B 1 88 ? 54.087 19.922 38.095 1.00 31.36 88 ALA B CA 1
ATOM 2422 C C . ALA B 1 88 ? 53.052 19.784 37.014 1.00 32.05 88 ALA B C 1
ATOM 2423 O O . ALA B 1 88 ? 52.191 18.969 37.119 1.00 33.77 88 ALA B O 1
ATOM 2425 N N . LYS B 1 89 ? 53.141 20.591 35.978 1.00 30.91 89 LYS B N 1
ATOM 2426 C CA . LYS B 1 89 ? 52.210 20.496 34.846 1.00 29.94 89 LYS B CA 1
ATOM 2427 C C . LYS B 1 89 ? 52.107 19.084 34.282 1.00 29.83 89 LYS B C 1
ATOM 2428 O O . LYS B 1 89 ? 51.018 18.624 33.940 1.00 30.39 89 LYS B O 1
ATOM 2434 N N . ARG B 1 90 ? 53.234 18.392 34.194 1.00 29.33 90 ARG B N 1
ATOM 2435 C CA . ARG B 1 90 ? 53.225 17.028 33.680 1.00 28.92 90 ARG B CA 1
ATOM 2436 C C . ARG B 1 90 ? 52.616 16.034 34.650 1.00 28.38 90 ARG B C 1
ATOM 2437 O O . ARG B 1 90 ? 51.920 15.123 34.216 1.00 29.41 90 ARG B O 1
ATOM 2445 N N . SER B 1 91 ? 52.851 16.208 35.948 1.00 27.48 91 SER B N 1
ATOM 2446 C CA . SER B 1 91 ? 52.247 15.336 36.959 1.00 27.47 91 SER B CA 1
ATOM 2447 C C . SER B 1 91 ? 50.724 15.522 37.010 1.00 27.90 91 SER B C 1
ATOM 2448 O O . SER B 1 91 ? 49.973 14.544 37.145 1.00 28.58 91 SER B O 1
ATOM 2451 N N . VAL B 1 92 ? 50.279 16.774 36.923 1.00 27.11 92 VAL B N 1
ATOM 2452 C CA . VAL B 1 92 ? 48.860 17.094 36.848 1.00 27.35 92 VAL B CA 1
ATOM 2453 C C . VAL B 1 92 ? 48.225 16.416 35.637 1.00 28.21 92 VAL B C 1
ATOM 2454 O O . VAL B 1 92 ? 47.170 15.794 35.749 1.00 27.99 92 VAL B O 1
ATOM 2458 N N . ALA B 1 93 ? 48.879 16.536 34.483 1.00 29.03 93 ALA B N 1
ATOM 2459 C CA . ALA B 1 93 ? 48.367 15.940 33.261 1.00 29.91 93 ALA B CA 1
ATOM 2460 C C . ALA B 1 93 ? 48.373 14.411 33.316 1.00 30.56 93 ALA B C 1
ATOM 2461 O O . ALA B 1 93 ? 47.406 13.785 32.883 1.00 31.58 93 ALA B O 1
ATOM 2463 N N . TYR B 1 94 ? 49.378 13.817 33.912 1.00 30.23 94 TYR B N 1
ATOM 2464 C CA . TYR B 1 94 ? 49.408 12.391 34.042 1.00 31.63 94 TYR B CA 1
ATOM 2465 C C . TYR B 1 94 ? 48.241 11.916 34.853 1.00 32.44 94 TYR B C 1
ATOM 2466 O O . TYR B 1 94 ? 47.650 10.899 34.567 1.00 32.20 94 TYR B O 1
ATOM 2475 N N . ASN B 1 95 ? 47.916 12.662 35.882 1.00 33.18 95 ASN B N 1
ATOM 2476 C CA . ASN B 1 95 ? 46.836 12.297 36.745 1.00 34.55 95 ASN B CA 1
ATOM 2477 C C . ASN B 1 95 ? 45.484 12.740 36.223 1.00 36.53 95 ASN B C 1
ATOM 2478 O O . ASN B 1 95 ? 44.483 12.385 36.770 1.00 36.79 95 ASN B O 1
ATOM 2483 N N . GLN B 1 96 ? 45.464 13.480 35.132 1.00 37.41 96 GLN B N 1
ATOM 2484 C CA . GLN B 1 96 ? 44.232 13.962 34.559 1.00 37.49 96 GLN B CA 1
ATOM 2485 C C . GLN B 1 96 ? 43.464 14.853 35.493 1.00 36.97 96 GLN B C 1
ATOM 2486 O O . GLN B 1 96 ? 42.275 14.730 35.650 1.00 36.94 96 GLN B O 1
ATOM 2492 N N . LEU B 1 97 ? 44.189 15.740 36.135 1.00 36.27 97 LEU B N 1
ATOM 2493 C CA . LEU B 1 97 ? 43.638 16.708 37.036 1.00 35.73 97 LEU B CA 1
ATOM 2494 C C . LEU B 1 97 ? 43.719 18.086 36.466 1.00 37.34 97 LEU B C 1
ATOM 2495 O O . LEU B 1 97 ? 43.684 19.039 37.182 1.00 38.07 97 LEU B O 1
ATOM 2500 N N . GLU B 1 98 ? 43.844 18.179 35.162 1.00 38.20 98 GLU B N 1
ATOM 2501 C CA . GLU B 1 98 ? 43.988 19.448 34.483 1.00 38.91 98 GLU B CA 1
ATOM 2502 C C . GLU B 1 98 ? 42.804 20.344 34.682 1.00 38.43 98 GLU B C 1
ATOM 2503 O O . GLU B 1 98 ? 42.928 21.536 34.713 1.00 38.71 98 GLU B O 1
ATOM 2509 N N . ASP B 1 99 ? 41.632 19.770 34.745 1.00 38.00 99 ASP B N 1
ATOM 2510 C CA . ASP B 1 99 ? 40.432 20.577 34.897 1.00 38.60 99 ASP B CA 1
ATOM 2511 C C . ASP B 1 99 ? 40.203 21.079 36.318 1.00 36.48 99 ASP B C 1
ATOM 2512 O O . ASP B 1 99 ? 39.282 21.836 36.570 1.00 37.05 99 ASP B O 1
ATOM 2517 N N . GLN B 1 100 ? 41.065 20.685 37.237 1.00 34.66 100 GLN B N 1
ATOM 2518 C CA . GLN B 1 100 ? 40.974 21.139 38.623 1.00 32.70 100 GLN B CA 1
ATOM 2519 C C . GLN B 1 100 ? 42.218 21.907 39.081 1.00 32.22 100 GLN B C 1
ATOM 2520 O O . GLN B 1 100 ? 42.098 22.887 39.809 1.00 32.08 100 GLN B O 1
ATOM 2526 N N . ILE B 1 101 ? 43.409 21.467 38.656 1.00 31.76 101 ILE B N 1
ATOM 2527 C CA . ILE B 1 101 ? 44.670 22.103 39.089 1.00 30.92 101 ILE B CA 1
ATOM 2528 C C . ILE B 1 101 ? 45.308 22.900 37.954 1.00 31.33 101 ILE B C 1
ATOM 2529 O O . ILE B 1 101 ? 45.545 22.371 36.868 1.00 32.11 101 ILE B O 1
ATOM 2534 N N . GLU B 1 102 ? 45.601 24.168 38.205 1.00 30.67 102 GLU B N 1
ATOM 2535 C CA . GLU B 1 102 ? 46.223 24.979 37.207 1.00 31.01 102 GLU B CA 1
ATOM 2536 C C . GLU B 1 102 ? 47.597 25.420 37.713 1.00 31.09 102 GLU B C 1
ATOM 2537 O O . GLU B 1 102 ? 47.710 26.245 38.621 1.00 31.44 102 GLU B O 1
ATOM 2543 N N . ILE B 1 103 ? 48.649 24.878 37.122 1.00 30.61 103 ILE B N 1
ATOM 2544 C CA . ILE B 1 103 ? 49.985 25.332 37.486 1.00 30.13 103 ILE B CA 1
ATOM 2545 C C . ILE B 1 103 ? 50.347 26.559 36.675 1.00 29.49 103 ILE B C 1
ATOM 2546 O O . ILE B 1 103 ? 50.185 26.566 35.463 1.00 29.22 103 ILE B O 1
ATOM 2551 N N . ILE B 1 104 ? 50.793 27.610 37.352 1.00 29.75 104 ILE B N 1
ATOM 2552 C CA . ILE B 1 104 ? 51.250 28.802 36.650 1.00 30.68 104 ILE B CA 1
ATOM 2553 C C . ILE B 1 104 ? 52.722 29.055 36.925 1.00 32.25 104 ILE B C 1
ATOM 2554 O O . ILE B 1 104 ? 53.123 29.272 38.078 1.00 32.30 104 ILE B O 1
ATOM 2559 N N . GLU B 1 105 ? 53.504 29.166 35.872 1.00 33.14 105 GLU B N 1
ATOM 2560 C CA . GLU B 1 105 ? 54.887 29.524 36.015 1.00 33.26 105 GLU B CA 1
ATOM 2561 C C . GLU B 1 105 ? 54.962 31.029 36.049 1.00 33.07 105 GLU B C 1
ATOM 2562 O O . GLU B 1 105 ? 54.907 31.665 35.046 1.00 33.69 105 GLU B O 1
ATOM 2568 N N . TYR B 1 106 ? 55.071 31.588 37.236 1.00 31.90 106 TYR B N 1
ATOM 2569 C CA . TYR B 1 106 ? 55.084 33.010 37.401 1.00 31.04 106 TYR B CA 1
ATOM 2570 C C . TYR B 1 106 ? 55.690 33.367 38.732 1.00 31.61 106 TYR B C 1
ATOM 2571 O O . TYR B 1 106 ? 55.697 32.570 39.617 1.00 32.90 106 TYR B O 1
ATOM 2580 N N . ASP B 1 107 ? 56.164 34.586 38.879 1.00 30.74 107 ASP B N 1
ATOM 2581 C CA . ASP B 1 107 ? 56.711 35.020 40.124 1.00 31.35 107 ASP B CA 1
ATOM 2582 C C . ASP B 1 107 ? 55.598 35.403 41.033 1.00 31.93 107 ASP B C 1
ATOM 2583 O O . ASP B 1 107 ? 54.824 36.254 40.722 1.00 31.57 107 ASP B O 1
ATOM 2588 N N . LEU B 1 108 ? 55.588 34.831 42.215 1.00 32.09 108 LEU B N 1
ATOM 2589 C CA . LEU B 1 108 ? 54.528 35.039 43.164 1.00 32.38 108 LEU B CA 1
ATOM 2590 C C . LEU B 1 108 ? 54.353 36.475 43.564 1.00 33.24 108 LEU B C 1
ATOM 2591 O O . LEU B 1 108 ? 53.292 36.897 43.869 1.00 34.92 108 LEU B O 1
ATOM 2596 N N . LYS B 1 109 ? 55.427 37.208 43.613 1.00 32.63 109 LYS B N 1
ATOM 2597 C CA . LYS B 1 109 ? 55.383 38.621 43.976 1.00 32.76 109 LYS B CA 1
ATOM 2598 C C . LYS B 1 109 ? 54.577 39.451 42.941 1.00 33.09 109 LYS B C 1
ATOM 2599 O O . LYS B 1 109 ? 54.307 40.639 43.140 1.00 33.84 109 LYS B O 1
ATOM 2605 N N . LYS B 1 110 ? 54.216 38.811 41.835 1.00 32.01 110 LYS B N 1
ATOM 2606 C CA . LYS B 1 110 ? 53.611 39.476 40.696 1.00 30.96 110 LYS B CA 1
ATOM 2607 C C . LYS B 1 110 ? 52.320 38.790 40.248 1.00 30.23 110 LYS B C 1
ATOM 2608 O O . LYS B 1 110 ? 51.803 39.128 39.190 1.00 31.06 110 LYS B O 1
ATOM 2614 N N . ILE B 1 111 ? 51.812 37.854 41.052 1.00 28.64 111 ILE B N 1
ATOM 2615 C CA . ILE B 1 111 ? 50.708 36.967 40.686 1.00 27.78 111 ILE B CA 1
ATOM 2616 C C . ILE B 1 111 ? 49.365 37.703 40.606 1.00 28.05 111 ILE B C 1
ATOM 2617 O O . ILE B 1 111 ? 48.446 37.315 39.901 1.00 26.92 111 ILE B O 1
ATOM 2622 N N . THR B 1 112 ? 49.309 38.809 41.322 1.00 29.56 112 THR B N 1
ATOM 2623 C CA . THR B 1 112 ? 48.298 39.826 41.199 1.00 30.12 112 THR B CA 1
ATOM 2624 C C . THR B 1 112 ? 48.141 40.304 39.749 1.00 31.44 112 THR B C 1
ATOM 2625 O O . THR B 1 112 ? 47.127 40.895 39.379 1.00 32.74 112 THR B O 1
ATOM 2629 N N . ASP B 1 113 ? 49.136 40.040 38.910 1.00 31.37 113 ASP B N 1
ATOM 2630 C CA . ASP B 1 113 ? 49.013 40.353 37.488 1.00 31.02 113 ASP B CA 1
ATOM 2631 C C . ASP B 1 113 ? 47.975 39.485 36.840 1.00 30.19 113 ASP B C 1
ATOM 2632 O O . ASP B 1 113 ? 47.366 39.892 35.860 1.00 29.83 113 ASP B O 1
ATOM 2637 N N . LEU B 1 114 ? 47.796 38.283 37.378 1.00 30.43 114 LEU B N 1
ATOM 2638 C CA . LEU B 1 114 ? 46.963 37.274 36.750 1.00 31.24 114 LEU B CA 1
ATOM 2639 C C . LEU B 1 114 ? 45.693 36.960 37.542 1.00 32.68 114 LEU B C 1
ATOM 2640 O O . LEU B 1 114 ? 44.644 36.701 36.962 1.00 33.70 114 LEU B O 1
ATOM 2645 N N . ILE B 1 115 ? 45.803 36.985 38.864 1.00 32.66 115 ILE B N 1
ATOM 2646 C CA . ILE B 1 115 ? 44.749 36.572 39.763 1.00 32.26 115 ILE B CA 1
ATOM 2647 C C . ILE B 1 115 ? 44.261 37.775 40.580 1.00 33.10 115 ILE B C 1
ATOM 2648 O O . ILE B 1 115 ? 45.075 38.480 41.200 1.00 32.81 115 ILE B O 1
ATOM 2653 N N . PRO B 1 116 ? 42.931 38.009 40.599 1.00 33.90 116 PRO B N 1
ATOM 2654 C CA . PRO B 1 116 ? 42.412 39.153 41.345 1.00 33.89 116 PRO B CA 1
ATOM 2655 C C . PRO B 1 116 ? 42.728 39.062 42.841 1.00 34.17 116 PRO B C 1
ATOM 2656 O O . PRO B 1 116 ? 42.810 37.962 43.400 1.00 33.89 116 PRO B O 1
ATOM 2660 N N . LYS B 1 117 ? 42.926 40.226 43.458 1.00 33.99 117 LYS B N 1
ATOM 2661 C CA . LYS B 1 117 ? 43.076 40.345 44.898 1.00 34.59 117 LYS B CA 1
ATOM 2662 C C . LYS B 1 117 ? 41.819 39.927 45.656 1.00 34.58 117 LYS B C 1
ATOM 2663 O O . LYS B 1 117 ? 40.702 40.207 45.219 1.00 35.04 117 LYS B O 1
ATOM 2669 N N . GLU B 1 118 ? 41.999 39.230 46.773 1.00 34.37 118 GLU B N 1
ATOM 2670 C CA . GLU B 1 118 ? 40.930 39.099 47.783 1.00 35.16 118 GLU B CA 1
ATOM 2671 C C . GLU B 1 118 ? 39.716 38.287 47.343 1.00 34.55 118 GLU B C 1
ATOM 2672 O O . GLU B 1 118 ? 38.587 38.645 47.687 1.00 34.69 118 GLU B O 1
ATOM 2678 N N . ARG B 1 119 ? 39.941 37.204 46.603 1.00 33.83 119 ARG B N 1
ATOM 2679 C CA . ARG B 1 119 ? 38.858 36.382 46.124 1.00 34.13 119 ARG B CA 1
ATOM 2680 C C . ARG B 1 119 ? 39.143 34.929 46.445 1.00 34.45 119 ARG B C 1
ATOM 2681 O O . ARG B 1 119 ? 38.373 34.034 46.080 1.00 35.61 119 ARG B O 1
ATOM 2689 N N . ALA B 1 120 ? 40.261 34.665 47.108 1.00 33.16 120 ALA B N 1
ATOM 2690 C CA . ALA B 1 120 ? 40.619 33.282 47.374 1.00 32.11 120 ALA B CA 1
ATOM 2691 C C . ALA B 1 120 ? 40.123 32.829 48.743 1.00 32.22 120 ALA B C 1
ATOM 2692 O O . ALA B 1 120 ? 39.957 33.639 49.668 1.00 31.89 120 ALA B O 1
ATOM 2694 N N . ASP B 1 121 ? 39.875 31.534 48.862 1.00 32.69 121 ASP B N 1
ATOM 2695 C CA . ASP B 1 121 ? 39.457 30.945 50.121 1.00 34.22 121 ASP B CA 1
ATOM 2696 C C . ASP B 1 121 ? 40.648 30.469 50.945 1.00 34.32 121 ASP B C 1
ATOM 2697 O O . ASP B 1 121 ? 40.711 30.696 52.151 1.00 34.33 121 ASP B O 1
ATOM 2702 N N . ILE B 1 122 ? 41.610 29.836 50.285 1.00 34.47 122 ILE B N 1
ATOM 2703 C CA . ILE B 1 122 ? 42.729 29.243 50.968 1.00 34.94 122 ILE B CA 1
ATOM 2704 C C . ILE B 1 122 ? 44.030 29.487 50.236 1.00 35.21 122 ILE B C 1
ATOM 2705 O O . ILE B 1 122 ? 44.154 29.159 49.056 1.00 35.05 122 ILE B O 1
ATOM 2710 N N . VAL B 1 123 ? 44.987 30.095 50.939 1.00 35.08 123 VAL B N 1
ATOM 2711 C CA . VAL B 1 123 ? 46.349 30.162 50.456 1.00 34.82 123 VAL B CA 1
ATOM 2712 C C . VAL B 1 123 ? 47.285 29.280 51.292 1.00 35.87 123 VAL B C 1
ATOM 2713 O O . VAL B 1 123 ? 47.218 29.205 52.527 1.00 36.36 123 VAL B O 1
ATOM 2717 N N . THR B 1 124 ? 48.204 28.660 50.579 1.00 35.44 124 THR B N 1
ATOM 2718 C CA . THR B 1 124 ? 49.070 27.666 51.118 1.00 34.89 124 THR B CA 1
ATOM 2719 C C . THR B 1 124 ? 50.513 28.023 50.731 1.00 34.71 124 THR B C 1
ATOM 2720 O O . THR B 1 124 ? 50.779 28.500 49.608 1.00 34.18 124 THR B O 1
ATOM 2724 N N . CYS B 1 125 ? 51.438 27.844 51.668 1.00 34.99 125 CYS B N 1
ATOM 2725 C CA . CYS B 1 125 ? 52.853 28.049 51.359 1.00 35.99 125 CYS B CA 1
ATOM 2726 C C . CYS B 1 125 ? 53.822 27.223 52.178 1.00 36.59 125 CYS B C 1
ATOM 2727 O O . CYS B 1 125 ? 53.844 27.284 53.406 1.00 36.06 125 CYS B O 1
ATOM 2730 N N . ASN B 1 126 ? 54.637 26.471 51.458 1.00 38.40 126 ASN B N 1
ATOM 2731 C CA . ASN B 1 126 ? 55.724 25.719 52.043 1.00 40.69 126 ASN B CA 1
ATOM 2732 C C . ASN B 1 126 ? 57.025 26.230 51.451 1.00 43.68 126 ASN B C 1
ATOM 2733 O O . ASN B 1 126 ? 57.450 25.745 50.413 1.00 44.40 126 ASN B O 1
ATOM 2738 N N . PRO B 1 127 ? 57.647 27.228 52.098 1.00 46.17 127 PRO B N 1
ATOM 2739 C CA . PRO B 1 127 ? 58.882 27.830 51.574 1.00 48.66 127 PRO B CA 1
ATOM 2740 C C . PRO B 1 127 ? 60.071 26.846 51.544 1.00 52.02 127 PRO B C 1
ATOM 2741 O O . PRO B 1 127 ? 60.225 26.017 52.449 1.00 52.10 127 PRO B O 1
ATOM 2745 N N . PRO B 1 128 ? 60.899 26.913 50.491 1.00 55.12 128 PRO B N 1
ATOM 2746 C CA . PRO B 1 128 ? 62.046 25.989 50.427 1.00 56.59 128 PRO B CA 1
ATOM 2747 C C . PRO B 1 128 ? 63.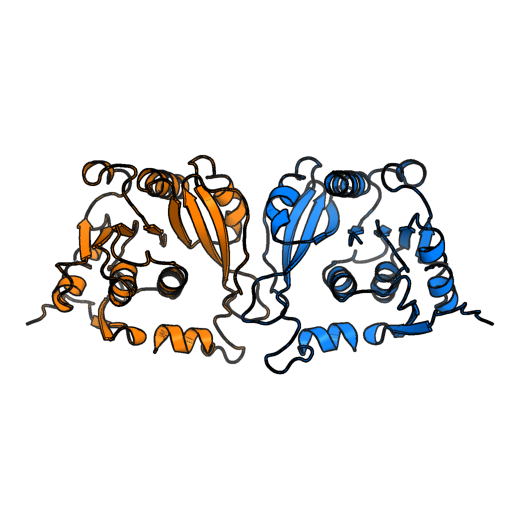274 26.538 51.161 1.00 57.17 128 PRO B C 1
ATOM 2748 O O . PRO B 1 128 ? 63.244 27.680 51.639 1.00 57.53 128 PRO B O 1
ATOM 2760 N N . CYS B 1 153 ? 63.681 38.290 54.402 1.00 88.49 153 CYS B N 1
ATOM 2761 C CA . CYS B 1 153 ? 62.733 39.371 54.066 1.00 84.82 153 CYS B CA 1
ATOM 2762 C C . CYS B 1 153 ? 61.743 38.913 52.977 1.00 80.60 153 CYS B C 1
ATOM 2763 O O . CYS B 1 153 ? 60.646 39.469 52.821 1.00 80.40 153 CYS B O 1
ATOM 2766 N N . THR B 1 154 ? 62.151 37.891 52.230 1.00 76.55 154 THR B N 1
ATOM 2767 C CA . THR B 1 154 ? 61.312 37.262 51.226 1.00 72.83 154 THR B CA 1
ATOM 2768 C C . THR B 1 154 ? 60.070 36.637 51.876 1.00 69.20 154 THR B C 1
ATOM 2769 O O . THR B 1 154 ? 59.045 36.443 51.217 1.00 69.13 154 THR B O 1
ATOM 2773 N N . LEU B 1 155 ? 60.171 36.343 53.172 1.00 65.46 155 LEU B N 1
ATOM 2774 C CA . LEU B 1 155 ? 59.087 35.728 53.921 1.00 61.86 155 LEU B CA 1
ATOM 2775 C C . LEU B 1 155 ? 57.932 36.686 54.179 1.00 58.64 155 LEU B C 1
ATOM 2776 O O . LEU B 1 155 ? 56.782 36.260 54.232 1.00 58.13 155 LEU B O 1
ATOM 2781 N N . GLU B 1 156 ? 58.249 37.970 54.346 1.00 56.10 156 GLU B N 1
ATOM 2782 C CA . GLU B 1 156 ? 57.232 39.018 54.429 1.00 53.75 156 GLU B CA 1
ATOM 2783 C C . GLU B 1 156 ? 56.449 39.162 53.126 1.00 52.11 156 GLU B C 1
ATOM 2784 O O . GLU B 1 156 ? 55.232 39.298 53.151 1.00 52.07 156 GLU B O 1
ATOM 2790 N N . ASP B 1 157 ? 57.158 39.140 51.998 1.00 50.61 157 ASP B N 1
ATOM 2791 C CA . ASP B 1 157 ? 56.532 39.120 50.681 1.00 49.06 157 ASP B CA 1
ATOM 2792 C C . ASP B 1 157 ? 55.486 38.008 50.563 1.00 47.34 157 ASP B C 1
ATOM 2793 O O . ASP B 1 157 ? 54.336 38.276 50.223 1.00 48.34 157 ASP B O 1
ATOM 2798 N N . THR B 1 158 ? 55.861 36.766 50.859 1.00 44.67 158 THR B N 1
ATOM 2799 C CA . THR B 1 158 ? 54.936 35.653 50.647 1.00 41.94 158 THR B CA 1
ATOM 2800 C C . THR B 1 158 ? 53.718 35.791 51.559 1.00 39.95 158 THR B C 1
ATOM 2801 O O . THR B 1 158 ? 52.610 35.425 51.167 1.00 39.66 158 THR B O 1
ATOM 2805 N N . ILE B 1 159 ? 53.922 36.349 52.755 1.00 38.22 159 ILE B N 1
ATOM 2806 C CA . ILE B 1 159 ? 52.814 36.602 53.684 1.00 36.87 159 ILE B CA 1
ATOM 2807 C C . ILE B 1 159 ? 51.935 37.761 53.183 1.00 36.39 159 ILE B C 1
ATOM 2808 O O . ILE B 1 159 ? 50.712 37.631 53.106 1.00 36.67 159 ILE B O 1
ATOM 2813 N N . ARG B 1 160 ? 52.572 38.866 52.812 1.00 35.46 160 ARG B N 1
ATOM 2814 C CA . ARG B 1 160 ? 51.908 39.988 52.142 1.00 35.07 160 ARG B CA 1
ATOM 2815 C C . ARG B 1 160 ? 51.039 39.516 50.986 1.00 34.98 160 ARG B C 1
ATOM 2816 O O . ARG B 1 160 ? 49.858 39.872 50.913 1.00 34.86 160 ARG B O 1
ATOM 2824 N N . VAL B 1 161 ? 51.616 38.696 50.103 1.00 34.45 161 VAL B N 1
ATOM 2825 C CA . VAL B 1 161 ? 50.921 38.261 48.896 1.00 33.85 161 VAL B CA 1
ATOM 2826 C C . VAL B 1 161 ? 49.778 37.305 49.245 1.00 34.74 161 VAL B C 1
ATOM 2827 O O . VAL B 1 161 ? 48.671 37.453 48.727 1.00 35.76 161 VAL B O 1
ATOM 2831 N N . ALA B 1 162 ? 50.037 36.352 50.143 1.00 34.24 162 ALA B N 1
ATOM 2832 C CA . ALA B 1 162 ? 49.011 35.425 50.594 1.00 33.76 162 ALA B CA 1
ATOM 2833 C C . ALA B 1 162 ? 47.823 36.205 51.123 1.00 34.03 162 ALA B C 1
ATOM 2834 O O . ALA B 1 162 ? 46.682 35.973 50.704 1.00 34.27 162 ALA B O 1
ATOM 2836 N N . ALA B 1 163 ? 48.094 37.136 52.036 1.00 34.20 163 ALA B N 1
ATOM 2837 C CA . ALA B 1 163 ? 47.045 37.964 52.637 1.00 34.28 163 ALA B CA 1
ATOM 2838 C C . ALA B 1 163 ? 46.215 38.652 51.559 1.00 34.17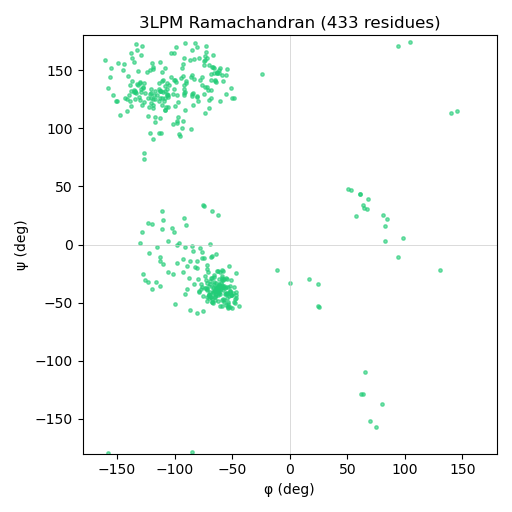 163 ALA B C 1
ATOM 2839 O O . ALA B 1 163 ? 45.006 38.492 51.515 1.00 35.06 163 ALA B O 1
ATOM 2841 N N . SER B 1 164 ? 46.883 39.362 50.657 1.00 33.51 164 SER B N 1
ATOM 2842 C CA . SER B 1 164 ? 46.220 40.060 49.561 1.00 33.10 164 SER B CA 1
ATOM 2843 C C . SER B 1 164 ? 45.382 39.164 48.652 1.00 32.65 164 SER B C 1
ATOM 2844 O O . SER B 1 164 ? 44.490 39.644 47.988 1.00 32.45 164 SER B O 1
ATOM 2847 N N . LEU B 1 165 ? 45.662 37.868 48.605 1.00 32.66 165 LEU B N 1
ATOM 2848 C CA . LEU B 1 165 ? 44.869 36.989 47.741 1.00 32.00 165 LEU B CA 1
ATOM 2849 C C . LEU B 1 165 ? 43.560 36.559 48.410 1.00 32.12 165 LEU B C 1
ATOM 2850 O O . LEU B 1 165 ? 42.607 36.143 47.737 1.00 32.59 165 LEU B O 1
ATOM 2855 N N . LEU B 1 166 ? 43.512 36.676 49.730 1.00 31.67 166 LEU B N 1
ATOM 2856 C CA . LEU B 1 166 ? 42.422 36.086 50.491 1.00 32.04 166 LEU B CA 1
ATOM 2857 C C . LEU B 1 166 ? 41.239 37.031 50.685 1.00 33.34 166 LEU B C 1
ATOM 2858 O O . LEU B 1 166 ? 41.412 38.238 50.920 1.00 34.19 166 LEU B O 1
ATOM 2863 N N . LYS B 1 167 ? 40.034 36.492 50.560 1.00 33.62 167 LYS B N 1
ATOM 2864 C CA . LYS B 1 167 ? 38.854 37.249 50.972 1.00 34.75 167 LYS B CA 1
ATOM 2865 C C . LYS B 1 167 ? 38.715 37.176 52.510 1.00 34.32 167 LYS B C 1
ATOM 2866 O O . LYS B 1 167 ? 39.311 36.305 53.152 1.00 34.05 167 LYS B O 1
ATOM 2872 N N . GLN B 1 168 ? 37.957 38.101 53.092 1.00 34.08 168 GLN B N 1
ATOM 2873 C CA . GLN B 1 168 ? 37.657 38.069 54.523 1.00 34.11 168 GLN B CA 1
ATOM 2874 C C . GLN B 1 168 ? 37.188 36.662 54.917 1.00 33.27 168 GLN B C 1
ATOM 2875 O O . GLN B 1 168 ? 36.265 36.115 54.297 1.00 32.21 168 GLN B O 1
ATOM 2881 N N . GLY B 1 169 ? 37.838 36.079 55.926 1.00 32.96 169 GLY B N 1
ATOM 2882 C CA . GLY B 1 169 ? 37.493 34.739 56.383 1.00 32.30 169 GLY B CA 1
ATOM 2883 C C . GLY B 1 169 ? 38.350 33.687 55.724 1.00 32.79 169 GLY B C 1
ATOM 2884 O O . GLY B 1 169 ? 38.334 32.514 56.124 1.00 32.95 169 GLY B O 1
ATOM 2885 N N . GLY B 1 170 ? 39.104 34.096 54.707 1.00 33.19 170 GLY B N 1
ATOM 2886 C CA . GLY B 1 170 ? 40.068 33.207 54.061 1.00 33.53 170 GLY B CA 1
ATOM 2887 C C . GLY B 1 170 ? 41.207 32.806 54.993 1.00 33.93 170 GLY B C 1
ATOM 2888 O O . GLY B 1 170 ? 41.568 33.551 55.908 1.00 33.71 170 GLY B O 1
ATOM 2889 N N . LYS B 1 171 ? 41.771 31.628 54.743 1.00 34.04 171 LYS B N 1
ATOM 2890 C CA . LYS B 1 171 ? 42.858 31.069 55.540 1.00 34.21 171 LYS B CA 1
ATOM 2891 C C . LYS B 1 171 ? 44.193 31.177 54.808 1.00 34.50 171 LYS B C 1
ATOM 2892 O O . LYS B 1 171 ? 44.250 30.905 53.608 1.00 35.59 171 LYS B O 1
ATOM 2898 N N . ALA B 1 172 ? 45.265 31.562 55.502 1.00 33.56 172 ALA B N 1
ATOM 2899 C CA . ALA B 1 172 ? 46.619 31.304 54.995 1.00 32.59 172 ALA B CA 1
ATOM 2900 C C . ALA B 1 172 ? 47.307 30.247 55.873 1.00 33.50 172 ALA B C 1
ATOM 2901 O O . ALA B 1 172 ? 47.337 30.355 57.102 1.00 32.99 172 ALA B O 1
ATOM 2903 N N . ASN B 1 173 ? 47.803 29.196 55.237 1.00 34.73 173 ASN B N 1
ATOM 2904 C CA . ASN B 1 173 ? 48.518 28.132 55.940 1.00 36.01 173 ASN B CA 1
ATOM 2905 C C . ASN B 1 173 ? 49.993 28.152 55.570 1.00 36.70 173 ASN B C 1
ATOM 2906 O O . ASN B 1 173 ? 50.344 28.021 54.386 1.00 36.87 173 ASN B O 1
ATOM 2911 N N . PHE B 1 174 ? 50.855 28.345 56.566 1.00 36.76 174 PHE B N 1
ATOM 2912 C CA . PHE B 1 174 ? 52.299 28.300 56.321 1.00 37.17 174 PHE B CA 1
ATOM 2913 C C . PHE B 1 174 ? 52.996 27.198 57.119 1.00 36.46 174 PHE B C 1
ATOM 2914 O O . PHE B 1 174 ? 52.504 26.757 58.167 1.00 35.83 174 PHE B O 1
ATOM 2922 N N . VAL B 1 175 ? 54.116 26.735 56.566 1.00 36.35 175 VAL B N 1
ATOM 2923 C CA . VAL B 1 175 ? 55.117 25.993 57.312 1.00 36.41 175 VAL B CA 1
ATOM 2924 C C . VAL B 1 175 ? 56.234 26.962 57.610 1.00 37.09 175 VAL B C 1
ATOM 2925 O O . VAL B 1 175 ? 56.732 27.608 56.688 1.00 37.20 175 VAL B O 1
ATOM 2929 N N . HIS B 1 176 ? 56.657 27.049 58.874 1.00 37.59 176 HIS B N 1
ATOM 2930 C CA A HIS B 1 176 ? 57.966 27.656 59.093 0.50 37.63 176 HIS B CA 1
ATOM 2931 C CA B HIS B 1 176 ? 57.804 27.851 59.319 0.50 37.29 176 HIS B CA 1
ATOM 2932 C C . HIS B 1 176 ? 58.791 27.072 60.215 1.00 37.38 176 HIS B C 1
ATOM 2933 O O . HIS B 1 176 ? 58.457 26.027 60.780 1.00 36.85 176 HIS B O 1
ATOM 2946 N N . ARG B 1 177 ? 59.957 27.671 60.415 1.00 38.43 177 ARG B N 1
ATOM 2947 C CA . ARG B 1 177 ? 60.875 27.287 61.464 1.00 39.52 177 ARG B CA 1
ATOM 2948 C C . ARG B 1 177 ? 60.415 28.030 62.725 1.00 39.13 177 ARG B C 1
ATOM 2949 O O . ARG B 1 177 ? 60.234 29.260 62.693 1.00 39.13 177 ARG B O 1
ATOM 2957 N N . PRO B 1 178 ? 60.225 27.287 63.836 1.00 38.97 178 PRO B N 1
ATOM 2958 C CA . PRO B 1 178 ? 59.715 27.775 65.121 1.00 38.94 178 PRO B CA 1
ATOM 2959 C C . PRO B 1 178 ? 60.438 28.987 65.671 1.00 39.30 178 PRO B C 1
ATOM 2960 O O . PRO B 1 178 ? 59.808 29.847 66.269 1.00 38.83 178 PRO B O 1
ATOM 2964 N N . GLU B 1 179 ? 61.746 29.068 65.468 1.00 40.90 179 GLU B N 1
ATOM 2965 C CA . GLU B 1 179 ? 62.492 30.224 65.946 1.00 42.96 179 GLU B CA 1
ATOM 2966 C C . GLU B 1 179 ? 61.970 31.540 65.343 1.00 43.16 179 GLU B C 1
ATOM 2967 O O . GLU B 1 179 ? 62.155 32.599 65.924 1.00 43.18 179 GLU B O 1
ATOM 2973 N N . ARG B 1 180 ? 61.292 31.460 64.201 1.00 43.63 180 ARG B N 1
ATOM 2974 C CA . ARG B 1 180 ? 60.773 32.654 63.520 1.00 43.84 180 ARG B CA 1
ATOM 2975 C C . ARG B 1 180 ? 59.328 32.997 63.914 1.00 43.38 180 ARG B C 1
ATOM 2976 O O . ARG B 1 180 ? 58.856 34.098 63.638 1.00 44.04 180 ARG B O 1
ATOM 2984 N N . LEU B 1 181 ? 58.649 32.067 64.585 1.00 42.16 181 LEU B N 1
ATOM 2985 C CA . LEU B 1 181 ? 57.195 32.147 64.843 1.00 40.65 181 LEU B CA 1
ATOM 2986 C C . LEU B 1 181 ? 56.640 33.485 65.351 1.00 41.03 181 LEU B C 1
ATOM 2987 O O . LEU B 1 181 ? 55.572 33.911 64.919 1.00 41.57 181 LEU B O 1
ATOM 2992 N N . LEU B 1 182 ? 57.344 34.142 66.257 1.00 40.96 182 LEU B N 1
ATOM 2993 C CA . LEU B 1 182 ? 56.817 35.364 66.837 1.00 41.74 182 LEU B CA 1
ATOM 2994 C C . LEU B 1 182 ? 57.012 36.545 65.885 1.00 43.12 182 LEU B C 1
ATOM 2995 O O . LEU B 1 182 ? 56.132 37.414 65.769 1.00 43.23 182 LEU B O 1
ATOM 3000 N N . ASP B 1 183 ? 58.186 36.583 65.247 1.00 43.86 183 ASP B N 1
ATOM 3001 C CA . ASP B 1 183 ? 58.508 37.562 64.213 1.00 44.13 183 ASP B CA 1
ATOM 3002 C C . ASP B 1 183 ? 57.462 37.435 63.100 1.00 43.00 183 ASP B C 1
ATOM 3003 O O . ASP B 1 183 ? 57.026 38.431 62.530 1.00 43.06 183 ASP B O 1
ATOM 3008 N N . ILE B 1 184 ? 57.043 36.204 62.832 1.00 41.47 184 ILE B N 1
ATOM 3009 C CA . ILE B 1 184 ? 56.032 35.929 61.838 1.00 40.96 184 ILE B CA 1
ATOM 3010 C C . ILE B 1 184 ? 54.646 36.424 62.225 1.00 40.14 184 ILE B C 1
ATOM 3011 O O . ILE B 1 184 ? 53.956 37.005 61.392 1.00 40.91 184 ILE B O 1
ATOM 3016 N N . ILE B 1 185 ? 54.225 36.184 63.462 1.00 39.03 185 ILE B N 1
ATOM 3017 C CA . ILE B 1 185 ? 52.892 36.592 63.913 1.00 38.17 185 ILE B CA 1
ATOM 3018 C C . ILE B 1 185 ? 52.769 38.116 63.781 1.00 38.89 185 ILE B C 1
ATOM 3019 O O . ILE B 1 185 ? 51.720 38.636 63.382 1.00 39.00 185 ILE B O 1
ATOM 3024 N N . ASP B 1 186 ? 53.869 38.811 64.059 1.00 39.43 186 ASP B N 1
ATOM 3025 C CA . ASP B 1 186 ? 53.950 40.252 63.854 1.00 40.83 186 ASP B CA 1
ATOM 3026 C C . ASP B 1 186 ? 53.795 40.603 62.370 1.00 40.51 186 ASP B C 1
ATOM 3027 O O . ASP B 1 186 ? 53.159 41.607 62.017 1.00 40.68 186 ASP B O 1
ATOM 3032 N N . ILE B 1 187 ? 54.333 39.782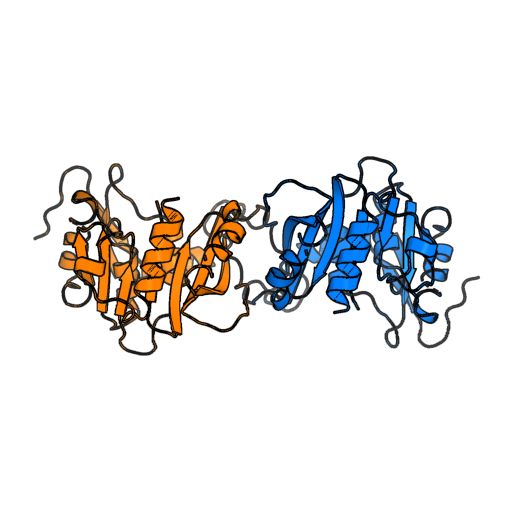 61.499 1.00 39.53 187 ILE B N 1
ATOM 3033 C CA . ILE B 1 187 ? 54.184 40.057 60.102 1.00 38.78 187 ILE B CA 1
ATOM 3034 C C . ILE B 1 187 ? 52.791 39.756 59.632 1.00 37.78 187 ILE B C 1
ATOM 3035 O O . ILE B 1 187 ? 52.216 40.504 58.889 1.00 38.57 187 ILE B O 1
ATOM 3048 N N . ARG B 1 189 ? 49.998 39.999 61.155 1.00 36.15 189 ARG B N 1
ATOM 3049 C CA . ARG B 1 189 ? 49.034 41.003 61.542 1.00 35.97 189 ARG B CA 1
ATOM 3050 C C . ARG B 1 189 ? 49.227 42.282 60.792 1.00 35.58 189 ARG B C 1
ATOM 3051 O O . ARG B 1 189 ? 48.310 43.001 60.543 1.00 35.47 189 ARG B O 1
ATOM 3059 N N . LYS B 1 190 ? 50.444 42.546 60.411 1.00 35.69 190 LYS B N 1
ATOM 3060 C CA . LYS B 1 190 ? 50.722 43.734 59.673 1.00 36.06 190 LYS B CA 1
ATOM 3061 C C . LYS B 1 190 ? 49.864 43.691 58.437 1.00 36.26 190 LYS B C 1
ATOM 3062 O O . LYS B 1 190 ? 49.415 44.702 57.954 1.00 36.14 190 LYS B O 1
ATOM 3068 N N . TYR B 1 191 ? 49.666 42.507 57.900 1.00 35.54 191 TYR B N 1
ATOM 3069 C CA . TYR B 1 191 ? 48.859 42.373 56.725 1.00 34.92 191 TYR B CA 1
ATOM 3070 C C . TYR B 1 191 ? 47.437 41.896 56.937 1.00 34.99 191 TYR B C 1
ATOM 3071 O O . TYR B 1 191 ? 46.754 41.609 56.003 1.00 35.63 191 TYR B O 1
ATOM 3080 N N . ARG B 1 192 ? 46.979 41.853 58.168 1.00 34.63 192 ARG B N 1
ATOM 3081 C CA . ARG B 1 192 ? 45.608 41.471 58.437 1.00 35.22 192 ARG B CA 1
ATOM 3082 C C . ARG B 1 192 ? 45.239 39.996 58.543 1.00 35.59 192 ARG B C 1
ATOM 3083 O O . ARG B 1 192 ? 44.098 39.623 58.383 1.00 36.00 192 ARG B O 1
ATOM 3091 N N . LEU B 1 193 ? 46.228 39.174 58.832 1.00 34.88 193 LEU B N 1
ATOM 3092 C CA . LEU B 1 193 ? 46.015 37.784 59.101 1.00 33.86 193 LEU B CA 1
ATOM 3093 C C . LEU B 1 193 ? 46.194 37.539 60.571 1.00 34.43 193 LEU B C 1
ATOM 3094 O O . LEU B 1 193 ? 47.170 37.924 61.129 1.00 34.98 193 LEU B O 1
ATOM 3099 N N . GLU B 1 194 ? 45.233 36.888 61.190 1.00 34.43 194 GLU B N 1
ATOM 3100 C CA . GLU B 1 194 ? 45.276 36.585 62.590 1.00 34.86 194 GLU B CA 1
ATOM 3101 C C . GLU B 1 194 ? 45.473 35.111 62.767 1.00 34.87 194 GLU B C 1
ATOM 3102 O O . GLU B 1 194 ? 44.800 34.320 62.166 1.00 35.05 194 GLU B O 1
ATOM 3108 N N . PRO B 1 195 ? 46.421 34.744 63.598 1.00 33.79 195 PRO B N 1
ATOM 3109 C CA . PRO B 1 195 ? 46.729 33.344 63.809 1.00 33.06 195 PRO B CA 1
ATOM 3110 C C . PRO B 1 195 ? 45.615 32.655 64.525 1.00 32.91 195 PRO B C 1
ATOM 3111 O O . PRO B 1 195 ? 45.188 33.202 65.484 1.00 33.78 195 PRO B O 1
ATOM 3115 N N . LYS B 1 196 ? 45.159 31.496 64.086 1.00 31.99 196 LYS B N 1
ATOM 3116 C CA . LYS B 1 196 ? 44.103 30.806 64.790 1.00 30.64 196 LYS B CA 1
ATOM 3117 C C . LYS B 1 196 ? 44.419 29.386 65.185 1.00 30.69 196 LYS B C 1
ATOM 3118 O O . LYS B 1 196 ? 43.904 28.885 66.141 1.00 31.50 196 LYS B O 1
ATOM 3124 N N . ARG B 1 197 ? 45.234 28.718 64.407 1.00 30.30 197 ARG B N 1
ATOM 3125 C CA . ARG B 1 197 ? 45.628 27.376 64.724 1.00 30.14 197 ARG B CA 1
ATOM 3126 C C . ARG B 1 197 ? 47.106 27.235 64.560 1.00 29.32 197 ARG B C 1
ATOM 3127 O O . ARG B 1 197 ? 47.620 27.599 63.557 1.00 30.06 197 ARG B O 1
ATOM 3135 N N . ILE B 1 198 ? 47.780 26.687 65.545 1.00 28.16 198 ILE B N 1
ATOM 3136 C CA . ILE B 1 198 ? 49.215 26.433 65.450 1.00 27.29 198 ILE B CA 1
ATOM 3137 C C . ILE B 1 198 ? 49.503 24.977 65.784 1.00 26.37 198 ILE B C 1
ATOM 3138 O O . ILE B 1 198 ? 48.948 24.436 66.739 1.00 25.25 198 ILE B O 1
ATOM 3143 N N . GLN B 1 199 ? 50.340 24.338 64.969 1.00 27.21 199 GLN B N 1
ATOM 3144 C CA . GLN B 1 199 ? 50.729 22.941 65.209 1.00 27.75 199 GLN B CA 1
ATOM 3145 C C . GLN B 1 199 ? 52.236 22.778 65.156 1.00 28.21 199 GLN B C 1
ATOM 3146 O O .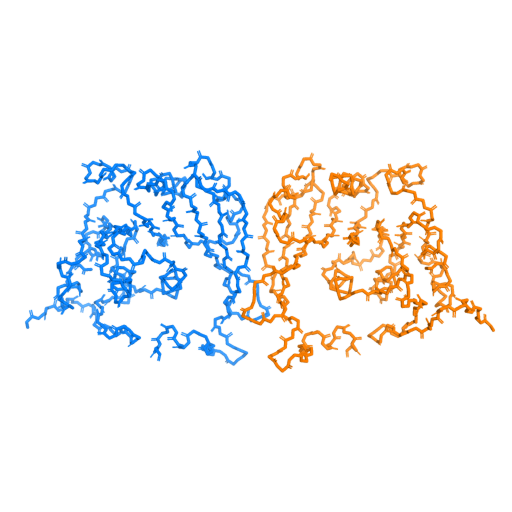 GLN B 1 199 ? 52.872 23.150 64.160 1.00 28.69 199 GLN B O 1
ATOM 3152 N N . PHE B 1 200 ? 52.809 22.243 66.233 1.00 27.96 200 PHE B N 1
ATOM 3153 C CA . PHE B 1 200 ? 54.253 22.060 66.305 1.00 27.84 200 PHE B CA 1
ATOM 3154 C C . PHE B 1 200 ? 54.593 20.678 65.815 1.00 29.12 200 PHE B C 1
ATOM 3155 O O . PHE B 1 200 ? 53.814 19.737 66.022 1.00 29.48 200 PHE B O 1
ATOM 3163 N N . VAL B 1 201 ? 55.737 20.563 65.144 1.00 29.76 201 VAL B N 1
ATOM 3164 C CA . VAL B 1 201 ? 56.255 19.263 64.728 1.00 30.77 201 VAL B CA 1
ATOM 3165 C C . VAL B 1 201 ? 57.516 18.989 65.541 1.00 31.65 201 VAL B C 1
ATOM 3166 O O . VAL B 1 201 ? 58.372 19.861 65.659 1.00 32.03 201 VAL B O 1
ATOM 3170 N N . HIS B 1 202 ? 57.619 17.794 66.116 1.00 31.96 202 HIS B N 1
ATOM 3171 C CA . HIS B 1 202 ? 58.799 17.408 66.893 1.00 32.41 202 HIS B CA 1
ATOM 3172 C C . HIS B 1 202 ? 59.337 16.075 66.347 1.00 33.19 202 HIS B C 1
ATOM 3173 O O . HIS B 1 202 ? 58.601 15.085 66.322 1.00 32.82 202 HIS B O 1
ATOM 3180 N N . PRO B 1 203 ? 60.618 16.046 65.916 1.00 34.11 203 PRO B N 1
ATOM 3181 C CA . PRO B 1 203 ? 61.288 14.864 65.375 1.00 34.60 203 PRO B CA 1
ATOM 3182 C C . PRO B 1 203 ? 61.074 13.635 66.237 1.00 36.09 203 PRO B C 1
ATOM 3183 O O . PRO B 1 203 ? 60.759 12.558 65.723 1.00 36.46 203 PRO B O 1
ATOM 3187 N N . ARG B 1 204 ? 61.250 13.801 67.542 1.00 37.53 204 ARG B N 1
ATOM 3188 C CA . ARG B 1 204 ? 61.021 12.736 68.523 1.00 38.87 204 ARG B CA 1
ATOM 3189 C C . ARG B 1 204 ? 60.305 13.332 69.745 1.00 38.68 204 ARG B C 1
ATOM 3190 O O . ARG B 1 204 ? 60.259 14.570 69.911 1.00 38.36 204 ARG B O 1
ATOM 3198 N N . SER B 1 205 ? 59.740 12.467 70.589 1.00 38.43 205 SER B N 1
ATOM 3199 C CA . SER B 1 205 ? 58.898 12.934 71.689 1.00 38.26 205 SER B CA 1
ATOM 3200 C C . SER B 1 205 ? 59.680 13.704 72.755 1.00 38.62 205 SER B C 1
ATOM 3201 O O . SER B 1 205 ? 59.075 14.326 73.623 1.00 38.37 205 SER B O 1
ATOM 3204 N N . ASP B 1 206 ? 61.014 13.680 72.660 1.00 39.35 206 ASP B N 1
ATOM 3205 C CA . ASP B 1 206 ? 61.901 14.370 73.603 1.00 40.34 206 ASP B CA 1
ATOM 3206 C C . ASP B 1 206 ? 62.864 15.377 72.951 1.00 41.10 206 ASP B C 1
ATOM 3207 O O . ASP B 1 206 ? 63.885 15.736 73.552 1.00 41.37 206 ASP B O 1
ATOM 3212 N N . ARG B 1 207 ? 62.559 15.804 71.728 1.00 41.54 207 ARG B N 1
ATOM 3213 C CA . ARG B 1 207 ? 63.284 16.906 71.087 1.00 42.49 207 ARG B CA 1
ATOM 3214 C C . ARG B 1 207 ? 62.367 18.099 70.925 1.00 42.39 207 ARG B C 1
ATOM 3215 O O . ARG B 1 207 ? 61.147 17.958 70.892 1.00 42.45 207 ARG B O 1
ATOM 3223 N N . GLU B 1 208 ? 62.966 19.274 70.806 1.00 42.33 208 GLU B N 1
ATOM 3224 C CA . GLU B 1 208 ? 62.217 20.487 70.593 1.00 42.70 208 GLU B CA 1
ATOM 3225 C C . GLU B 1 208 ? 61.662 20.566 69.172 1.00 42.49 208 GLU B C 1
ATOM 3226 O O . GLU B 1 208 ? 62.010 19.751 68.317 1.00 42.50 208 GLU B O 1
ATOM 3232 N N . ALA B 1 209 ? 60.794 21.546 68.925 1.00 42.10 209 ALA B N 1
ATOM 3233 C CA . ALA B 1 209 ? 60.169 21.706 67.611 1.00 41.61 209 ALA B CA 1
ATOM 3234 C C . ALA B 1 209 ? 61.164 22.250 66.580 1.00 42.27 209 ALA B C 1
ATOM 3235 O O . ALA B 1 209 ? 61.921 23.170 66.879 1.00 42.65 209 ALA B O 1
ATOM 3237 N N . ASN B 1 210 ? 61.179 21.664 65.381 1.00 42.37 210 ASN B N 1
ATOM 3238 C CA . ASN B 1 210 ? 61.928 22.237 64.250 1.00 42.40 210 ASN B CA 1
ATOM 3239 C C . ASN B 1 210 ? 61.030 22.801 63.142 1.00 41.57 210 ASN B C 1
ATOM 3240 O O . ASN B 1 210 ? 61.482 23.585 62.303 1.00 41.89 210 ASN B O 1
ATOM 3245 N N . THR B 1 211 ? 59.757 22.414 63.163 1.00 40.29 211 THR B N 1
ATOM 3246 C CA . THR B 1 211 ? 58.776 22.854 62.173 1.00 39.40 211 THR B CA 1
ATOM 3247 C C . THR B 1 211 ? 57.548 23.287 62.945 1.00 38.38 211 THR B C 1
ATOM 3248 O O . THR B 1 211 ? 57.179 22.631 63.925 1.00 39.06 211 THR B O 1
ATOM 3252 N N . VAL B 1 212 ? 56.936 24.396 62.532 1.00 36.45 212 VAL B N 1
ATOM 3253 C CA . VAL B 1 212 ? 55.629 24.772 63.048 1.00 35.46 212 VAL B CA 1
ATOM 3254 C C . VAL B 1 212 ? 54.670 25.141 61.910 1.00 35.03 212 VAL B C 1
ATOM 3255 O O . VAL B 1 212 ? 55.055 25.809 60.954 1.00 34.92 212 VAL B O 1
ATOM 3259 N N . LEU B 1 213 ? 53.432 24.668 62.017 1.00 34.88 213 LEU B N 1
ATOM 3260 C CA . LEU B 1 213 ? 52.365 24.989 61.058 1.00 34.26 213 LEU B CA 1
ATOM 3261 C C . LEU B 1 213 ? 51.481 26.107 61.609 1.00 33.30 213 LEU B C 1
ATOM 3262 O O . LEU B 1 213 ? 51.166 26.131 62.798 1.00 33.51 213 LEU B O 1
ATOM 3267 N N . VAL B 1 214 ? 51.080 27.033 60.754 1.00 32.32 214 VAL B N 1
ATOM 3268 C CA . VAL B 1 214 ? 50.260 28.166 61.205 1.00 31.89 214 VAL B CA 1
ATOM 3269 C C . VAL B 1 214 ? 49.094 28.429 60.241 1.00 31.47 214 VAL B C 1
ATOM 3270 O O . VAL B 1 214 ? 49.283 28.493 59.030 1.00 31.43 214 VAL B O 1
ATOM 3274 N N . GLU B 1 215 ? 47.888 28.562 60.776 1.00 31.00 215 GLU B N 1
ATOM 3275 C CA . GLU B 1 215 ? 46.772 29.047 59.992 1.00 30.73 215 GLU B CA 1
ATOM 3276 C C . GLU B 1 215 ? 46.463 30.476 60.445 1.00 31.29 215 GLU B C 1
ATOM 3277 O O . GLU B 1 215 ? 46.334 30.725 61.641 1.00 32.05 215 GLU B O 1
ATOM 3283 N N . GLY B 1 216 ? 46.361 31.410 59.503 1.00 31.50 216 GLY B N 1
ATOM 3284 C CA . GLY B 1 216 ? 45.861 32.760 59.792 1.00 32.30 216 GLY B CA 1
ATOM 3285 C C . GLY B 1 216 ? 44.580 33.070 59.034 1.00 33.47 216 GLY B C 1
ATOM 3286 O O . GLY B 1 216 ? 44.503 32.800 57.833 1.00 34.65 216 GLY B O 1
ATOM 3287 N N . ILE B 1 217 ? 43.567 33.607 59.721 1.00 33.49 217 ILE B N 1
ATOM 3288 C CA . ILE B 1 217 ? 42.311 33.995 59.074 1.00 33.61 217 ILE B CA 1
ATOM 3289 C C . ILE B 1 217 ? 42.441 35.461 58.644 1.00 34.32 217 ILE B C 1
ATOM 3290 O O . ILE B 1 217 ? 42.872 36.317 59.429 1.00 33.68 217 ILE B O 1
ATOM 3295 N N . LYS B 1 218 ? 42.087 35.747 57.396 1.00 34.84 218 LYS B N 1
ATOM 3296 C CA . LYS B 1 218 ? 42.138 37.115 56.917 1.00 35.61 218 LYS B CA 1
ATOM 3297 C C . LYS B 1 218 ? 41.033 37.865 57.613 1.00 36.36 218 LYS B C 1
ATOM 3298 O O . LYS B 1 218 ? 39.846 37.531 57.463 1.00 35.64 218 LYS B O 1
ATOM 3304 N N . ASP B 1 219 ? 41.458 38.864 58.393 1.00 37.96 219 ASP B N 1
ATOM 3305 C CA . ASP B 1 219 ? 40.582 39.742 59.180 1.00 39.15 219 ASP B CA 1
ATOM 3306 C C . ASP B 1 219 ? 39.799 39.043 60.292 1.00 39.03 219 ASP B C 1
ATOM 3307 O O . ASP B 1 219 ? 38.690 39.436 60.655 1.00 39.01 219 ASP B O 1
ATOM 3312 N N . GLY B 1 220 ? 40.406 38.005 60.841 1.00 39.16 220 GLY B N 1
ATOM 3313 C CA . GLY B 1 220 ? 39.741 37.192 61.830 1.00 39.42 220 GLY B CA 1
ATOM 3314 C C . GLY B 1 220 ? 39.880 37.793 63.207 1.00 39.31 220 GLY B C 1
ATOM 3315 O O . GLY B 1 220 ? 40.710 38.681 63.434 1.00 38.54 220 GLY B O 1
ATOM 3316 N N . LYS B 1 221 ? 39.084 37.266 64.114 1.00 39.98 221 LYS B N 1
ATOM 3317 C CA . LYS B 1 221 ? 39.085 37.649 65.498 1.00 40.98 221 LYS B CA 1
ATOM 3318 C C . LYS B 1 221 ? 40.140 36.865 66.223 1.00 40.89 221 LYS B C 1
ATOM 3319 O O . LYS B 1 221 ? 40.377 35.722 65.916 1.00 41.19 221 LYS B O 1
ATOM 3325 N N . PRO B 1 222 ? 40.761 37.484 67.205 1.00 40.20 222 PRO B N 1
ATOM 3326 C CA . PRO B 1 222 ? 41.889 36.884 67.887 1.00 39.82 222 PRO B CA 1
ATOM 3327 C C . PRO B 1 222 ? 41.558 35.652 68.674 1.00 39.55 222 PRO B C 1
ATOM 3328 O O . PRO B 1 222 ? 40.485 35.515 69.207 1.00 40.40 222 PRO B O 1
ATOM 3332 N N . GLY B 1 223 ? 42.519 34.753 68.733 1.00 38.32 223 GLY B N 1
ATOM 3333 C CA . GLY B 1 223 ? 42.376 33.539 69.484 1.00 37.45 223 GLY B CA 1
ATOM 3334 C C . GLY B 1 223 ? 43.063 32.360 68.857 1.00 36.54 223 GLY B C 1
ATOM 3335 O O . GLY B 1 223 ? 42.686 31.922 67.813 1.00 36.75 223 GLY B O 1
ATOM 3336 N N . VAL B 1 224 ? 44.071 31.825 69.504 1.00 35.34 224 VAL B N 1
ATOM 3337 C CA . VAL B 1 224 ? 44.725 30.671 68.964 1.00 34.84 224 VAL B CA 1
ATOM 3338 C C . VAL B 1 224 ? 44.345 29.400 69.653 1.00 34.50 224 VAL B C 1
ATOM 3339 O O . VAL B 1 224 ? 44.131 29.367 70.827 1.00 34.90 224 VAL B O 1
ATOM 3343 N N . LYS B 1 225 ? 44.258 28.346 68.880 1.00 34.19 225 LYS B N 1
ATOM 3344 C CA . LYS B 1 225 ? 44.159 26.985 69.386 1.00 34.27 225 LYS B CA 1
ATOM 3345 C C . LYS B 1 225 ? 45.458 26.315 68.987 1.00 32.87 225 LYS B C 1
ATOM 3346 O O . LYS B 1 225 ? 45.828 26.350 67.820 1.00 33.02 225 LYS B O 1
ATOM 3352 N N . TYR B 1 226 ? 46.161 25.733 69.949 1.00 31.69 226 TYR B N 1
ATOM 3353 C CA . TYR B 1 226 ? 47.401 24.998 69.689 1.00 30.69 226 TYR B CA 1
ATOM 3354 C C . TYR B 1 226 ? 47.046 23.556 69.493 1.00 32.00 226 TYR B C 1
ATOM 3355 O O . TYR B 1 226 ? 46.697 22.836 70.435 1.00 32.11 226 TYR B O 1
ATOM 3364 N N . VAL B 1 227 ? 47.115 23.152 68.238 1.00 33.21 227 VAL B N 1
ATOM 3365 C CA . VAL B 1 227 ? 46.656 21.841 67.807 1.00 34.09 227 VAL B CA 1
ATOM 3366 C C . VAL B 1 227 ? 47.609 20.781 68.353 1.00 34.18 227 VAL B C 1
ATOM 3367 O O . VAL B 1 227 ? 48.756 21.111 68.640 1.00 34.17 227 VAL B O 1
ATOM 3371 N N . PRO B 1 228 ? 47.135 19.523 68.544 1.00 34.53 228 PRO B N 1
ATOM 3372 C CA . PRO B 1 228 ? 48.056 18.492 69.018 1.00 34.75 228 PRO B CA 1
ATOM 3373 C C . PRO B 1 228 ? 49.329 18.421 68.173 1.00 35.53 228 PRO B C 1
ATOM 3374 O O . PRO B 1 228 ? 49.252 18.462 66.940 1.00 35.89 228 PRO B O 1
ATOM 3378 N N . PRO B 1 229 ? 50.499 18.332 68.835 1.00 35.65 229 PRO B N 1
ATOM 3379 C CA . PRO B 1 229 ? 51.748 18.322 68.093 1.00 35.78 229 PRO B CA 1
ATOM 3380 C C . PRO B 1 229 ? 51.889 17.050 67.267 1.00 36.23 229 PRO B C 1
ATOM 3381 O O . PRO B 1 229 ? 51.319 16.011 67.614 1.00 35.86 229 PRO B O 1
ATOM 3385 N N . VAL B 1 230 ? 52.643 17.149 66.180 1.00 36.99 230 VAL B N 1
ATOM 3386 C CA . VAL B 1 230 ? 53.068 15.976 65.435 1.00 38.00 230 VAL B CA 1
ATOM 3387 C C . VAL B 1 230 ? 54.428 15.506 65.958 1.00 38.37 230 VAL B C 1
ATOM 3388 O O . VAL B 1 230 ? 55.356 16.314 66.112 1.00 37.96 230 VAL B O 1
ATOM 3392 N N . ILE B 1 231 ? 54.529 14.210 66.251 1.00 39.07 231 ILE B N 1
ATOM 3393 C CA . ILE B 1 231 ? 55.816 13.592 66.563 1.00 40.10 231 ILE B CA 1
ATOM 3394 C C . ILE B 1 231 ? 56.152 12.729 65.372 1.00 41.39 231 ILE B C 1
ATOM 3395 O O . ILE B 1 231 ? 55.380 11.849 65.036 1.00 42.05 231 ILE B O 1
ATOM 3400 N N . VAL B 1 232 ? 57.215 13.040 64.668 1.00 42.58 232 VAL B N 1
ATOM 3401 C CA . VAL B 1 232 ? 57.593 12.303 63.489 1.00 44.16 232 VAL B CA 1
ATOM 3402 C C . VAL B 1 232 ? 58.116 10.885 63.630 1.00 46.69 232 VAL B C 1
ATOM 3403 O O . VAL B 1 232 ? 57.697 10.012 62.918 1.00 46.60 232 VAL B O 1
ATOM 3407 N N . TYR B 1 233 ? 59.027 10.646 64.558 1.00 49.31 233 TYR B N 1
ATOM 3408 C CA . TYR B 1 233 ? 59.610 9.322 64.695 1.00 51.90 233 TYR B CA 1
ATOM 3409 C C . TYR B 1 233 ? 59.617 8.859 66.112 1.00 54.06 233 TYR B C 1
ATOM 3410 O O . TYR B 1 233 ? 59.750 9.652 67.005 1.00 54.07 233 TYR B O 1
ATOM 3419 N N . ASP B 1 234 ? 59.515 7.554 66.304 1.00 56.13 234 ASP B N 1
ATOM 3420 C CA . ASP B 1 234 ? 59.723 6.930 67.595 1.00 58.03 234 ASP B CA 1
ATOM 3421 C C . ASP B 1 234 ? 61.220 6.755 67.769 1.00 59.86 234 ASP B C 1
ATOM 3422 O O . ASP B 1 234 ? 61.988 6.979 66.855 1.00 60.23 234 ASP B O 1
ATOM 3427 N N . GLU B 1 235 ? 61.643 6.322 68.938 1.00 61.40 235 GLU B N 1
ATOM 3428 C CA . GLU B 1 235 ? 63.063 6.243 69.249 1.00 63.28 235 GLU B CA 1
ATOM 3429 C C . GLU B 1 235 ? 63.778 5.368 68.269 1.00 64.59 235 GLU B C 1
ATOM 3430 O O . GLU B 1 235 ? 64.899 5.651 67.879 1.00 64.77 235 GLU B O 1
ATOM 3436 N N . LEU B 1 236 ? 63.113 4.308 67.849 1.00 65.35 236 LEU B N 1
ATOM 3437 C CA . LEU B 1 236 ? 63.708 3.373 66.936 1.00 66.01 236 LEU B CA 1
ATOM 3438 C C . LEU B 1 236 ? 64.077 4.211 65.746 1.00 66.28 236 LEU B C 1
ATOM 3439 O O . LEU B 1 236 ? 65.051 3.942 65.075 1.00 66.19 236 LEU B O 1
ATOM 3444 N N . GLY B 1 237 ? 63.301 5.255 65.502 1.00 66.56 237 GLY B N 1
ATOM 3445 C CA . GLY B 1 237 ? 63.545 6.129 64.372 1.00 66.80 237 GLY B CA 1
ATOM 3446 C C . GLY B 1 237 ? 62.668 5.804 63.190 1.00 66.79 237 GLY B C 1
ATOM 3447 O O . GLY B 1 237 ? 62.823 6.360 62.123 1.00 66.82 237 GLY B O 1
ATOM 3448 N N . GLU B 1 238 ? 61.751 4.877 63.389 1.00 66.49 238 GLU B N 1
ATOM 3449 C CA . GLU B 1 238 ? 60.749 4.596 62.399 1.00 66.28 238 GLU B CA 1
ATOM 3450 C C . GLU B 1 238 ? 59.599 5.599 62.542 1.00 65.67 238 GLU B C 1
ATOM 3451 O O . GLU B 1 238 ? 59.415 6.201 63.582 1.00 66.08 238 GLU B O 1
ATOM 3457 N N . TYR B 1 239 ? 58.831 5.754 61.485 1.00 64.35 239 TYR B N 1
ATOM 3458 C CA . TYR B 1 239 ? 57.775 6.718 61.476 1.00 63.21 239 TYR B CA 1
ATOM 3459 C C . TYR B 1 239 ? 56.749 6.376 62.513 1.00 62.68 239 TYR B C 1
ATOM 3460 O O . TYR B 1 239 ? 56.515 5.233 62.832 1.00 62.79 239 TYR B O 1
ATOM 3469 N N . THR B 1 240 ? 56.163 7.411 63.059 1.00 61.98 240 THR B N 1
ATOM 3470 C CA . THR B 1 240 ? 55.106 7.291 64.008 1.00 61.72 240 THR B CA 1
ATOM 3471 C C . THR B 1 240 ? 53.856 6.858 63.290 1.00 61.41 240 THR B C 1
ATOM 3472 O O . THR B 1 240 ? 53.714 7.052 62.112 1.00 61.34 240 THR B O 1
ATOM 3476 N N . PRO B 1 241 ? 52.929 6.289 64.014 1.00 61.32 241 PRO B N 1
ATOM 3477 C CA . PRO B 1 241 ? 51.704 5.806 63.429 1.00 61.08 241 PRO B CA 1
ATOM 3478 C C . PRO B 1 241 ? 50.979 6.928 62.788 1.00 60.80 241 PRO B C 1
ATOM 3479 O O . PRO B 1 241 ? 50.395 6.776 61.747 1.00 61.13 241 PRO B O 1
ATOM 3483 N N . VAL B 1 242 ? 51.006 8.076 63.404 1.00 60.10 242 VAL B N 1
ATOM 3484 C CA . VAL B 1 242 ? 50.318 9.178 62.802 1.00 59.66 242 VAL B CA 1
ATOM 3485 C C . VAL B 1 242 ? 50.925 9.481 61.450 1.00 58.48 242 VAL B C 1
ATOM 3486 O O . VAL B 1 242 ? 50.227 9.756 60.505 1.00 58.38 242 VAL B O 1
ATOM 3490 N N . ILE B 1 243 ? 52.237 9.426 61.363 1.00 57.18 243 ILE B N 1
ATOM 3491 C CA . ILE B 1 243 ? 52.900 9.616 60.101 1.00 55.85 243 ILE B CA 1
ATOM 3492 C C . ILE B 1 243 ? 52.583 8.525 59.105 1.00 56.55 243 ILE B C 1
ATOM 3493 O O . ILE B 1 243 ? 52.428 8.776 57.937 1.00 56.80 243 ILE B O 1
ATOM 3498 N N . LYS B 1 244 ? 52.516 7.296 59.573 1.00 56.86 244 LYS B N 1
ATOM 3499 C CA . LYS B 1 244 ? 52.306 6.166 58.674 1.00 57.22 244 LYS B CA 1
ATOM 3500 C C . LYS B 1 244 ? 50.940 6.222 58.012 1.00 57.97 244 LYS B C 1
ATOM 3501 O O . LYS B 1 244 ? 50.795 5.835 56.854 1.00 57.57 244 LYS B O 1
ATOM 3507 N N . GLU B 1 245 ? 49.946 6.724 58.739 1.00 59.34 245 GLU B N 1
ATOM 3508 C CA . GLU B 1 245 ? 48.599 6.833 58.192 1.00 60.71 245 GLU B CA 1
ATOM 3509 C C . GLU B 1 245 ? 48.571 7.957 57.159 1.00 61.02 245 GLU B C 1
ATOM 3510 O O . GLU B 1 245 ? 47.846 7.893 56.172 1.00 61.45 245 GLU B O 1
ATOM 3516 N N . ILE B 1 246 ? 49.414 8.958 57.363 1.00 61.01 246 ILE B N 1
ATOM 3517 C CA . ILE B 1 246 ? 49.427 10.128 56.498 1.00 60.89 246 ILE B CA 1
ATOM 3518 C C . ILE B 1 246 ? 50.131 9.829 55.169 1.00 60.54 246 ILE B C 1
ATOM 3519 O O . ILE B 1 246 ? 49.690 10.289 54.114 1.00 60.42 246 ILE B O 1
ATOM 3524 N N . LEU B 1 247 ? 51.206 9.048 55.222 1.00 60.26 247 LEU B N 1
ATOM 3525 C CA . LEU B 1 247 ? 51.979 8.731 54.019 1.00 60.30 247 LEU B CA 1
ATOM 3526 C C . LEU B 1 247 ? 51.393 7.569 53.203 1.00 61.50 247 LEU B C 1
ATOM 3527 O O . LEU B 1 247 ? 51.499 7.569 51.967 1.00 61.77 247 LEU B O 1
ATOM 3532 N N . TYR B 1 248 ? 50.795 6.589 53.896 1.00 61.99 248 TYR B N 1
ATOM 3533 C CA . TYR B 1 248 ? 50.303 5.346 53.275 1.00 62.42 248 TYR B CA 1
ATOM 3534 C C . TYR B 1 248 ? 48.772 5.166 53.283 1.00 63.06 248 TYR B C 1
ATOM 3535 O O . TYR B 1 248 ? 48.254 4.257 52.630 1.00 63.17 248 TYR B O 1
ATOM 3544 N N . GLY B 1 249 ? 48.054 6.012 54.021 1.00 63.65 249 GLY B N 1
ATOM 3545 C CA . GLY B 1 249 ? 46.585 5.952 54.061 1.00 64.11 249 GLY B CA 1
ATOM 3546 C C . GLY B 1 249 ? 46.021 5.107 55.191 1.00 64.63 249 GLY B C 1
ATOM 3547 O O . GLY B 1 249 ? 46.172 3.883 55.203 1.00 64.89 249 GLY B O 1
#

Solvent-accessible surface area: 21898 Å² total

Radius of gyration: 26.11 Å; Cα contacts (8 Å, |Δi|>4): 979; chains: 2; bounding box: 42×44×91 Å

Nearest PDB structures (foldseek):
  3lpm-assembly1_B  TM=1.002E+00  e=2.000E-47  Listeria monocytogenes serotype 4b str. CLIP 80459
  7wm6-assembly2_D  TM=9.609E-01  e=1.075E-26  Mycoplasma capricolum subsp. capricolum
  7wm6-assembly1_A  TM=9.556E-01  e=1.768E-26  Mycoplasma capricolum subsp. capricolum
  7wm6-assembly1_B  TM=9.656E-01  e=3.472E-23  Mycoplasma capricolum subsp. capricolum
  2ozv-assembly1_A  TM=8.788E-01  e=1.950E-17  Agrobacterium fabrum str. C58

Foldseek 3Di:
DADQDDQWDWADQALQGAIFIAHPPPDDDDLLLLVLLVPDDDDPAEFEEEEQAQFLNSSVSSNVSPYVYAYEYEHQPPVRLVVVSRCVVRVNCVRYHYHHDDLLCCCVPAPWARGQEYEYEPCVVLLSNLLSSLRRHHQFHKYKYKDAPVCVVVSQVSVVSQWEWAEKEFEAQAPPGDTGMMMIMTTRNDDHYYDYDYYHHAAYPVGHGDPVSCSSRND/DADDDDQWDWDDQALQGAIFIAGPPQDDDDPLLLVLLVVDDDDPAEFEEEEQDQFLNSNVSSNVSPYQYAYEYEHQDPVRLVVVRRCVVRVVCVRYHYDRDHLLCCCVPAPWARGQEYEYEPCVVLLSVVLSRLRRHHQFHKYKYKDFVVCVVVVCVSVVSQWEWAEKEFEAQEPPGHGGIMMTITGRNDDYYYDYDYYHHAAYPVSDGDPVSCSSRND

Sequence (438 aa):
KLKLIGDERLDYLLAENLRIIQSPSVFSFSIDAVLLAKFSYLPIRKGKIIDLCSGNGIIPLLLSTRTKAKIVGVEIQERLADAKRSVAYNQLEDQIEIIEYDLKKITDLIPKERADIVTCNPPCTLEDTIRVAASLLKQGGKANFVHRPERLLDIIDIRKYRLEPKRIQFVHPRSDREANTVLVEGIKDGKPGVKYVPPVIVYDELGEYTPVIKEILYGKLKLIGDERLDYLLAENLRIIQSPSVFSFSIDAVLLAKFSYLPIRKGKIIDLCSGNGIIPLLLSTRTKAKIVGVEIQERLADAKRSVAYNQLEDQIEIIEYDLKKITDLIPKERADIVTCNPPCTLEDTIRVAASLLKQGGKANFVHHRPERLLDIIDIRKYRLEPKRIQFVHPRSDREANTVLVEGIKDGKPGVKYVPPVIVYDELGEYTPVIKEILYG

CATH classification: 3.40.50.150

B-factor: mean 40.94, std 12.52, range [13.88, 110.23]

Secondary structure (DSSP, 8-state):
-----TT-EEEEETTTTEEEEEBTTTB---HHHHHHHHH----SS--EEEETT-TTTHHHHHHHTT---EEEEE--SHHHH--HHHHHHTT-TTTEEEE-S-GGGGGGTS-TT-EEEEEE----HHHHHHHHHHHHEEEEEEEEEEE-TTTHHHHHH--TTSEEEEEEEEEESSTTS--SEEEEEEEETPPS--EEEEEEE-B-TTSSBPHHHHHHHH-/-----TT-EEEEETTTTEEEEEBTTTB---HHHHHHHHHPPPPSS--EEEESS-TTTHHHHHHHTT---EEEEE-S-HHHH--HHHHHHHT-TTTEEEE-S-GGGGGGTS-TT-EEEEEE----HHHHHHHHHHHHEEEEEEEEEEE-GGGHHHHHH--TTSEEEEEEEEEESSTTS--SEEEEEEEETPPS--EEPPPEE-B-TT-PBPHHHHHHHH-